Protein AF-A0A974X8R8-F1 (afdb_monomer_lite)

Sequence (630 aa):
MNKHNLNKTLSLILAFMLIISSSISTVYAFDFCDVEGNWANDLINKWVDKDLIKGYSDGTFRPNDKISRAEFVKLINSSLDFTEIENINFNDVNENDWFYKEIQIAKKSGYINGISVTKFAPLKPITREQAISILVRISKLEENNNVDIFSDNNQISSWAIGEIGAAAEVGFVEGYNDKTLRPRNNLSRAEALKLIDNVVFSKNIIINGDNQTVKDNIIEGNVIVTQSLKEGNAYLENIEVKGSIIVNGGGTDSIHLKNTLANNIIVNKPTKVRVSLEENSNVKSVNINGNCKLEADKDSTVDKVIVNSENTVVLSGKIRNIYVEKGSKLELIGAQVESITVDDQLDIYLDSDSLVDLVTINKPTNILGEGSIKELEANTNGIVAEVDVEKVILGEGVTEEPVIPAPSTGGSAGGPSGGEDIPKPTEKILKVTYNIHGSDKIRNFSYVGDDTLISVYKDFVEQLNNQEEISENLKKLEGLKINGQNIWSLEMYDKISTILSIDKRSDLYKNCKPSDFSQISIDDVLKILNNLESITKHVKSNESQIQNNINNIDYDNLTITKNDSSLSDINVKFIAKLGNNQFDETKLKELLNYILNNIDMLTGKIENISFDKAILNISEPRTISITIEK

Secondary structure (DSSP, 8-state):
--HHHHHHHHHHHHHHHHHHSS----------TTTTT-TTHHHHHHHHHTTS----TTS---TTSBPBHHHHHHHHHHHHT---------TT--TTSTTHHHHHHHHHTT----SSSS---TTSBPBHHHHHHHHHHHHTPPP----TT-TTGGGS-GGGHHHHHHHHHTTSS---TTS---TTSBPBHHHHHHHHHHHHS---EEE-STTEEEEEEEESS-EEE-GGGTT--EEEEEEEEEEEEEE----TT-EEEES-EEEEEEE--SS-EEEEEESS-EEEEEEE-S-EEEEE-SS-EEEEEEEEEEEEEEEEEEEEEEEEEEEEEEEEEEEEEEEEEE-S--EEEE-TT-EEEEEEESS--EEEEEEEEEEEEE-SS--EEEEEEEEEEEPTT--S--B-PPP------------PPPPPPPP----------SSS--------S-THHHHHHHHHHHHHHT-HHHHHHHHHHHT-EETTEES--HHHHHHHHHHH---S-TTSSSS--GGG---S-HHHHHHHHHHHHHHHHHHHTTHHHHHHHHTT------------S-TT-----------SSPP-HHHHHHHHHHHHHHHTTT-S---------------TTT--------

Foldseek 3Di:
DPPVVVVVVVVVVVVVVVVVPPPPPPPPQLPQVVLVVPPLNVLVSVCVVVVLDDDDPVSHNQQQAFDFPLNLLSSLCSLVVQQDFDDDQAPPADPPDPSNRSVRSLVVLVLDDAPDNHHNRRGDFDFLLRLLSSLLVNVVAFFDQDPVLAPVLVVRDPVSNGSVVRCVQQVLDAADPVSHSRRGDGHGNSRSSSSSCSRSVQLEAEAQAAPAEADDEERAHEHHDAQNNAQHAYYYEHYEYNYEHEAQHHHQHHYEAYNYHYAEYEHQHAHEHEHEAHAQYEYAEYEYAHHYEYEYPANYEYAEYEYNYQYEYEYEYHYEEYEYPDYAEYEYDLYEYAEYEYPDEYEYEYELNYEYAEYEYCDQYEYAYEYEYAEYEYAEPNYAHAYHYNYYDYHPPHPDDHHYPDPPPPDDDDDDDDDDDDDDDDDDDDDDDDDDDPDDDDDDDDDDDDDPVVVVVCVVVVVVVPVVVVVVVVVVQQPDDDPNDGPDDPVVVVVVVVVVPPPPCPPPPPDDDPVPPPPDDPVVVVVVVVVVVVVVVVCVVCVVVVNVVRVQDDDPDADADDDPDDPAAGFGFDFDQHPDDDDDPVVVVVVVVVVVVVVCVPDPDDPDQDDPDDDFDADPPGGGTGGGHD

Radius of gyration: 36.0 Å; chains: 1; bounding box: 100×75×115 Å

Structure (mmCIF, N/CA/C/O backbone):
data_AF-A0A974X8R8-F1
#
_entry.id   AF-A0A974X8R8-F1
#
loop_
_atom_site.group_PDB
_atom_site.id
_atom_site.type_symbol
_atom_site.label_atom_id
_atom_site.label_alt_id
_atom_site.label_comp_id
_atom_site.label_asym_id
_atom_site.label_entity_id
_atom_site.label_seq_id
_atom_site.pdbx_PDB_ins_code
_atom_site.Cartn_x
_atom_site.Cartn_y
_atom_site.Cartn_z
_atom_site.occupancy
_atom_site.B_iso_or_equiv
_atom_site.auth_seq_id
_atom_site.auth_comp_id
_atom_site.auth_asym_id
_atom_site.auth_atom_id
_atom_site.pdbx_PDB_model_num
ATOM 1 N N . MET A 1 1 ? -5.363 -49.721 -63.869 1.00 55.19 1 MET A N 1
ATOM 2 C CA . MET A 1 1 ? -6.036 -49.435 -62.579 1.00 55.19 1 MET A CA 1
ATOM 3 C C . MET A 1 1 ? -7.427 -48.892 -62.880 1.00 55.19 1 MET A C 1
ATOM 5 O O . MET A 1 1 ? -7.517 -47.925 -63.625 1.00 55.19 1 MET A O 1
ATOM 9 N N . ASN A 1 2 ? -8.503 -49.527 -62.398 1.00 65.56 2 ASN A N 1
ATOM 10 C CA . ASN A 1 2 ? -9.871 -49.049 -62.649 1.00 65.56 2 ASN A CA 1
ATOM 11 C C . ASN A 1 2 ? -10.038 -47.611 -62.130 1.00 65.56 2 ASN A C 1
ATOM 13 O O . ASN A 1 2 ? -9.541 -47.301 -61.049 1.00 65.56 2 ASN A O 1
ATOM 17 N N . LYS A 1 3 ? -10.761 -46.753 -62.864 1.00 60.91 3 LYS A N 1
ATOM 18 C CA . LYS A 1 3 ? -11.020 -45.340 -62.499 1.00 60.91 3 LYS A CA 1
ATOM 19 C C . LYS A 1 3 ? -11.550 -45.203 -61.060 1.00 60.91 3 LYS A C 1
ATOM 21 O O . LYS A 1 3 ? -11.193 -44.283 -60.335 1.00 60.91 3 LYS A O 1
ATOM 26 N N . HIS A 1 4 ? -12.320 -46.198 -60.621 1.00 65.56 4 HIS A N 1
ATOM 27 C CA . HIS A 1 4 ? -12.848 -46.297 -59.264 1.00 65.56 4 HIS A CA 1
ATOM 28 C C . HIS A 1 4 ? -11.773 -46.570 -58.190 1.00 65.56 4 HIS A C 1
ATOM 30 O O . HIS A 1 4 ? -11.897 -46.088 -57.065 1.00 65.56 4 HIS A O 1
ATOM 36 N N . ASN A 1 5 ? -10.713 -47.311 -58.523 1.00 66.62 5 ASN A N 1
ATOM 37 C CA . ASN A 1 5 ? -9.583 -47.561 -57.623 1.00 66.62 5 ASN A CA 1
ATOM 38 C C . ASN A 1 5 ? -8.614 -46.375 -57.605 1.00 66.62 5 ASN A C 1
ATOM 40 O O . ASN A 1 5 ? -8.091 -46.064 -56.543 1.00 66.62 5 ASN A O 1
ATOM 44 N N . LEU A 1 6 ? -8.451 -45.670 -58.734 1.00 69.00 6 LEU A N 1
ATOM 45 C CA . LEU A 1 6 ? -7.631 -44.457 -58.824 1.00 69.00 6 LEU A CA 1
ATOM 46 C C . LEU A 1 6 ? -8.191 -43.322 -57.946 1.00 69.00 6 LEU A C 1
ATOM 48 O O . LEU A 1 6 ? -7.438 -42.682 -57.217 1.00 69.00 6 LEU A O 1
ATOM 52 N N . ASN A 1 7 ? -9.514 -43.131 -57.939 1.00 66.56 7 ASN A N 1
ATOM 53 C CA . ASN A 1 7 ? -10.162 -42.116 -57.101 1.00 66.56 7 ASN A CA 1
ATOM 54 C C . ASN A 1 7 ? -10.100 -42.463 -55.604 1.00 66.56 7 ASN A C 1
ATOM 56 O O . ASN A 1 7 ? -9.931 -41.570 -54.778 1.00 66.56 7 ASN A O 1
ATOM 60 N N . LYS A 1 8 ? -10.168 -43.755 -55.244 1.00 68.25 8 LYS A N 1
ATOM 61 C CA . LYS A 1 8 ? -9.980 -44.207 -53.854 1.00 68.25 8 LYS A CA 1
ATOM 62 C C . LYS A 1 8 ? -8.544 -43.986 -53.377 1.00 68.25 8 LYS A C 1
ATOM 64 O O . LYS A 1 8 ? -8.354 -43.490 -52.274 1.00 68.25 8 LYS A O 1
ATOM 69 N N . THR A 1 9 ? -7.545 -44.284 -54.212 1.00 72.31 9 THR A N 1
ATOM 70 C CA . THR A 1 9 ? -6.136 -44.026 -53.877 1.00 72.31 9 THR A CA 1
ATOM 71 C C . THR A 1 9 ? -5.823 -42.534 -53.797 1.00 72.31 9 THR A C 1
ATOM 73 O O . THR A 1 9 ? -5.111 -42.120 -52.890 1.00 72.31 9 THR A O 1
ATOM 76 N N . LEU A 1 10 ? -6.398 -41.707 -54.678 1.00 72.69 10 LEU A N 1
ATOM 77 C CA . LEU A 1 10 ? -6.186 -40.256 -54.658 1.00 72.69 10 LEU A CA 1
ATOM 78 C C . LEU A 1 10 ? -6.837 -39.603 -53.428 1.00 72.69 10 LEU A C 1
ATOM 80 O O . LEU A 1 10 ? -6.229 -38.744 -52.799 1.00 72.69 10 LEU A O 1
ATOM 84 N N . SER A 1 11 ? -8.030 -40.064 -53.037 1.00 75.81 11 SER A N 1
ATOM 85 C CA . SER A 1 11 ? -8.708 -39.601 -51.820 1.00 75.81 11 SER A CA 1
ATOM 86 C C . SER A 1 11 ? -7.975 -40.024 -50.545 1.00 75.81 11 SER A C 1
ATOM 88 O O . SER A 1 11 ? -7.960 -39.260 -49.585 1.00 75.81 11 SER A O 1
ATOM 90 N N . LEU A 1 12 ? -7.346 -41.206 -50.531 1.00 75.31 12 LEU A N 1
ATOM 91 C CA . LEU A 1 12 ? -6.511 -41.646 -49.409 1.00 75.31 12 LEU A CA 1
ATOM 92 C C . LEU A 1 12 ? -5.240 -40.801 -49.286 1.00 75.31 12 LEU A C 1
ATOM 94 O O . LEU A 1 12 ? -4.877 -40.430 -48.179 1.00 75.31 12 LEU A O 1
ATOM 98 N N . ILE A 1 13 ? -4.602 -40.450 -50.405 1.00 77.75 13 ILE A N 1
ATOM 99 C CA . ILE A 1 13 ? -3.405 -39.596 -50.415 1.00 77.75 13 ILE A CA 1
ATOM 100 C C . ILE A 1 13 ? -3.747 -38.166 -49.967 1.00 77.75 13 ILE A C 1
ATOM 102 O O . ILE A 1 13 ? -3.016 -37.597 -49.164 1.00 77.75 13 ILE A O 1
ATOM 106 N N . LEU A 1 14 ? -4.875 -37.604 -50.415 1.00 72.88 14 LEU A N 1
ATOM 107 C CA . LEU A 1 14 ? -5.347 -36.284 -49.973 1.00 72.88 14 LEU A CA 1
ATOM 108 C C . LEU A 1 14 ? -5.725 -36.259 -48.487 1.00 72.88 14 LEU A C 1
ATOM 110 O O . LEU A 1 14 ? -5.367 -35.315 -47.789 1.00 72.88 14 LEU A O 1
ATOM 114 N N . ALA A 1 15 ? -6.389 -37.304 -47.984 1.00 70.81 15 ALA A N 1
ATOM 115 C CA . ALA A 1 15 ? -6.675 -37.434 -46.557 1.00 70.81 15 ALA A CA 1
ATOM 116 C C . ALA A 1 15 ? -5.383 -37.570 -45.732 1.00 70.81 15 ALA A C 1
ATOM 118 O O . ALA A 1 15 ? -5.261 -36.953 -44.680 1.00 70.81 15 ALA A O 1
ATOM 119 N N . PHE A 1 16 ? -4.388 -38.306 -46.236 1.00 66.56 16 PHE A N 1
ATOM 120 C CA . PHE A 1 16 ? -3.088 -38.447 -45.577 1.00 66.56 16 PHE A CA 1
ATOM 121 C C . PHE A 1 16 ? -2.289 -37.131 -45.582 1.00 66.56 16 PHE A C 1
ATOM 123 O O . PHE A 1 16 ? -1.671 -36.793 -44.580 1.00 66.56 16 PHE A O 1
ATOM 130 N N . MET A 1 17 ? -2.356 -36.337 -46.659 1.00 68.75 17 MET A N 1
ATOM 131 C CA . MET A 1 17 ? -1.731 -35.006 -46.715 1.00 68.75 17 MET A CA 1
ATOM 132 C C . MET A 1 17 ? -2.416 -33.982 -45.798 1.00 68.75 17 MET A C 1
ATOM 134 O O . MET A 1 17 ? -1.727 -33.166 -45.193 1.00 68.75 17 MET A O 1
ATOM 138 N N . LEU A 1 18 ? -3.743 -34.047 -45.637 1.00 63.53 18 LEU A N 1
ATOM 139 C CA . LEU A 1 18 ? -4.476 -33.187 -44.698 1.00 63.53 18 LEU A CA 1
ATOM 140 C C . LEU A 1 18 ? -4.114 -33.488 -43.233 1.00 63.53 18 LEU A C 1
ATOM 142 O O . LEU A 1 18 ? -3.956 -32.555 -42.450 1.00 63.53 18 LEU A O 1
ATOM 146 N N . ILE A 1 19 ? -3.883 -34.758 -42.883 1.00 60.88 19 ILE A N 1
ATOM 147 C CA . ILE A 1 19 ? -3.473 -35.179 -41.528 1.00 60.88 19 ILE A CA 1
ATOM 148 C C . ILE A 1 19 ? -2.003 -34.814 -41.225 1.00 60.88 19 ILE A C 1
ATOM 150 O O . ILE A 1 19 ? -1.645 -34.597 -40.072 1.00 60.88 19 ILE A O 1
ATOM 154 N N . ILE A 1 20 ? -1.147 -34.684 -42.245 1.00 57.03 20 ILE A N 1
ATOM 155 C CA . ILE A 1 20 ? 0.249 -34.227 -42.077 1.00 57.03 20 ILE A CA 1
ATOM 156 C C . ILE A 1 20 ? 0.337 -32.687 -41.981 1.00 57.03 20 ILE A C 1
ATOM 158 O O . ILE A 1 20 ? 1.313 -32.159 -41.457 1.00 57.03 20 ILE A O 1
ATOM 162 N N . SER A 1 21 ? -0.691 -31.957 -42.437 1.00 52.31 21 SER A N 1
ATOM 163 C CA . SER A 1 21 ? -0.753 -30.484 -42.383 1.00 52.31 21 SER A CA 1
ATOM 164 C C . SER A 1 21 ? -1.334 -29.898 -41.092 1.00 52.31 21 SER A C 1
ATOM 166 O O . SER A 1 21 ? -1.280 -28.684 -40.899 1.00 52.31 21 SER A O 1
ATOM 168 N N . SER A 1 22 ? -1.849 -30.727 -40.179 1.00 46.59 22 SER A N 1
ATOM 169 C CA . SER A 1 22 ? -2.018 -30.317 -38.786 1.00 46.59 22 SER A CA 1
ATOM 170 C C . SER A 1 22 ? -0.639 -30.256 -38.148 1.00 46.59 22 SER A C 1
ATOM 172 O O . SER A 1 22 ? -0.159 -31.238 -37.585 1.00 46.59 22 SER A O 1
ATOM 174 N N . SER A 1 23 ? 0.005 -29.100 -38.296 1.00 49.75 23 SER A N 1
ATOM 175 C CA . SER A 1 23 ? 1.161 -28.688 -37.519 1.00 49.75 23 SER A CA 1
ATOM 176 C C . SER A 1 23 ? 0.886 -29.031 -36.063 1.00 49.75 23 SER A C 1
ATOM 178 O O . SER A 1 23 ? 0.090 -28.373 -35.394 1.00 49.75 23 SER A O 1
ATOM 180 N N . ILE A 1 24 ? 1.521 -30.092 -35.575 1.00 53.72 24 ILE A N 1
ATOM 181 C CA . ILE A 1 24 ? 1.741 -30.245 -34.150 1.00 53.72 24 ILE A CA 1
ATOM 182 C C . ILE A 1 24 ? 2.606 -29.034 -33.823 1.00 53.72 24 ILE A C 1
ATOM 184 O O . ILE A 1 24 ? 3.804 -29.037 -34.100 1.00 53.72 24 ILE A O 1
ATOM 188 N N . SER A 1 25 ? 1.995 -27.959 -33.326 1.00 42.03 25 SER A N 1
ATOM 189 C CA . SER A 1 25 ? 2.736 -26.980 -32.551 1.00 42.03 25 SER A CA 1
ATOM 190 C C . SER A 1 25 ? 3.261 -27.774 -31.369 1.00 42.03 25 SER A C 1
ATOM 192 O O . SER A 1 25 ? 2.548 -28.014 -30.398 1.00 42.03 25 SER A O 1
ATOM 194 N N . THR A 1 26 ? 4.478 -28.294 -31.495 1.00 41.12 26 THR A N 1
ATOM 195 C CA . THR A 1 26 ? 5.257 -28.704 -30.343 1.00 41.12 26 THR A CA 1
ATOM 196 C C . THR A 1 26 ? 5.381 -27.446 -29.505 1.00 41.12 26 THR A C 1
ATOM 198 O O . THR A 1 26 ? 6.184 -26.567 -29.822 1.00 41.12 26 THR A O 1
ATOM 201 N N . VAL A 1 27 ? 4.525 -27.323 -28.493 1.00 36.91 27 VAL A N 1
ATOM 202 C CA . VAL A 1 27 ? 4.766 -26.432 -27.368 1.00 36.91 27 VAL A CA 1
ATOM 203 C C . VAL A 1 27 ? 5.983 -27.039 -26.688 1.00 36.91 27 VAL A C 1
ATOM 205 O O . VAL A 1 27 ? 5.871 -27.943 -25.865 1.00 36.91 27 VAL A O 1
ATOM 208 N N . TYR A 1 28 ? 7.170 -26.650 -27.148 1.00 45.47 28 TYR A N 1
ATOM 209 C CA . TYR A 1 28 ? 8.360 -26.830 -26.346 1.00 45.47 28 TYR A CA 1
ATOM 210 C C . TYR A 1 28 ? 8.143 -25.910 -25.153 1.00 45.47 28 TYR A C 1
ATOM 212 O O . TYR A 1 28 ? 8.234 -24.692 -25.300 1.00 45.47 28 TYR A O 1
ATOM 220 N N . ALA A 1 29 ? 7.809 -26.485 -23.996 1.00 43.34 29 ALA A N 1
ATOM 221 C CA . ALA A 1 29 ? 8.146 -25.831 -22.746 1.00 43.34 29 ALA A CA 1
ATOM 222 C C . ALA A 1 29 ? 9.646 -25.533 -22.852 1.00 43.34 29 ALA A C 1
ATOM 224 O O . ALA A 1 29 ? 10.459 -26.449 -23.001 1.00 43.34 29 ALA A O 1
ATOM 225 N N . PHE A 1 30 ? 9.993 -24.253 -22.970 1.00 52.78 30 PHE A N 1
ATOM 226 C CA . PHE A 1 30 ? 11.381 -23.826 -23.023 1.00 52.78 30 PHE A CA 1
ATOM 227 C C . PHE A 1 30 ? 11.925 -23.981 -21.602 1.00 52.78 30 PHE A C 1
ATOM 229 O O . PHE A 1 30 ? 11.939 -23.031 -20.828 1.00 52.78 30 PHE A O 1
ATOM 236 N N . ASP A 1 31 ? 12.326 -25.201 -21.244 1.00 64.75 31 ASP A N 1
ATOM 237 C CA . ASP A 1 31 ? 13.046 -25.447 -20.001 1.00 64.75 31 ASP A CA 1
ATOM 238 C C . ASP A 1 31 ? 14.452 -24.879 -20.169 1.00 64.75 31 ASP A C 1
ATOM 240 O O . ASP A 1 31 ? 15.348 -25.490 -20.760 1.00 64.75 31 ASP A O 1
ATOM 244 N N . PHE A 1 32 ? 14.633 -23.648 -19.701 1.00 76.81 32 PHE A N 1
ATOM 245 C CA . PHE A 1 32 ? 15.952 -23.050 -19.612 1.00 76.81 32 PHE A CA 1
ATOM 246 C C . PHE A 1 32 ? 16.741 -23.769 -18.519 1.00 76.81 32 PHE A C 1
ATOM 248 O O . PHE A 1 32 ? 16.352 -23.770 -17.347 1.00 76.81 32 PHE A O 1
ATOM 255 N N . CYS A 1 33 ? 17.880 -24.349 -18.891 1.00 79.38 33 CYS A N 1
ATOM 256 C CA . CYS A 1 33 ? 18.698 -25.151 -17.978 1.00 79.38 33 CYS A CA 1
ATOM 257 C C . CYS A 1 33 ? 19.243 -24.361 -16.773 1.00 79.38 33 CYS A C 1
ATOM 259 O O . CYS A 1 33 ? 19.658 -24.955 -15.784 1.00 79.38 33 CYS A O 1
ATOM 261 N N . ASP A 1 34 ? 19.242 -23.030 -16.847 1.00 81.81 34 ASP A N 1
ATOM 262 C CA . ASP A 1 34 ? 19.726 -22.106 -15.821 1.00 81.81 34 ASP A CA 1
ATOM 263 C C . ASP A 1 34 ? 18.604 -21.406 -15.028 1.00 81.81 34 ASP A C 1
ATOM 265 O O . ASP A 1 34 ? 18.873 -20.493 -14.240 1.00 81.81 34 ASP A O 1
ATOM 269 N N . VAL A 1 35 ? 17.349 -21.824 -15.225 1.00 83.62 35 VAL A N 1
ATOM 270 C CA . VAL A 1 35 ? 16.166 -21.290 -14.526 1.00 83.62 35 VAL A CA 1
ATOM 271 C C . VAL A 1 35 ? 15.622 -22.267 -13.483 1.00 83.62 35 VAL A C 1
ATOM 273 O O . VAL A 1 35 ? 15.003 -21.836 -12.507 1.00 83.62 35 VAL A O 1
ATOM 276 N N . GLU A 1 36 ? 15.875 -23.568 -13.621 1.00 79.12 36 GLU A N 1
ATOM 277 C CA . GLU A 1 36 ? 15.497 -24.567 -12.616 1.00 79.12 36 GLU A CA 1
ATOM 278 C C . GLU A 1 36 ? 16.126 -24.245 -11.246 1.00 79.12 36 GLU A C 1
ATOM 280 O O . GLU A 1 36 ? 17.319 -23.966 -11.134 1.00 79.12 36 GLU A O 1
ATOM 285 N N . GLY A 1 37 ? 15.302 -24.206 -10.192 1.00 79.38 37 GLY A N 1
ATOM 286 C CA . GLY A 1 37 ? 15.730 -23.830 -8.837 1.00 79.38 37 GLY A CA 1
ATOM 287 C C . GLY A 1 37 ? 16.028 -22.336 -8.623 1.00 79.38 37 GLY A C 1
ATOM 288 O O . GLY A 1 37 ? 16.379 -21.940 -7.511 1.00 79.38 37 GLY A O 1
ATOM 289 N N . ASN A 1 38 ? 15.880 -21.486 -9.646 1.00 88.00 38 ASN A N 1
ATOM 290 C CA . ASN A 1 38 ? 15.979 -20.036 -9.496 1.00 88.00 38 ASN A CA 1
ATOM 291 C C . ASN A 1 38 ? 14.692 -19.465 -8.870 1.00 88.00 38 ASN A C 1
ATOM 293 O O . ASN A 1 38 ? 13.591 -19.890 -9.209 1.00 88.00 38 ASN A O 1
ATOM 297 N N . TRP A 1 39 ? 14.810 -18.444 -8.016 1.00 89.56 39 TRP A N 1
ATOM 298 C CA . TRP A 1 39 ? 13.655 -17.766 -7.403 1.00 89.56 39 TRP A CA 1
ATOM 299 C C . TRP A 1 39 ? 12.672 -17.186 -8.435 1.00 89.56 39 TRP A C 1
ATOM 301 O O . TRP A 1 39 ? 11.495 -17.013 -8.137 1.00 89.56 39 TRP A O 1
ATOM 311 N N . ALA A 1 40 ? 13.154 -16.877 -9.642 1.00 90.44 40 ALA A N 1
ATOM 312 C CA . ALA A 1 40 ? 12.360 -16.310 -10.721 1.00 90.44 40 ALA A CA 1
ATOM 313 C C . ALA A 1 40 ? 11.783 -17.360 -11.684 1.00 90.44 40 ALA A C 1
ATOM 315 O O . ALA A 1 40 ? 11.251 -16.969 -12.718 1.00 90.44 40 ALA A O 1
ATOM 316 N N . ASN A 1 41 ? 11.886 -18.660 -11.384 1.00 89.81 41 ASN A N 1
ATOM 317 C CA . ASN A 1 41 ? 11.439 -19.735 -12.276 1.00 89.81 41 ASN A CA 1
ATOM 318 C C . ASN A 1 41 ? 9.983 -19.551 -12.736 1.00 89.81 41 ASN A C 1
ATOM 320 O O . ASN A 1 41 ? 9.737 -19.381 -13.929 1.00 89.81 41 ASN A O 1
ATOM 324 N N . ASP A 1 42 ? 9.049 -19.445 -11.790 1.00 88.81 42 ASP A N 1
ATOM 325 C CA . ASP A 1 42 ? 7.622 -19.276 -12.091 1.00 88.81 42 ASP A CA 1
ATOM 326 C C . ASP A 1 42 ? 7.341 -17.996 -12.885 1.00 88.81 42 ASP A C 1
ATOM 328 O O . ASP A 1 42 ? 6.527 -17.978 -13.809 1.00 88.81 42 ASP A O 1
ATOM 332 N N . LEU A 1 43 ? 8.039 -16.909 -12.544 1.00 90.12 43 LEU A N 1
ATOM 333 C CA . LEU A 1 43 ? 7.918 -15.632 -13.239 1.00 90.12 43 LEU A CA 1
ATOM 334 C C . LEU A 1 43 ? 8.383 -15.746 -14.696 1.00 90.12 43 LEU A C 1
ATOM 336 O O . LEU A 1 43 ? 7.716 -15.244 -15.598 1.00 90.12 43 LEU A O 1
ATOM 340 N N . ILE A 1 44 ? 9.527 -16.388 -14.925 1.00 91.12 44 ILE A N 1
ATOM 341 C CA . ILE A 1 44 ? 10.092 -16.575 -16.260 1.00 91.12 44 ILE A CA 1
ATOM 342 C C . ILE A 1 44 ? 9.162 -17.466 -17.083 1.00 91.12 44 ILE A C 1
ATOM 344 O O . ILE A 1 44 ? 8.796 -17.079 -18.190 1.00 91.12 44 ILE A O 1
ATOM 348 N N . ASN A 1 45 ? 8.689 -18.582 -16.527 1.00 88.38 45 ASN A N 1
ATOM 349 C CA . ASN A 1 45 ? 7.755 -19.477 -17.212 1.00 88.38 45 ASN A CA 1
ATOM 350 C C . ASN A 1 45 ? 6.444 -18.766 -17.569 1.00 88.38 45 ASN A C 1
ATOM 352 O O . ASN A 1 45 ? 6.031 -18.804 -18.722 1.00 88.38 45 ASN A O 1
ATOM 356 N N . LYS A 1 46 ? 5.864 -17.985 -16.645 1.00 89.19 46 LYS A N 1
ATOM 357 C CA . LYS A 1 46 ? 4.679 -17.146 -16.913 1.00 89.19 46 LYS A CA 1
ATOM 358 C C . LYS A 1 46 ? 4.873 -16.234 -18.127 1.00 89.19 46 LYS A C 1
ATOM 360 O O . LYS A 1 46 ? 3.939 -16.021 -18.899 1.00 89.19 46 LYS A O 1
ATOM 365 N N . TRP A 1 47 ? 6.048 -15.629 -18.267 1.00 91.00 47 TRP A N 1
ATOM 366 C CA . TRP A 1 47 ? 6.342 -14.714 -19.369 1.00 91.00 47 TRP A CA 1
ATOM 367 C C . TRP A 1 47 ? 6.665 -15.438 -20.680 1.00 91.00 47 TRP A C 1
ATOM 369 O O . TRP A 1 47 ? 6.348 -14.908 -21.746 1.00 91.00 47 TRP A O 1
ATOM 379 N N . VAL A 1 48 ? 7.259 -16.633 -20.614 1.00 89.56 48 VAL A N 1
ATOM 380 C CA . VAL A 1 48 ? 7.429 -17.527 -21.771 1.00 89.56 48 VAL A CA 1
ATOM 381 C C . VAL A 1 48 ? 6.070 -17.991 -22.286 1.00 89.56 48 VAL A C 1
ATOM 383 O O . VAL A 1 48 ? 5.805 -17.853 -23.473 1.00 89.56 48 VAL A O 1
ATOM 386 N N . ASP A 1 49 ? 5.181 -18.443 -21.399 1.00 87.44 49 ASP A N 1
ATOM 387 C CA . ASP A 1 49 ? 3.833 -18.923 -21.740 1.00 87.44 49 ASP A CA 1
ATOM 388 C C . ASP A 1 49 ? 2.958 -17.837 -22.383 1.00 87.44 49 ASP A C 1
ATOM 390 O O . ASP A 1 49 ? 2.013 -18.128 -23.115 1.00 87.44 49 ASP A O 1
ATOM 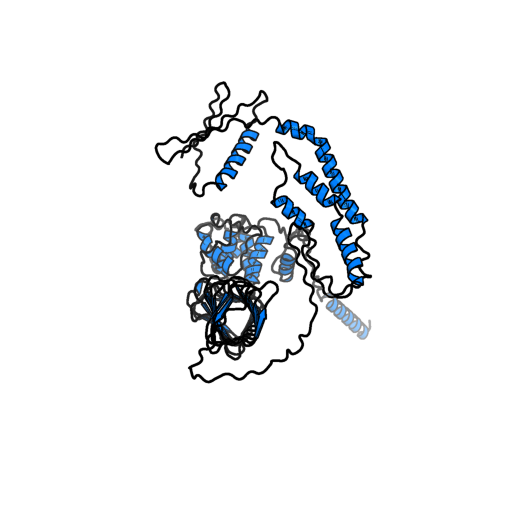394 N N . LYS A 1 50 ? 3.267 -16.567 -22.103 1.00 85.06 50 LYS A N 1
ATOM 395 C CA . LYS A 1 50 ? 2.622 -15.392 -22.704 1.00 85.06 50 LYS A CA 1
ATOM 396 C C . LYS A 1 50 ? 3.288 -14.923 -24.003 1.00 85.06 50 LYS A C 1
ATOM 398 O O . LYS A 1 50 ? 2.882 -13.891 -24.529 1.00 85.06 50 LYS A O 1
ATOM 403 N N . ASP A 1 51 ? 4.311 -15.626 -24.488 1.00 86.62 51 ASP A N 1
ATOM 404 C CA . ASP A 1 51 ? 5.127 -15.263 -25.655 1.00 86.62 51 ASP A CA 1
ATOM 405 C C . ASP A 1 51 ? 5.847 -13.897 -25.540 1.00 86.62 51 ASP A C 1
ATOM 407 O O . ASP A 1 51 ? 6.211 -13.281 -26.545 1.00 86.62 51 ASP A O 1
ATOM 411 N N . LEU A 1 52 ? 6.107 -13.417 -24.316 1.00 85.75 52 LEU A N 1
ATOM 412 C CA . LEU A 1 52 ? 6.691 -12.087 -24.058 1.00 85.75 52 LEU A CA 1
ATOM 413 C C . LEU A 1 52 ? 8.215 -12.091 -23.958 1.00 85.75 52 LEU A C 1
ATOM 415 O O . LEU A 1 52 ? 8.869 -11.072 -24.186 1.00 85.75 52 LEU A O 1
ATOM 419 N N . ILE A 1 53 ? 8.797 -13.234 -23.602 1.00 88.50 53 ILE A N 1
ATOM 420 C CA . ILE A 1 53 ? 10.246 -13.432 -23.564 1.00 88.50 53 ILE A CA 1
ATOM 421 C C . ILE A 1 53 ? 10.637 -14.716 -24.268 1.00 88.50 53 ILE A C 1
ATOM 423 O O . ILE A 1 53 ? 9.888 -15.683 -24.343 1.00 88.50 53 ILE A O 1
ATOM 427 N N . LYS A 1 54 ? 11.874 -14.712 -24.754 1.00 83.88 54 LYS A N 1
ATOM 428 C CA . LYS A 1 54 ? 12.564 -15.879 -25.293 1.00 83.88 54 LYS A CA 1
ATOM 429 C C . LYS A 1 54 ? 13.953 -15.926 -24.667 1.00 83.88 54 LYS A C 1
ATOM 431 O O . LYS A 1 54 ? 14.523 -14.873 -24.358 1.00 83.88 54 LYS A O 1
ATOM 436 N N . GLY A 1 55 ? 14.474 -17.130 -24.456 1.00 80.12 55 GLY A N 1
ATOM 437 C CA . GLY A 1 55 ? 15.865 -17.309 -24.052 1.00 80.12 55 GLY A CA 1
ATOM 438 C C . GLY A 1 55 ? 16.827 -17.102 -25.211 1.00 80.12 55 GLY A C 1
ATOM 439 O O . GLY A 1 55 ? 16.446 -16.775 -26.338 1.00 80.12 55 GLY A O 1
ATOM 440 N N . TYR A 1 56 ? 18.100 -17.293 -24.914 1.00 80.31 56 TYR A N 1
ATOM 441 C CA . TYR A 1 56 ? 19.181 -17.237 -25.876 1.00 80.31 56 TYR A CA 1
ATOM 442 C C . TYR A 1 56 ? 19.220 -18.506 -26.733 1.00 80.31 56 TYR A C 1
ATOM 444 O O . TYR A 1 56 ? 18.677 -19.555 -26.387 1.00 80.31 56 TYR A O 1
ATOM 452 N N . SER A 1 57 ? 19.902 -18.419 -27.876 1.00 82.12 57 SER A N 1
ATOM 453 C CA . SER A 1 57 ? 20.048 -19.537 -28.816 1.00 82.12 57 SER A CA 1
ATOM 454 C C . SER A 1 57 ? 20.805 -20.739 -28.241 1.00 82.12 57 SER A C 1
ATOM 456 O O . SER A 1 57 ? 20.772 -21.811 -28.832 1.00 82.12 57 SER A O 1
ATOM 458 N N . ASP A 1 58 ? 21.515 -20.554 -27.128 1.00 80.69 58 ASP A N 1
ATOM 459 C CA . ASP A 1 58 ? 22.228 -21.606 -26.399 1.00 80.69 58 ASP A CA 1
ATOM 460 C C . ASP A 1 58 ? 21.340 -22.357 -25.386 1.00 80.69 58 ASP A C 1
ATOM 462 O O . ASP A 1 58 ? 21.834 -23.235 -24.685 1.00 80.69 58 ASP A O 1
ATOM 466 N N . GLY A 1 59 ? 20.042 -22.033 -25.314 1.00 80.75 59 GLY A N 1
ATOM 467 C CA . GLY A 1 59 ? 19.089 -22.668 -24.402 1.00 80.75 59 GLY A CA 1
ATOM 468 C C . GLY A 1 59 ? 19.066 -22.077 -22.990 1.00 80.75 59 GLY A C 1
ATOM 469 O O . GLY A 1 59 ? 18.377 -22.618 -22.131 1.00 80.75 59 GLY A O 1
ATOM 470 N N . THR A 1 60 ? 19.781 -20.976 -22.742 1.00 85.62 60 THR A N 1
ATOM 471 C CA . THR A 1 60 ? 19.795 -20.284 -21.441 1.00 85.62 60 THR A CA 1
ATOM 472 C C . THR A 1 60 ? 18.829 -19.098 -21.406 1.00 85.62 60 THR A C 1
ATOM 474 O O . THR A 1 60 ? 18.539 -18.491 -22.439 1.00 85.62 60 THR A O 1
ATOM 477 N N . PHE A 1 61 ? 18.354 -18.708 -20.223 1.00 87.25 61 PHE A N 1
ATOM 478 C CA . PHE A 1 61 ? 17.666 -17.424 -20.016 1.00 87.25 61 PHE A CA 1
ATOM 479 C C . PHE A 1 61 ? 18.578 -16.350 -19.417 1.00 87.25 61 PHE A C 1
ATOM 481 O O . PHE A 1 61 ? 18.389 -15.157 -19.666 1.00 87.25 61 PHE A O 1
ATOM 488 N N . ARG A 1 62 ? 19.579 -16.776 -18.647 1.00 92.06 62 ARG A N 1
ATOM 489 C CA . ARG A 1 62 ? 20.544 -15.972 -17.893 1.00 92.06 62 ARG A CA 1
ATOM 490 C C . ARG A 1 62 ? 19.877 -15.059 -16.859 1.00 92.06 62 ARG A C 1
ATOM 492 O O . ARG A 1 62 ? 20.043 -13.839 -16.909 1.00 92.06 62 ARG A O 1
ATOM 499 N N . PRO A 1 63 ? 19.116 -15.618 -15.894 1.00 92.62 63 PRO A N 1
ATOM 500 C CA . PRO A 1 63 ? 18.338 -14.831 -14.930 1.00 92.62 63 PRO A CA 1
ATOM 501 C C . PRO A 1 63 ? 19.198 -13.931 -14.033 1.00 92.62 63 PRO A C 1
ATOM 503 O O . PRO A 1 63 ? 18.741 -12.872 -13.602 1.00 92.62 63 PRO A O 1
ATOM 506 N N . ASN A 1 64 ? 20.444 -14.330 -13.766 1.00 93.56 64 ASN A N 1
ATOM 507 C CA . ASN A 1 64 ? 21.356 -13.624 -12.864 1.00 93.56 64 ASN A CA 1
ATOM 508 C C . ASN A 1 64 ? 22.275 -12.621 -13.582 1.00 93.56 64 ASN A C 1
ATOM 510 O O . ASN A 1 64 ? 22.893 -11.781 -12.921 1.00 93.56 64 ASN A O 1
ATOM 514 N N . ASP A 1 65 ? 22.336 -12.668 -14.915 1.00 95.00 65 ASP A N 1
ATOM 515 C CA . ASP A 1 65 ? 23.132 -11.733 -15.707 1.00 95.00 65 ASP A CA 1
ATOM 516 C C . ASP A 1 65 ? 22.546 -10.328 -15.620 1.00 95.00 65 ASP A C 1
ATOM 518 O O . ASP A 1 65 ? 21.332 -10.140 -15.501 1.00 95.00 65 ASP A O 1
ATOM 522 N N . LYS A 1 66 ? 23.414 -9.315 -15.683 1.00 97.69 66 LYS A N 1
ATOM 523 C CA . LYS A 1 66 ? 22.972 -7.920 -15.683 1.00 97.69 66 LYS A CA 1
ATOM 524 C C . LYS A 1 66 ? 22.297 -7.581 -17.005 1.00 97.69 66 LYS A C 1
ATOM 526 O O . LYS A 1 66 ? 22.855 -7.848 -18.064 1.00 97.69 66 LYS A O 1
ATOM 531 N N . ILE A 1 67 ? 21.128 -6.952 -16.929 1.00 96.94 67 ILE A N 1
ATOM 532 C CA . ILE A 1 67 ? 20.384 -6.526 -18.115 1.00 96.94 67 ILE A CA 1
ATOM 533 C C . ILE A 1 67 ? 20.806 -5.120 -18.542 1.00 96.94 67 ILE A C 1
ATOM 535 O O . ILE A 1 67 ? 20.941 -4.209 -17.718 1.00 96.94 67 ILE A O 1
ATOM 539 N N . SER A 1 68 ? 21.016 -4.933 -19.841 1.00 97.44 68 SER A N 1
ATOM 540 C CA . SER A 1 68 ? 21.302 -3.619 -20.408 1.00 97.44 68 SER A CA 1
ATOM 541 C C . SER A 1 68 ? 20.052 -2.739 -20.471 1.00 97.44 68 SER A C 1
ATOM 543 O O . SER A 1 68 ? 18.911 -3.210 -20.514 1.00 97.44 68 SER A O 1
ATOM 545 N N . ARG A 1 69 ? 20.259 -1.422 -20.521 1.00 97.69 69 ARG A N 1
ATOM 546 C CA . ARG A 1 69 ? 19.173 -0.444 -20.650 1.00 97.69 69 ARG A CA 1
ATOM 547 C C . ARG A 1 69 ? 18.350 -0.640 -21.934 1.00 97.69 69 ARG A C 1
ATOM 549 O O . ARG A 1 69 ? 17.138 -0.447 -21.905 1.00 97.69 69 ARG A O 1
ATOM 556 N N . ALA A 1 70 ? 18.977 -1.051 -23.038 1.00 97.50 70 ALA A N 1
ATOM 557 C CA . ALA A 1 70 ? 18.293 -1.371 -24.292 1.00 97.50 70 ALA A CA 1
ATOM 558 C C . ALA A 1 70 ? 17.431 -2.640 -24.199 1.00 97.50 70 ALA A C 1
ATOM 560 O O . ALA A 1 70 ? 16.300 -2.654 -24.681 1.00 97.50 70 ALA A O 1
ATOM 561 N N . GLU A 1 71 ? 17.931 -3.698 -23.557 1.00 95.69 71 GLU A N 1
ATOM 562 C CA . GLU A 1 71 ? 17.148 -4.922 -23.346 1.00 95.69 71 GLU A CA 1
ATOM 563 C C . GLU A 1 71 ? 15.945 -4.671 -22.439 1.00 95.69 71 GLU A C 1
ATOM 565 O O . GLU A 1 71 ? 14.860 -5.172 -22.721 1.00 95.69 71 GLU A O 1
ATOM 570 N N . PHE A 1 72 ? 16.111 -3.851 -21.397 1.00 96.94 72 PHE A N 1
ATOM 571 C CA . PHE A 1 72 ? 15.010 -3.442 -20.527 1.00 96.94 72 PHE A CA 1
ATOM 572 C C . PHE A 1 72 ? 13.894 -2.730 -21.309 1.00 96.94 72 PHE A C 1
ATOM 574 O O . PHE A 1 72 ? 12.720 -3.064 -21.168 1.00 96.94 72 PHE A O 1
ATOM 581 N N . VAL A 1 73 ? 14.264 -1.797 -22.193 1.00 96.50 73 VAL A N 1
ATOM 582 C CA . VAL A 1 73 ? 13.316 -1.099 -23.074 1.00 96.50 73 VAL A CA 1
ATOM 583 C C . VAL A 1 73 ? 12.593 -2.058 -24.018 1.00 96.50 73 VAL A C 1
ATOM 585 O O . VAL A 1 73 ? 11.377 -1.959 -24.158 1.00 96.50 73 VAL A O 1
ATOM 588 N N . LYS A 1 74 ? 13.315 -3.003 -24.627 1.00 95.06 74 LYS A N 1
ATOM 589 C CA . LYS A 1 74 ? 12.719 -4.005 -25.518 1.00 95.06 74 LYS A CA 1
ATOM 590 C C . LYS A 1 74 ? 11.669 -4.861 -24.804 1.00 95.06 74 LYS A C 1
ATOM 592 O O . LYS A 1 74 ? 10.611 -5.122 -25.372 1.00 95.06 74 LYS A O 1
ATOM 597 N N . LEU A 1 75 ? 11.945 -5.286 -23.566 1.00 94.06 75 LEU A N 1
ATOM 598 C CA . LEU A 1 75 ? 10.976 -6.041 -22.762 1.00 94.06 75 LEU A CA 1
ATOM 599 C C . LEU A 1 75 ? 9.692 -5.236 -22.542 1.00 94.06 75 LEU A C 1
ATOM 601 O O . LEU A 1 75 ? 8.602 -5.773 -22.710 1.00 94.06 75 LEU A O 1
ATOM 605 N N . ILE A 1 76 ? 9.812 -3.946 -22.226 1.00 93.50 76 ILE A N 1
ATOM 606 C CA . ILE A 1 76 ? 8.664 -3.052 -22.037 1.00 93.50 76 ILE A CA 1
ATOM 607 C C . ILE A 1 76 ? 7.849 -2.909 -23.325 1.00 93.50 76 ILE A C 1
ATOM 609 O O . ILE A 1 76 ? 6.643 -3.145 -23.295 1.00 93.50 76 ILE A O 1
ATOM 613 N N . ASN A 1 77 ? 8.496 -2.566 -24.446 1.00 92.56 77 ASN A N 1
ATOM 614 C CA . ASN A 1 77 ? 7.816 -2.391 -25.734 1.00 92.56 77 ASN A CA 1
ATOM 615 C C . ASN A 1 77 ? 7.022 -3.639 -26.115 1.00 92.56 77 ASN A C 1
ATOM 617 O O . ASN A 1 77 ? 5.851 -3.538 -26.468 1.00 92.56 77 ASN A O 1
ATOM 621 N N . SER A 1 78 ? 7.644 -4.814 -25.978 1.00 88.50 78 SER A N 1
ATOM 622 C CA . SER A 1 78 ? 7.003 -6.093 -26.285 1.00 88.50 78 SER A CA 1
ATOM 623 C C . SER A 1 78 ? 5.845 -6.424 -25.343 1.00 88.50 78 SER A C 1
ATOM 625 O O . SER A 1 78 ? 4.915 -7.105 -25.758 1.00 88.50 78 SER A O 1
ATOM 627 N N . SER A 1 79 ? 5.900 -5.986 -24.083 1.00 87.25 79 SER A N 1
ATOM 628 C CA . SER A 1 79 ? 4.882 -6.331 -23.080 1.00 87.25 79 SER A CA 1
ATOM 629 C C . SER A 1 79 ? 3.664 -5.411 -23.111 1.00 87.25 79 SER A C 1
ATOM 631 O O . SER A 1 79 ? 2.594 -5.809 -22.661 1.00 87.25 79 SER A O 1
ATOM 633 N N . LEU A 1 80 ? 3.824 -4.191 -23.631 1.00 84.88 80 LEU A N 1
ATOM 634 C CA . LEU A 1 80 ? 2.769 -3.175 -23.738 1.00 84.88 80 LEU A CA 1
ATOM 635 C C . LEU A 1 80 ? 2.322 -2.912 -25.181 1.00 84.88 80 LEU A C 1
ATOM 637 O O . LEU A 1 80 ? 1.502 -2.027 -25.412 1.00 84.88 80 LEU A O 1
ATOM 641 N N . ASP A 1 81 ? 2.865 -3.673 -26.131 1.00 86.12 81 ASP A N 1
ATOM 642 C CA . ASP A 1 81 ? 2.576 -3.582 -27.565 1.00 86.12 81 ASP A CA 1
ATOM 643 C C . ASP A 1 81 ? 2.783 -2.161 -28.131 1.00 86.12 81 ASP A C 1
ATOM 645 O O . ASP A 1 81 ? 2.013 -1.643 -28.941 1.00 86.12 81 ASP A O 1
ATOM 649 N N . PHE A 1 82 ? 3.845 -1.486 -27.674 1.00 86.94 82 PHE A N 1
ATOM 650 C CA . PHE A 1 82 ? 4.230 -0.183 -28.211 1.00 86.94 82 PHE A CA 1
ATOM 651 C C . PHE A 1 82 ? 4.931 -0.353 -29.559 1.00 86.94 82 PHE A C 1
ATOM 653 O O . PHE A 1 82 ? 5.941 -1.048 -29.668 1.00 86.94 82 PHE A O 1
ATOM 660 N N . THR A 1 83 ? 4.420 0.321 -30.593 1.00 88.94 83 THR A N 1
ATOM 661 C CA . THR A 1 83 ? 4.926 0.164 -31.969 1.00 88.94 83 THR A CA 1
ATOM 662 C C . THR A 1 83 ? 5.244 1.471 -32.687 1.00 88.94 83 THR A C 1
ATOM 664 O O . THR A 1 83 ? 5.947 1.455 -33.701 1.00 88.94 83 THR A O 1
ATOM 667 N N . GLU A 1 84 ? 4.698 2.596 -32.222 1.00 88.06 84 GLU A N 1
ATOM 668 C CA . GLU A 1 84 ? 4.919 3.900 -32.851 1.00 88.06 84 GLU A CA 1
ATOM 669 C C . GLU A 1 84 ? 6.355 4.370 -32.646 1.00 88.06 84 GLU A C 1
ATOM 671 O O . GLU A 1 84 ? 6.913 4.170 -31.579 1.00 88.06 84 GLU A O 1
ATOM 676 N N . ILE A 1 85 ? 6.941 5.033 -33.643 1.00 96.00 85 ILE A N 1
ATOM 677 C CA . ILE A 1 85 ? 8.330 5.510 -33.605 1.00 96.00 85 ILE A CA 1
ATOM 678 C C . ILE A 1 85 ? 8.407 7.036 -33.685 1.00 96.00 85 ILE A C 1
ATOM 680 O O . ILE A 1 85 ? 7.544 7.684 -34.280 1.00 96.00 85 ILE A O 1
ATOM 684 N N . GLU A 1 86 ? 9.487 7.610 -33.155 1.00 92.69 86 GLU A N 1
ATOM 685 C CA . GLU A 1 86 ? 9.908 8.984 -33.443 1.00 92.69 86 GLU A CA 1
ATOM 686 C C . GLU A 1 86 ? 11.414 9.082 -33.716 1.00 92.69 86 GLU A C 1
ATOM 688 O O . GLU A 1 86 ? 12.178 8.143 -33.482 1.00 92.69 86 GLU A O 1
ATOM 693 N N . ASN A 1 87 ? 11.855 10.232 -34.228 1.00 93.75 87 ASN A N 1
ATOM 694 C CA . ASN A 1 87 ? 13.273 10.480 -34.474 1.00 93.75 87 ASN A CA 1
ATOM 695 C C . ASN A 1 87 ? 14.025 10.680 -33.154 1.00 93.75 87 ASN A C 1
ATOM 697 O O . ASN A 1 87 ? 13.596 11.442 -32.291 1.00 93.75 87 ASN A O 1
ATOM 701 N N . ILE A 1 88 ? 15.189 10.043 -33.035 1.00 94.31 88 ILE A N 1
ATOM 702 C CA . ILE A 1 88 ? 16.066 10.137 -31.864 1.00 94.31 88 ILE A CA 1
ATOM 703 C C . ILE A 1 88 ? 17.412 10.748 -32.253 1.00 94.31 88 ILE A C 1
ATOM 705 O O . ILE A 1 88 ? 17.904 10.522 -33.352 1.00 94.31 88 ILE A O 1
ATOM 709 N N . ASN A 1 89 ? 18.020 11.500 -31.332 1.00 91.94 89 ASN A N 1
ATOM 710 C CA . ASN A 1 89 ? 19.303 12.187 -31.534 1.00 91.94 89 ASN A CA 1
ATOM 711 C C . ASN A 1 89 ? 20.323 11.780 -30.455 1.00 91.94 89 ASN A C 1
ATOM 713 O O . ASN A 1 89 ? 20.877 12.627 -29.752 1.00 91.94 89 ASN A O 1
ATOM 717 N N . PHE A 1 90 ? 20.531 10.473 -30.281 1.00 96.06 90 PHE A N 1
ATOM 718 C CA . PHE A 1 90 ? 21.537 9.935 -29.364 1.00 96.06 90 PHE A CA 1
ATOM 719 C C . PHE A 1 90 ? 22.780 9.500 -30.140 1.00 96.06 90 PHE A C 1
ATOM 721 O O . PHE A 1 90 ? 22.701 8.651 -31.021 1.00 96.06 90 PHE A O 1
ATOM 728 N N . ASN A 1 91 ? 23.943 10.050 -29.794 1.00 96.25 91 ASN A N 1
ATOM 729 C CA . ASN A 1 91 ? 25.191 9.805 -30.528 1.00 96.25 91 ASN A CA 1
ATOM 730 C C . ASN A 1 91 ? 25.758 8.391 -30.309 1.00 96.25 91 ASN A C 1
ATOM 732 O O . ASN A 1 91 ? 26.702 7.995 -30.984 1.00 96.25 91 ASN A O 1
ATOM 736 N N . ASP A 1 92 ? 25.235 7.658 -29.326 1.00 96.94 92 ASP A N 1
ATOM 737 C CA . ASP A 1 92 ? 25.608 6.286 -28.982 1.00 96.94 92 ASP A CA 1
ATOM 738 C C . ASP A 1 92 ? 24.555 5.250 -29.415 1.00 96.94 92 ASP A C 1
ATOM 740 O O . ASP A 1 92 ? 24.542 4.135 -28.895 1.00 96.94 92 ASP A O 1
ATOM 744 N N . VAL A 1 93 ? 23.676 5.623 -30.354 1.00 97.19 93 VAL A N 1
ATOM 745 C CA . VAL A 1 93 ? 22.621 4.771 -30.920 1.00 97.19 93 VAL A CA 1
ATOM 746 C C . VAL A 1 93 ? 22.620 4.923 -32.447 1.00 97.19 93 VAL A C 1
ATOM 748 O O . VAL A 1 93 ? 22.160 5.934 -32.973 1.00 97.19 93 VAL A O 1
ATOM 751 N N . ASN A 1 94 ? 23.144 3.931 -33.170 1.00 97.06 94 ASN A N 1
ATOM 752 C CA . ASN A 1 94 ? 23.258 3.950 -34.633 1.00 97.06 94 ASN A CA 1
ATOM 753 C C . ASN A 1 94 ? 22.085 3.218 -35.293 1.00 97.06 94 ASN A C 1
ATOM 755 O O . ASN A 1 94 ? 21.586 2.242 -34.746 1.00 97.06 94 ASN A O 1
ATOM 759 N N . GLU A 1 95 ? 21.703 3.610 -36.512 1.00 96.31 95 GLU A N 1
ATOM 760 C CA . GLU A 1 95 ? 20.568 3.015 -37.253 1.00 96.31 95 GLU A CA 1
ATOM 761 C C . GLU A 1 95 ? 20.670 1.496 -37.463 1.00 96.31 95 GLU A C 1
ATOM 763 O O . GLU A 1 95 ? 19.655 0.808 -37.544 1.00 96.31 95 GLU A O 1
ATOM 768 N N . ASN A 1 96 ? 21.893 0.963 -37.518 1.00 96.19 96 ASN A N 1
ATOM 769 C CA . ASN A 1 96 ? 22.146 -0.468 -37.700 1.00 96.19 96 ASN A CA 1
ATOM 770 C C . ASN A 1 96 ? 22.156 -1.263 -36.381 1.00 96.19 96 ASN A C 1
ATOM 772 O O . ASN A 1 96 ? 22.292 -2.487 -36.414 1.00 96.19 96 ASN A O 1
ATOM 776 N N . ASP A 1 97 ? 22.043 -0.600 -35.226 1.00 97.38 97 ASP A N 1
ATOM 777 C CA . ASP A 1 97 ? 21.995 -1.276 -33.933 1.00 97.38 97 ASP A CA 1
ATOM 778 C C . ASP A 1 97 ? 20.632 -1.953 -33.736 1.00 97.38 97 ASP A C 1
ATOM 780 O O . ASP A 1 97 ? 19.580 -1.365 -33.991 1.00 97.38 97 ASP A O 1
ATOM 784 N N . TRP A 1 98 ? 20.621 -3.180 -33.205 1.00 96.44 98 TRP A N 1
ATOM 785 C CA . TRP A 1 98 ? 19.378 -3.941 -32.997 1.00 96.44 98 TRP A CA 1
ATOM 786 C C . TRP A 1 98 ? 18.365 -3.215 -32.096 1.00 96.44 98 TRP A C 1
ATOM 788 O O . TRP A 1 98 ? 17.163 -3.449 -32.199 1.00 96.44 98 TRP A O 1
ATOM 798 N N . PHE A 1 99 ? 18.849 -2.339 -31.212 1.00 97.00 99 PHE A N 1
ATOM 799 C CA . PHE A 1 99 ? 18.045 -1.555 -30.278 1.00 97.00 99 PHE A CA 1
ATOM 800 C C . PHE A 1 99 ? 17.621 -0.186 -30.823 1.00 97.00 99 PHE A C 1
ATOM 802 O O . PHE A 1 99 ? 16.908 0.533 -30.126 1.00 97.00 99 PHE A O 1
ATOM 809 N N . TYR A 1 100 ? 18.037 0.202 -32.036 1.00 98.12 100 TYR A N 1
ATOM 810 C CA . TYR A 1 100 ? 17.727 1.519 -32.602 1.00 98.12 100 TYR A CA 1
ATOM 811 C C . TYR A 1 100 ? 16.218 1.780 -32.607 1.00 98.12 100 TYR A C 1
ATOM 813 O O . TYR A 1 100 ? 15.739 2.731 -31.987 1.00 98.12 100 TYR A O 1
ATOM 821 N N . LYS A 1 101 ? 15.458 0.862 -33.217 1.00 97.88 101 LYS A N 1
ATOM 822 C CA . LYS A 1 101 ? 13.997 0.953 -33.296 1.00 97.88 101 LYS A CA 1
ATOM 823 C C . LYS A 1 101 ? 13.339 0.906 -31.915 1.00 97.88 101 LYS A C 1
ATOM 825 O O . LYS A 1 101 ? 12.401 1.653 -31.669 1.00 97.88 101 LYS A O 1
ATOM 830 N N . GLU A 1 102 ? 13.851 0.087 -31.000 1.00 97.50 102 GLU A N 1
ATOM 831 C CA . GLU A 1 102 ? 13.314 -0.027 -29.635 1.00 97.50 102 GLU A CA 1
ATOM 832 C C . GLU A 1 102 ? 13.380 1.308 -28.881 1.00 97.50 102 GLU A C 1
ATOM 834 O O . GLU A 1 102 ? 12.435 1.696 -28.195 1.00 97.50 102 GLU A O 1
ATOM 839 N N . ILE A 1 103 ? 14.478 2.050 -29.047 1.00 97.94 103 ILE A N 1
ATOM 840 C CA . ILE A 1 103 ? 14.673 3.359 -28.414 1.00 97.94 103 ILE A CA 1
ATOM 841 C C . ILE A 1 103 ? 13.795 4.426 -29.078 1.00 97.94 103 ILE A C 1
ATOM 843 O O . ILE A 1 103 ? 13.274 5.292 -28.377 1.00 97.94 103 ILE A O 1
ATOM 847 N N . GLN A 1 104 ? 13.579 4.357 -30.397 1.00 97.62 104 GLN A N 1
ATOM 848 C CA . GLN A 1 104 ? 12.617 5.233 -31.078 1.00 97.62 104 GLN A CA 1
ATOM 849 C C . GLN A 1 104 ? 11.198 5.042 -30.548 1.00 97.62 104 GLN A C 1
ATOM 851 O O . GLN A 1 104 ? 10.505 6.029 -30.304 1.00 97.62 104 GLN A O 1
ATOM 856 N N . ILE A 1 105 ? 10.791 3.786 -30.342 1.00 96.19 105 ILE A N 1
ATOM 857 C CA . ILE A 1 105 ? 9.479 3.463 -29.778 1.00 96.19 105 ILE A CA 1
ATOM 858 C C . ILE A 1 105 ? 9.364 4.006 -28.361 1.00 96.19 105 ILE A C 1
ATOM 860 O O . ILE A 1 105 ? 8.439 4.743 -28.034 1.00 96.19 105 ILE A O 1
ATOM 864 N N . ALA A 1 106 ? 10.359 3.718 -27.530 1.00 95.12 106 ALA A N 1
ATOM 865 C CA . ALA A 1 106 ? 10.360 4.158 -26.148 1.00 95.12 106 ALA A CA 1
ATOM 866 C C . ALA A 1 106 ? 10.318 5.686 -26.014 1.00 95.12 106 ALA A C 1
ATOM 868 O O . ALA A 1 106 ? 9.667 6.223 -25.113 1.00 95.12 106 ALA A O 1
ATOM 869 N N . LYS A 1 107 ? 11.023 6.394 -26.908 1.00 94.44 107 LYS A N 1
ATOM 870 C CA . LYS A 1 107 ? 11.016 7.855 -26.956 1.00 94.44 107 LYS A CA 1
ATOM 871 C C . LYS A 1 107 ? 9.627 8.372 -27.329 1.00 94.44 107 LYS A C 1
ATOM 873 O O . LYS A 1 107 ? 9.124 9.245 -26.626 1.00 94.44 107 LYS A O 1
ATOM 878 N N . LYS A 1 108 ? 9.001 7.765 -28.343 1.00 92.25 108 LYS A N 1
ATOM 879 C CA . LYS A 1 108 ? 7.645 8.082 -28.807 1.00 92.25 108 LYS A CA 1
ATOM 880 C C . LYS A 1 108 ? 6.581 7.872 -27.743 1.00 92.25 108 LYS A C 1
ATOM 882 O O . LYS A 1 108 ? 5.696 8.710 -27.583 1.00 92.25 108 LYS A O 1
ATOM 887 N N . SER A 1 109 ? 6.708 6.798 -26.976 1.00 86.44 109 SER A N 1
ATOM 888 C CA . SER A 1 109 ? 5.828 6.500 -25.847 1.00 86.44 109 SER A CA 1
ATOM 889 C C . SER A 1 109 ? 6.096 7.384 -24.620 1.00 86.44 109 SER A C 1
ATOM 891 O O . SER A 1 109 ? 5.350 7.321 -23.647 1.00 86.44 109 SER A O 1
ATOM 893 N N . GLY A 1 110 ? 7.144 8.216 -24.639 1.00 88.62 110 GLY A N 1
ATOM 894 C CA . GLY A 1 110 ? 7.399 9.242 -23.626 1.00 88.62 110 GLY A CA 1
ATOM 895 C C . GLY A 1 110 ? 7.962 8.736 -22.297 1.00 88.62 110 GLY A C 1
ATOM 896 O O . GLY A 1 110 ? 8.098 9.527 -21.366 1.00 88.62 110 GLY A O 1
ATOM 897 N N . TYR A 1 111 ? 8.318 7.453 -22.181 1.00 90.75 111 TYR A N 1
ATOM 898 C CA . TYR A 1 111 ? 8.754 6.878 -20.903 1.00 90.75 111 TYR A CA 1
ATOM 899 C C . TYR A 1 111 ? 10.277 6.824 -20.706 1.00 90.75 111 TYR A C 1
ATOM 901 O O . TYR A 1 111 ? 10.752 6.527 -19.605 1.00 90.75 111 TYR A O 1
ATOM 909 N N . ILE A 1 112 ? 11.070 7.130 -21.741 1.00 91.50 112 ILE A N 1
ATOM 910 C CA . ILE A 1 112 ? 12.529 7.255 -21.616 1.00 91.50 112 ILE A CA 1
ATOM 911 C C . ILE A 1 112 ? 13.030 8.686 -21.788 1.00 91.50 112 ILE A C 1
ATOM 913 O O . ILE A 1 112 ? 12.599 9.448 -22.652 1.00 91.50 112 ILE A O 1
ATOM 917 N N . ASN A 1 113 ? 14.082 8.975 -21.029 1.00 85.44 113 ASN A N 1
ATOM 918 C CA . ASN A 1 113 ? 15.022 10.055 -21.290 1.00 85.44 113 ASN A CA 1
ATOM 919 C C . ASN A 1 113 ? 16.411 9.473 -21.591 1.00 85.44 113 ASN A C 1
ATOM 921 O O . ASN A 1 113 ? 16.702 8.317 -21.261 1.00 85.44 113 ASN A O 1
ATOM 925 N N . GLY A 1 114 ? 17.276 10.263 -22.228 1.00 84.75 114 GLY A N 1
ATOM 926 C CA . GLY A 1 114 ? 18.702 9.944 -22.272 1.00 84.75 114 GLY A CA 1
ATOM 927 C C . GLY A 1 114 ? 19.329 10.079 -20.884 1.00 84.75 114 GLY A C 1
ATOM 928 O O . GLY A 1 114 ? 18.792 10.770 -20.020 1.00 84.75 114 GLY A O 1
ATOM 929 N N . ILE A 1 115 ? 20.485 9.451 -20.670 1.00 84.88 115 ILE A N 1
ATOM 930 C CA . ILE A 1 115 ? 21.314 9.738 -19.485 1.00 84.88 115 ILE A CA 1
ATOM 931 C C . ILE A 1 115 ? 21.967 11.128 -19.578 1.00 84.88 115 ILE A C 1
ATOM 933 O O . ILE A 1 115 ? 22.477 11.660 -18.597 1.00 84.88 115 ILE A O 1
ATOM 937 N N . SER A 1 116 ? 21.965 11.706 -20.780 1.00 85.81 116 SER A N 1
ATOM 938 C CA . SER A 1 116 ? 22.213 13.113 -21.061 1.00 85.81 116 SER A CA 1
ATOM 939 C C . SER A 1 116 ? 21.371 13.530 -22.269 1.00 85.81 116 SER A C 1
ATOM 941 O O . SER A 1 116 ? 20.701 12.704 -22.890 1.00 85.81 116 SER A O 1
ATOM 943 N N . VAL A 1 117 ? 21.450 14.806 -22.653 1.00 81.50 117 VAL A N 1
ATOM 944 C CA . VAL A 1 117 ? 20.771 15.327 -23.852 1.00 81.50 117 VAL A CA 1
ATOM 945 C C . VAL A 1 117 ? 21.176 14.568 -25.128 1.00 81.50 117 VAL A C 1
ATOM 947 O O . VAL A 1 117 ? 20.376 14.465 -26.049 1.00 81.50 117 VAL A O 1
ATOM 950 N N . THR A 1 118 ? 22.394 14.016 -25.185 1.00 88.31 118 THR A N 1
ATOM 951 C CA . THR A 1 118 ? 22.975 13.413 -26.400 1.00 88.31 118 THR A CA 1
ATOM 952 C C . THR A 1 118 ? 23.344 11.936 -26.267 1.00 88.31 118 THR A C 1
ATOM 954 O O . THR A 1 118 ? 23.856 11.361 -27.227 1.00 88.31 118 THR A O 1
ATOM 957 N N . LYS A 1 119 ? 23.123 11.302 -25.106 1.00 94.06 119 LYS A N 1
ATOM 958 C CA . LYS A 1 119 ? 23.481 9.891 -24.873 1.00 94.06 119 LYS A CA 1
ATOM 959 C C . LYS A 1 119 ? 22.364 9.101 -24.209 1.00 94.06 119 LYS A C 1
ATOM 961 O O . LYS A 1 119 ? 21.757 9.570 -23.244 1.00 94.06 119 LYS A O 1
ATOM 966 N N . PHE A 1 120 ? 22.172 7.867 -24.662 1.00 95.56 120 PHE A N 1
ATOM 967 C CA . PHE A 1 120 ? 21.225 6.919 -24.075 1.00 95.56 120 PHE A CA 1
ATOM 968 C C . PHE A 1 120 ? 21.892 5.834 -23.213 1.00 95.56 120 PHE A C 1
ATOM 970 O O . PHE A 1 120 ? 21.286 5.380 -22.245 1.00 95.56 120 PHE A O 1
ATOM 977 N N . ALA A 1 121 ? 23.137 5.458 -23.514 1.00 96.38 121 ALA A N 1
ATOM 978 C CA . ALA A 1 121 ? 23.885 4.335 -22.941 1.00 96.38 121 ALA A CA 1
ATOM 979 C C . ALA A 1 121 ? 23.177 2.966 -23.075 1.00 96.38 121 ALA A C 1
ATOM 981 O O . ALA A 1 121 ? 22.954 2.290 -22.067 1.00 96.38 121 ALA A O 1
ATOM 982 N N . PRO A 1 122 ? 22.849 2.519 -24.307 1.00 97.25 122 PRO A N 1
ATOM 983 C CA . PRO A 1 122 ? 22.013 1.336 -24.552 1.00 97.25 122 PRO A CA 1
ATOM 984 C C . PRO A 1 122 ? 22.582 0.037 -23.976 1.00 97.25 122 PRO A C 1
ATOM 986 O O . PRO A 1 122 ? 21.839 -0.761 -23.414 1.00 97.25 122 PRO A O 1
ATOM 989 N N . LEU A 1 123 ? 23.898 -0.160 -24.080 1.00 97.38 123 LEU A N 1
ATOM 990 C CA . LEU A 1 123 ? 24.579 -1.391 -23.664 1.00 97.38 123 LEU A CA 1
ATOM 991 C C . LEU A 1 123 ? 25.013 -1.392 -22.192 1.00 97.38 123 LEU A C 1
ATOM 993 O O . LEU A 1 123 ? 25.520 -2.397 -21.699 1.00 97.38 123 LEU A O 1
ATOM 997 N N . LYS A 1 124 ? 24.849 -0.274 -21.475 1.00 97.38 124 LYS A N 1
ATOM 998 C CA . LYS A 1 124 ? 25.213 -0.212 -20.059 1.00 97.38 124 LYS A CA 1
ATOM 999 C C . LYS A 1 124 ? 24.159 -0.963 -19.235 1.00 97.38 124 LYS A C 1
ATOM 1001 O O . LYS A 1 124 ? 22.966 -0.784 -19.504 1.00 97.38 124 LYS A O 1
ATOM 1006 N N . PRO A 1 125 ? 24.564 -1.750 -18.221 1.00 97.88 125 PRO A N 1
ATOM 1007 C CA . PRO A 1 125 ? 23.632 -2.283 -17.239 1.00 97.88 125 PRO A CA 1
ATOM 1008 C C . PRO A 1 125 ? 22.767 -1.179 -16.630 1.00 97.88 125 PRO A C 1
ATOM 1010 O O . PRO A 1 125 ? 23.282 -0.113 -16.278 1.00 97.88 125 PRO A O 1
ATOM 1013 N N . ILE A 1 126 ? 21.463 -1.430 -16.537 1.00 97.81 126 ILE A N 1
ATOM 1014 C CA . ILE A 1 126 ? 20.523 -0.477 -15.948 1.00 97.81 126 ILE A CA 1
ATOM 1015 C C . ILE A 1 126 ? 20.553 -0.582 -14.422 1.00 97.81 126 ILE A C 1
ATOM 1017 O O . ILE A 1 126 ? 20.540 -1.686 -13.865 1.00 97.81 126 ILE A O 1
ATOM 1021 N N . THR A 1 127 ? 20.587 0.562 -13.737 1.00 97.31 127 THR A N 1
ATOM 1022 C CA . THR A 1 127 ? 20.450 0.585 -12.277 1.00 97.31 127 THR A CA 1
ATOM 1023 C C . THR A 1 127 ? 18.991 0.420 -11.865 1.00 97.31 127 THR A C 1
ATOM 1025 O O . THR A 1 127 ? 18.068 0.724 -12.627 1.00 97.31 127 THR A O 1
ATOM 1028 N N . ARG A 1 128 ? 18.768 -0.037 -10.634 1.00 97.12 128 ARG A N 1
ATOM 1029 C CA . ARG A 1 128 ? 17.426 -0.214 -10.077 1.00 97.12 128 ARG A CA 1
ATOM 1030 C C . ARG A 1 128 ? 16.626 1.091 -10.065 1.00 97.12 128 ARG A C 1
ATOM 1032 O O . ARG A 1 128 ? 15.490 1.089 -10.529 1.00 97.12 128 ARG A O 1
ATOM 1039 N N . GLU A 1 129 ? 17.226 2.212 -9.658 1.00 96.31 129 GLU A N 1
ATOM 1040 C CA . GLU A 1 129 ? 16.556 3.524 -9.685 1.00 96.31 129 GLU A CA 1
ATOM 1041 C C . GLU A 1 129 ? 16.162 3.961 -11.105 1.00 96.31 129 GLU A C 1
ATOM 1043 O O . GLU A 1 129 ? 15.066 4.477 -11.309 1.00 96.31 129 GLU A O 1
ATOM 1048 N N . GLN A 1 130 ? 16.998 3.685 -12.113 1.00 96.06 130 GLN A N 1
ATOM 1049 C CA . GLN A 1 130 ? 16.700 4.009 -13.512 1.00 96.06 130 GLN A CA 1
ATOM 1050 C C . GLN A 1 130 ? 15.554 3.171 -14.080 1.00 96.06 130 GLN A C 1
ATOM 1052 O O . GLN A 1 130 ? 14.754 3.684 -14.863 1.00 96.06 130 GLN A O 1
ATOM 1057 N N . ALA A 1 131 ? 15.491 1.890 -13.717 1.00 96.56 131 ALA A N 1
ATOM 1058 C CA . ALA A 1 131 ? 14.423 0.993 -14.139 1.00 96.56 131 ALA A CA 1
ATOM 1059 C C . ALA A 1 131 ? 13.073 1.407 -13.537 1.00 96.56 131 ALA A C 1
ATOM 1061 O O . ALA A 1 131 ? 12.097 1.539 -14.272 1.00 96.56 131 ALA A O 1
ATOM 1062 N N . ILE A 1 132 ? 13.037 1.687 -12.228 1.00 95.44 132 ILE A N 1
ATOM 1063 C CA . ILE A 1 132 ? 11.828 2.149 -11.526 1.00 95.44 132 ILE A CA 1
ATOM 1064 C C . ILE A 1 132 ? 11.326 3.457 -12.138 1.00 95.44 132 ILE A C 1
ATOM 1066 O O . ILE A 1 132 ? 10.165 3.561 -12.512 1.00 95.44 132 ILE A O 1
ATOM 1070 N N . SER A 1 133 ? 12.228 4.413 -12.344 1.00 94.06 133 SER A N 1
ATOM 1071 C CA . SER A 1 133 ? 11.936 5.707 -12.969 1.00 94.06 133 SER A CA 1
ATOM 1072 C C . SER A 1 133 ? 11.299 5.581 -14.359 1.00 94.06 133 SER A C 1
ATOM 1074 O O . SER A 1 133 ? 10.385 6.318 -14.715 1.00 94.06 133 SER A O 1
ATOM 1076 N N . ILE A 1 134 ? 11.759 4.619 -15.168 1.00 94.44 134 ILE A N 1
ATOM 1077 C CA . ILE A 1 134 ? 11.133 4.309 -16.461 1.00 94.44 134 ILE A CA 1
ATOM 1078 C C . ILE A 1 134 ? 9.703 3.788 -16.267 1.00 94.44 134 ILE A C 1
ATOM 1080 O O . ILE A 1 134 ? 8.782 4.266 -16.926 1.00 94.44 134 ILE A O 1
ATOM 1084 N N . LEU A 1 135 ? 9.511 2.826 -15.366 1.00 91.69 135 LEU A N 1
ATOM 1085 C CA . LEU A 1 135 ? 8.214 2.191 -15.123 1.00 91.69 135 LEU A CA 1
ATOM 1086 C C . LEU A 1 135 ? 7.169 3.161 -14.550 1.00 91.6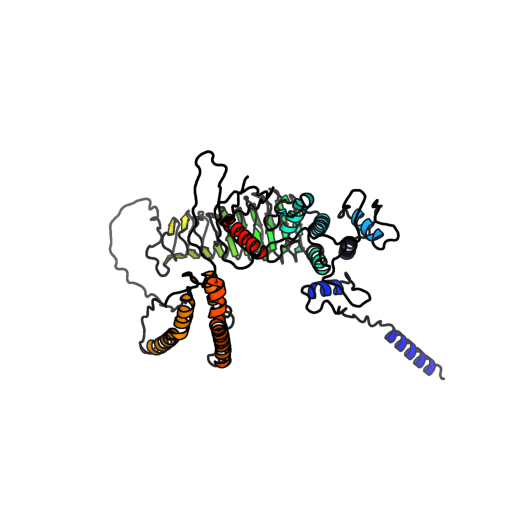9 135 LEU A C 1
ATOM 1088 O O . LEU A 1 135 ? 5.991 3.104 -14.909 1.00 91.69 135 LEU A O 1
ATOM 1092 N N . VAL A 1 136 ? 7.609 4.097 -13.713 1.00 89.62 136 VAL A N 1
ATOM 1093 C CA . VAL A 1 136 ? 6.783 5.177 -13.162 1.00 89.62 136 VAL A CA 1
ATOM 1094 C C . VAL A 1 136 ? 6.236 6.072 -14.268 1.00 89.62 136 VAL A C 1
ATOM 1096 O O . VAL A 1 136 ? 5.042 6.369 -14.285 1.00 89.62 136 VAL A O 1
ATOM 1099 N N . ARG A 1 137 ? 7.077 6.441 -15.243 1.00 88.56 137 ARG A N 1
ATOM 1100 C CA . ARG A 1 137 ? 6.662 7.275 -16.384 1.00 88.56 137 ARG A CA 1
ATOM 1101 C C . ARG A 1 137 ? 5.668 6.573 -17.295 1.00 88.56 137 ARG A C 1
ATOM 1103 O O . ARG A 1 137 ? 4.737 7.216 -17.770 1.00 88.56 137 ARG A O 1
ATOM 1110 N N . ILE A 1 138 ? 5.827 5.265 -17.507 1.00 85.25 138 ILE A N 1
ATOM 1111 C CA . ILE A 1 138 ? 4.841 4.447 -18.239 1.00 85.25 138 ILE A CA 1
ATOM 1112 C C . ILE A 1 138 ? 3.476 4.540 -17.561 1.00 85.25 138 ILE A C 1
ATOM 1114 O O . ILE A 1 138 ? 2.456 4.727 -18.220 1.00 85.25 138 ILE A O 1
ATOM 1118 N N . SER A 1 139 ? 3.486 4.456 -16.235 1.00 81.31 139 SER A N 1
ATOM 1119 C CA . SER A 1 139 ? 2.285 4.441 -15.404 1.00 81.31 139 SER A CA 1
ATOM 1120 C C . SER A 1 139 ? 1.715 5.835 -15.135 1.00 81.31 139 SER A C 1
ATOM 1122 O O . SER A 1 139 ? 0.643 5.947 -14.547 1.00 81.31 139 SER A O 1
ATOM 1124 N N . LYS A 1 140 ? 2.416 6.895 -15.571 1.00 80.38 140 LYS A N 1
ATOM 1125 C CA . LYS A 1 140 ? 2.051 8.307 -15.373 1.00 80.38 140 LYS A CA 1
ATOM 1126 C C . LYS A 1 140 ? 1.705 8.623 -13.913 1.00 80.38 140 LYS A C 1
ATOM 1128 O O . LYS A 1 140 ? 0.727 9.320 -13.643 1.00 80.38 140 LYS A O 1
ATOM 1133 N N . LEU A 1 141 ? 2.479 8.071 -12.977 1.00 78.38 141 LEU A N 1
ATOM 1134 C CA . LEU A 1 141 ? 2.297 8.385 -11.561 1.00 78.38 141 LEU A CA 1
ATOM 1135 C C . LEU A 1 141 ? 2.771 9.808 -11.291 1.00 78.38 141 LEU A C 1
ATOM 1137 O O . LEU A 1 141 ? 3.755 10.263 -11.879 1.00 78.38 141 LEU A O 1
ATOM 1141 N N . GLU A 1 142 ? 2.074 10.491 -10.393 1.00 77.44 142 GLU A N 1
ATOM 1142 C CA . GLU A 1 142 ? 2.568 11.751 -9.855 1.00 77.44 142 GLU A CA 1
ATOM 1143 C C . GLU A 1 142 ? 3.705 11.479 -8.868 1.00 77.44 142 GLU A C 1
ATOM 1145 O O . GLU A 1 142 ? 3.687 10.484 -8.144 1.00 77.44 142 GLU A O 1
ATOM 1150 N N . GLU A 1 143 ? 4.709 12.353 -8.862 1.00 83.31 143 GLU A N 1
ATOM 1151 C CA . GLU A 1 143 ? 5.868 12.209 -7.987 1.00 83.31 143 GLU A CA 1
ATOM 1152 C C . GLU A 1 143 ? 5.474 12.284 -6.505 1.00 83.31 143 GLU A C 1
ATOM 1154 O O . GLU A 1 143 ? 4.709 13.153 -6.081 1.00 83.31 143 GLU A O 1
ATOM 1159 N N . ASN A 1 144 ? 6.074 11.405 -5.706 1.00 82.69 144 ASN A N 1
ATOM 1160 C CA . ASN A 1 144 ? 5.961 11.379 -4.258 1.00 82.69 144 ASN A CA 1
ATOM 1161 C C . ASN A 1 144 ? 7.362 11.279 -3.649 1.00 82.69 144 ASN A C 1
ATOM 1163 O O . ASN A 1 144 ? 8.111 10.355 -3.946 1.00 82.69 144 ASN A O 1
ATOM 1167 N N . ASN A 1 145 ? 7.718 12.223 -2.777 1.00 88.19 145 ASN A N 1
ATOM 1168 C CA . ASN A 1 145 ? 9.050 12.269 -2.171 1.00 88.19 145 ASN A CA 1
ATOM 1169 C C . ASN A 1 145 ? 9.207 11.371 -0.935 1.00 88.19 145 ASN A C 1
ATOM 1171 O O . ASN A 1 145 ? 10.284 11.348 -0.341 1.00 88.19 145 ASN A O 1
ATOM 1175 N N . ASN A 1 146 ? 8.158 10.655 -0.523 1.00 84.94 146 ASN A N 1
ATOM 1176 C CA . ASN A 1 146 ? 8.229 9.741 0.606 1.00 84.94 146 ASN A CA 1
ATOM 1177 C C . ASN A 1 146 ? 8.956 8.449 0.210 1.00 84.94 146 ASN A C 1
ATOM 1179 O O . ASN A 1 146 ? 8.421 7.597 -0.496 1.00 84.94 146 ASN A O 1
ATOM 1183 N N . VAL A 1 147 ? 10.181 8.308 0.710 1.00 90.69 147 VAL A N 1
ATOM 1184 C CA . VAL A 1 147 ? 11.046 7.138 0.511 1.00 90.69 147 VAL A CA 1
ATOM 1185 C C . VAL A 1 147 ? 11.515 6.546 1.844 1.00 90.69 147 VAL A C 1
ATOM 1187 O O . VAL A 1 147 ? 12.456 5.757 1.879 1.00 90.69 147 VAL A O 1
ATOM 1190 N N . ASP A 1 148 ? 10.857 6.903 2.949 1.00 88.19 148 ASP A N 1
ATOM 1191 C CA . ASP A 1 148 ? 11.269 6.539 4.315 1.00 88.19 148 ASP A CA 1
ATOM 1192 C C . ASP A 1 148 ? 11.115 5.046 4.610 1.00 88.19 148 ASP A C 1
ATOM 1194 O O . ASP A 1 148 ? 11.725 4.512 5.537 1.00 88.19 148 ASP A O 1
ATOM 1198 N N . ILE A 1 149 ? 10.346 4.343 3.779 1.00 84.88 149 ILE A N 1
ATOM 1199 C CA . ILE A 1 149 ? 10.228 2.888 3.847 1.00 84.88 149 ILE A CA 1
ATOM 1200 C C . ILE A 1 149 ? 11.541 2.167 3.494 1.00 84.88 149 ILE A C 1
ATOM 1202 O O . ILE A 1 149 ? 11.681 0.984 3.807 1.00 84.88 149 ILE A O 1
ATOM 1206 N N . PHE A 1 150 ? 12.492 2.858 2.850 1.00 92.88 150 PHE A N 1
ATOM 1207 C CA . PHE A 1 150 ? 13.785 2.308 2.454 1.00 92.88 150 PHE A CA 1
ATOM 1208 C C . PHE A 1 150 ? 14.903 2.788 3.385 1.00 92.88 150 PHE A C 1
ATOM 1210 O O . PHE A 1 150 ? 15.149 3.985 3.519 1.00 92.88 150 PHE A O 1
ATOM 1217 N N . SER A 1 151 ? 15.637 1.853 3.989 1.00 93.62 151 SER A N 1
ATOM 1218 C CA . SER A 1 151 ? 16.723 2.155 4.935 1.00 93.62 151 SER A CA 1
ATOM 1219 C C . SER A 1 151 ? 17.953 2.804 4.285 1.00 93.62 151 SER A C 1
ATOM 1221 O O . SER A 1 151 ? 18.727 3.474 4.963 1.00 93.62 151 SER A O 1
ATOM 1223 N N . ASP A 1 152 ? 18.127 2.643 2.972 1.00 94.75 152 ASP A N 1
ATOM 1224 C CA . ASP A 1 152 ? 19.186 3.241 2.152 1.00 94.75 152 ASP A CA 1
ATOM 1225 C C . ASP A 1 152 ? 18.667 4.385 1.262 1.00 94.75 152 ASP A C 1
ATOM 1227 O O . ASP A 1 152 ? 19.231 4.662 0.198 1.00 94.75 152 ASP A O 1
ATOM 1231 N N . ASN A 1 153 ? 17.595 5.067 1.686 1.00 92.94 153 ASN A N 1
ATOM 1232 C CA . ASN A 1 153 ? 16.992 6.172 0.937 1.00 92.94 153 ASN A CA 1
ATOM 1233 C C . ASN A 1 153 ? 17.983 7.304 0.594 1.00 92.94 153 ASN A C 1
ATOM 1235 O O . ASN A 1 153 ? 17.872 7.929 -0.459 1.00 92.94 153 ASN A O 1
ATOM 1239 N N . ASN A 1 154 ? 19.023 7.500 1.407 1.00 93.50 154 ASN A N 1
ATOM 1240 C CA . ASN A 1 154 ? 20.104 8.460 1.179 1.00 93.50 154 ASN A CA 1
ATOM 1241 C C . ASN A 1 154 ? 20.994 8.122 -0.036 1.00 93.50 154 ASN A C 1
ATOM 1243 O O . ASN A 1 154 ? 21.769 8.966 -0.492 1.00 93.50 154 ASN A O 1
ATOM 1247 N N . GLN A 1 155 ? 20.905 6.903 -0.575 1.00 96.19 155 GLN A N 1
ATOM 1248 C CA . GLN A 1 155 ? 21.600 6.502 -1.799 1.00 96.19 155 GLN A CA 1
ATOM 1249 C C . GLN A 1 155 ? 20.790 6.797 -3.065 1.00 96.19 155 GLN A C 1
ATOM 1251 O O . GLN A 1 155 ? 21.364 6.766 -4.160 1.00 96.19 155 GLN A O 1
ATOM 1256 N N . ILE A 1 156 ? 19.492 7.086 -2.932 1.00 95.75 156 ILE A N 1
ATOM 1257 C CA . ILE A 1 156 ? 18.615 7.417 -4.053 1.00 95.75 156 ILE A CA 1
ATOM 1258 C C . ILE A 1 156 ? 19.082 8.734 -4.662 1.00 95.75 156 ILE A C 1
ATOM 1260 O O . ILE A 1 156 ? 19.281 9.735 -3.971 1.00 95.75 156 ILE A O 1
ATOM 1264 N N . SER A 1 157 ? 19.290 8.741 -5.975 1.00 93.94 157 SER A N 1
ATOM 1265 C CA . SER A 1 157 ? 19.624 9.975 -6.668 1.00 93.94 157 SER A CA 1
ATOM 1266 C C . SER A 1 157 ? 18.477 10.986 -6.556 1.00 93.94 157 SER A C 1
ATOM 1268 O O . SER A 1 157 ? 17.318 10.622 -6.715 1.00 93.94 157 SER A O 1
ATOM 1270 N N . SER A 1 158 ? 18.784 12.271 -6.355 1.00 93.44 158 SER A N 1
ATOM 1271 C CA . SER A 1 158 ? 17.765 13.316 -6.136 1.00 93.44 158 SER A CA 1
ATOM 1272 C C . SER A 1 158 ? 16.693 13.384 -7.229 1.00 93.44 158 SER A C 1
ATOM 1274 O O . SER A 1 158 ? 15.529 13.620 -6.929 1.00 93.44 158 SER A O 1
ATOM 1276 N N . TRP A 1 159 ? 17.068 13.121 -8.484 1.00 91.38 159 TRP A N 1
ATOM 1277 C CA . TRP A 1 159 ? 16.152 13.084 -9.628 1.00 91.38 159 TRP A CA 1
ATOM 1278 C C . TRP A 1 159 ? 15.183 11.892 -9.614 1.00 91.38 159 TRP A C 1
ATOM 1280 O O . TRP A 1 159 ? 14.195 11.920 -10.334 1.00 91.38 159 TRP A O 1
ATOM 1290 N N . ALA A 1 160 ? 15.475 10.847 -8.837 1.00 93.62 160 ALA A N 1
ATOM 1291 C CA . ALA A 1 160 ? 14.688 9.621 -8.765 1.00 93.62 160 ALA A CA 1
ATOM 1292 C C . ALA A 1 160 ? 13.805 9.551 -7.509 1.00 93.62 160 ALA A C 1
ATOM 1294 O O . ALA A 1 160 ? 12.958 8.668 -7.440 1.00 93.62 160 ALA A O 1
ATOM 1295 N N . ILE A 1 161 ? 13.989 10.445 -6.524 1.00 94.12 161 ILE A N 1
ATOM 1296 C CA . ILE A 1 161 ? 13.267 10.407 -5.237 1.00 94.12 161 ILE A CA 1
ATOM 1297 C C . ILE A 1 161 ? 11.753 10.425 -5.460 1.00 94.12 161 ILE A C 1
ATOM 1299 O O . ILE A 1 161 ? 11.069 9.518 -4.992 1.00 94.12 161 ILE A O 1
ATOM 1303 N N . GLY A 1 162 ? 11.260 11.404 -6.226 1.00 91.06 162 GLY A N 1
ATOM 1304 C CA . GLY A 1 162 ? 9.835 11.557 -6.516 1.00 91.06 162 GLY A CA 1
ATOM 1305 C C . GLY A 1 162 ? 9.237 10.350 -7.243 1.00 91.06 162 GLY A C 1
ATOM 1306 O O . GLY A 1 162 ? 8.160 9.868 -6.902 1.00 91.06 162 GLY A O 1
ATOM 1307 N N . GLU A 1 163 ? 9.954 9.815 -8.233 1.00 92.81 163 GLU A N 1
ATOM 1308 C CA . GLU A 1 163 ? 9.486 8.665 -9.013 1.00 92.81 163 GLU A CA 1
ATOM 1309 C C . GLU A 1 163 ? 9.522 7.369 -8.180 1.00 92.81 163 GLU A C 1
ATOM 1311 O O . GLU A 1 163 ? 8.593 6.565 -8.227 1.00 92.81 163 GLU A O 1
ATOM 1316 N N . ILE A 1 164 ? 10.561 7.165 -7.368 1.00 94.81 164 ILE A N 1
ATOM 1317 C CA . ILE A 1 164 ? 10.692 5.983 -6.508 1.00 94.81 164 ILE A CA 1
ATOM 1318 C C . ILE A 1 164 ? 9.658 5.982 -5.389 1.00 94.81 164 ILE A C 1
ATOM 1320 O O . ILE A 1 164 ? 9.065 4.932 -5.145 1.00 94.81 164 ILE A O 1
ATOM 1324 N N . GLY A 1 165 ? 9.423 7.114 -4.722 1.00 90.94 165 GLY A N 1
ATOM 1325 C CA . GLY A 1 165 ? 8.390 7.182 -3.691 1.00 90.94 165 GLY A CA 1
ATOM 1326 C C . GLY A 1 165 ? 7.001 6.921 -4.274 1.00 90.94 165 GLY A C 1
ATOM 1327 O O . GLY A 1 165 ? 6.220 6.185 -3.677 1.00 90.94 165 GLY A O 1
ATOM 1328 N N . ALA A 1 166 ? 6.729 7.389 -5.497 1.00 87.12 166 ALA A N 1
ATOM 1329 C CA . ALA A 1 166 ? 5.483 7.078 -6.200 1.00 87.12 166 ALA A CA 1
ATOM 1330 C C . ALA A 1 166 ? 5.351 5.578 -6.522 1.00 87.12 166 ALA A C 1
ATOM 1332 O O . ALA A 1 166 ? 4.303 4.977 -6.294 1.00 87.12 166 ALA A O 1
ATOM 1333 N N . ALA A 1 167 ? 6.421 4.942 -7.015 1.00 90.00 167 ALA A N 1
ATOM 1334 C CA . ALA A 1 167 ? 6.429 3.501 -7.279 1.00 90.00 167 ALA A CA 1
ATOM 1335 C C . ALA A 1 167 ? 6.233 2.666 -6.007 1.00 90.00 167 ALA A C 1
ATOM 1337 O O . ALA A 1 167 ? 5.578 1.623 -6.045 1.00 90.00 167 ALA A O 1
ATOM 1338 N N . ALA A 1 168 ? 6.837 3.104 -4.903 1.00 88.81 168 ALA A N 1
ATOM 1339 C CA . ALA A 1 168 ? 6.729 2.468 -3.601 1.00 88.81 168 ALA A CA 1
ATOM 1340 C C . ALA A 1 168 ? 5.301 2.555 -3.058 1.00 88.81 168 ALA A C 1
ATOM 1342 O O . ALA A 1 168 ? 4.743 1.560 -2.602 1.00 88.81 168 ALA A O 1
ATOM 1343 N N . GLU A 1 169 ? 4.689 3.733 -3.175 1.00 83.19 169 GLU A N 1
ATOM 1344 C CA . GLU A 1 169 ? 3.324 3.994 -2.734 1.00 83.19 169 GLU A CA 1
ATOM 1345 C C . GLU A 1 169 ? 2.299 3.065 -3.398 1.00 83.19 169 GLU A C 1
ATOM 1347 O O . GLU A 1 169 ? 1.385 2.571 -2.734 1.00 83.19 169 GLU A O 1
ATOM 1352 N N . VAL A 1 170 ? 2.455 2.813 -4.701 1.00 78.19 170 VAL A N 1
ATOM 1353 C CA . VAL A 1 170 ? 1.537 1.955 -5.466 1.00 78.19 170 VAL A CA 1
ATOM 1354 C C . VAL A 1 170 ? 1.937 0.472 -5.469 1.00 78.19 170 VAL A C 1
ATOM 1356 O O . VAL A 1 170 ? 1.315 -0.337 -6.159 1.00 78.19 170 VAL A O 1
ATOM 1359 N N . GLY A 1 171 ? 2.976 0.098 -4.715 1.00 80.56 171 GLY A N 1
ATOM 1360 C CA . GLY A 1 171 ? 3.450 -1.285 -4.604 1.00 80.56 171 GLY A CA 1
ATOM 1361 C C . GLY A 1 171 ? 4.106 -1.839 -5.874 1.00 80.56 171 GLY A C 1
ATOM 1362 O O . GLY A 1 171 ? 4.235 -3.050 -6.030 1.00 80.56 171 GLY A O 1
ATOM 1363 N N . PHE A 1 172 ? 4.528 -0.979 -6.805 1.00 85.44 172 PHE A N 1
ATOM 1364 C CA . PHE A 1 172 ? 5.276 -1.408 -7.992 1.00 85.44 172 PHE A CA 1
ATOM 1365 C C . PHE A 1 172 ? 6.704 -1.812 -7.651 1.00 85.44 172 PHE A C 1
ATOM 1367 O O . PHE A 1 172 ? 7.267 -2.723 -8.269 1.00 85.44 172 PHE A O 1
ATOM 1374 N N . VAL A 1 173 ? 7.280 -1.161 -6.641 1.00 87.69 173 VAL A N 1
ATOM 1375 C CA . VAL A 1 173 ? 8.565 -1.542 -6.073 1.00 87.69 173 VAL A CA 1
ATOM 1376 C C . VAL A 1 173 ? 8.437 -1.792 -4.580 1.00 87.69 173 VAL A C 1
ATOM 1378 O O . VAL A 1 173 ? 7.887 -0.990 -3.836 1.00 87.69 173 VAL A O 1
ATOM 1381 N N . GLU A 1 174 ? 9.019 -2.904 -4.156 1.00 81.88 174 GLU A N 1
ATOM 1382 C CA . GLU A 1 174 ? 9.229 -3.240 -2.756 1.00 81.88 174 GLU A CA 1
ATOM 1383 C C . GLU A 1 174 ? 10.733 -3.222 -2.457 1.00 81.88 174 GLU A C 1
ATOM 1385 O O . GLU A 1 174 ? 11.582 -3.404 -3.350 1.00 81.88 174 GLU A O 1
ATOM 1390 N N . GLY A 1 175 ? 11.061 -2.978 -1.190 1.00 83.00 175 GLY A N 1
ATOM 1391 C CA . GLY A 1 175 ? 12.417 -3.150 -0.684 1.00 83.00 175 GLY A CA 1
ATOM 1392 C C . GLY A 1 175 ? 12.781 -4.632 -0.611 1.00 83.00 175 GLY A C 1
ATOM 1393 O O . GLY A 1 175 ? 11.923 -5.511 -0.665 1.00 83.00 175 GLY A O 1
ATOM 1394 N N . TYR A 1 176 ? 14.067 -4.925 -0.473 1.00 85.62 176 TYR A N 1
ATOM 1395 C CA . TYR A 1 176 ? 14.524 -6.257 -0.093 1.00 85.62 176 TYR A CA 1
ATOM 1396 C C . TYR A 1 176 ? 14.159 -6.535 1.379 1.00 85.62 176 TYR A C 1
ATOM 1398 O O . TYR A 1 176 ? 13.801 -5.628 2.131 1.00 85.62 176 TYR A O 1
ATOM 1406 N N . ASN A 1 177 ? 14.292 -7.789 1.825 1.00 84.31 177 ASN A N 1
ATOM 1407 C CA . ASN A 1 177 ? 13.953 -8.198 3.201 1.00 84.31 177 ASN A CA 1
ATOM 1408 C C . ASN A 1 177 ? 14.692 -7.399 4.297 1.00 84.31 177 ASN A C 1
ATOM 1410 O O . ASN A 1 177 ? 14.221 -7.323 5.427 1.00 84.31 177 ASN A O 1
ATOM 1414 N N . ASP A 1 178 ? 15.841 -6.802 3.970 1.00 87.00 178 ASP A N 1
ATOM 1415 C CA . ASP A 1 178 ? 16.640 -5.925 4.841 1.00 87.00 178 ASP A CA 1
ATOM 1416 C C . ASP A 1 178 ? 16.175 -4.450 4.829 1.00 87.00 178 ASP A C 1
ATOM 1418 O O . ASP A 1 178 ? 16.869 -3.571 5.341 1.00 87.00 178 ASP A O 1
ATOM 1422 N N . LYS A 1 179 ? 15.001 -4.176 4.245 1.00 86.88 179 LYS A N 1
ATOM 1423 C CA . LYS A 1 179 ? 14.409 -2.846 4.030 1.00 86.88 179 LYS A CA 1
ATOM 1424 C C . LYS A 1 179 ? 15.214 -1.931 3.101 1.00 86.88 179 LYS A C 1
ATOM 1426 O O . LYS A 1 179 ? 14.918 -0.744 3.034 1.00 86.88 179 LYS A O 1
ATOM 1431 N N . THR A 1 180 ? 16.201 -2.441 2.363 1.00 94.44 180 THR A N 1
ATOM 1432 C CA . THR A 1 180 ? 16.942 -1.634 1.377 1.00 94.44 180 THR A CA 1
ATOM 1433 C C . THR A 1 180 ? 16.231 -1.606 0.026 1.00 94.44 180 THR A C 1
ATOM 1435 O O . THR A 1 180 ? 15.573 -2.569 -0.362 1.00 94.44 180 THR A O 1
ATOM 1438 N N . LEU A 1 181 ? 16.387 -0.526 -0.737 1.00 94.69 181 LEU A N 1
ATOM 1439 C CA . LEU A 1 181 ? 16.011 -0.439 -2.146 1.00 94.69 181 LEU A CA 1
ATOM 1440 C C . LEU A 1 181 ? 17.160 -0.857 -3.065 1.00 94.69 181 LEU A C 1
ATOM 1442 O O . LEU A 1 181 ? 16.907 -1.404 -4.135 1.00 94.69 181 LEU A O 1
ATOM 1446 N N . ARG A 1 182 ? 18.411 -0.595 -2.672 1.00 96.19 182 ARG A N 1
ATOM 1447 C CA . ARG A 1 182 ? 19.639 -0.753 -3.469 1.00 96.19 182 ARG A CA 1
ATOM 1448 C C . ARG A 1 182 ? 19.583 0.026 -4.793 1.00 96.19 182 ARG A C 1
ATOM 1450 O O . ARG A 1 182 ? 19.802 -0.556 -5.861 1.00 96.19 182 ARG A O 1
ATOM 1457 N N . PRO A 1 183 ? 19.306 1.345 -4.762 1.00 96.44 183 PRO A N 1
ATOM 1458 C CA . PRO A 1 183 ? 18.948 2.134 -5.947 1.00 96.44 183 PRO A CA 1
ATOM 1459 C C . PRO A 1 183 ? 20.039 2.148 -7.027 1.00 96.44 183 PRO A C 1
ATOM 1461 O O . PRO A 1 183 ? 19.739 2.121 -8.222 1.00 96.44 183 PRO A O 1
ATOM 1464 N N . ARG A 1 184 ? 21.315 2.122 -6.625 1.00 95.62 184 ARG A N 1
ATOM 1465 C CA . ARG A 1 184 ? 22.472 2.180 -7.535 1.00 95.62 184 ARG A CA 1
ATOM 1466 C C . ARG A 1 184 ? 22.932 0.814 -8.047 1.00 95.62 184 ARG A C 1
ATOM 1468 O O . ARG A 1 184 ? 23.806 0.761 -8.912 1.00 95.62 184 ARG A O 1
ATOM 1475 N N . ASN A 1 185 ? 22.364 -0.284 -7.546 1.00 96.81 185 ASN A N 1
ATOM 1476 C CA . ASN A 1 185 ? 22.732 -1.617 -8.008 1.00 96.81 185 ASN A CA 1
ATOM 1477 C C . ASN A 1 185 ? 22.196 -1.862 -9.418 1.00 96.81 185 ASN A C 1
ATOM 1479 O O . ASN A 1 185 ? 21.065 -1.502 -9.744 1.00 96.81 185 ASN A O 1
ATOM 1483 N N . ASN A 1 186 ? 23.006 -2.517 -10.249 1.00 97.94 186 ASN A N 1
ATOM 1484 C CA . ASN A 1 186 ? 22.559 -2.980 -11.558 1.00 97.94 186 ASN A CA 1
ATOM 1485 C C . ASN A 1 186 ? 21.608 -4.164 -11.391 1.00 97.94 186 ASN A C 1
ATOM 1487 O O . ASN A 1 186 ? 21.935 -5.103 -10.657 1.00 97.94 186 ASN A O 1
ATOM 1491 N N . LEU A 1 187 ? 20.491 -4.151 -12.111 1.00 97.19 187 LEU A N 1
ATOM 1492 C CA . LEU A 1 187 ? 19.511 -5.234 -12.062 1.00 97.19 187 LEU A CA 1
ATOM 1493 C C . LEU A 1 187 ? 20.020 -6.479 -12.780 1.00 97.19 187 LEU A C 1
ATOM 1495 O O . LEU A 1 187 ? 20.627 -6.387 -13.852 1.00 97.19 187 LEU A O 1
ATOM 1499 N N . SER A 1 188 ? 19.749 -7.649 -12.204 1.00 96.25 188 SER A N 1
ATOM 1500 C CA . SER A 1 188 ? 19.740 -8.878 -12.988 1.00 96.25 188 SER A CA 1
ATOM 1501 C C . SER A 1 188 ? 18.549 -8.896 -13.951 1.00 96.25 188 SER A C 1
ATOM 1503 O O . SER A 1 188 ? 17.561 -8.174 -13.780 1.00 96.25 188 SER A O 1
ATOM 1505 N N . ARG A 1 189 ? 18.622 -9.743 -14.974 1.00 95.44 189 ARG A N 1
ATOM 1506 C CA . ARG A 1 189 ? 17.540 -9.934 -15.939 1.00 95.44 189 ARG A CA 1
ATOM 1507 C C . ARG A 1 189 ? 16.249 -10.410 -15.264 1.00 95.44 189 ARG A C 1
ATOM 1509 O O . ARG A 1 189 ? 15.178 -9.924 -15.616 1.00 95.44 189 ARG A O 1
ATOM 1516 N N . ALA A 1 190 ? 16.348 -11.286 -14.264 1.00 94.25 190 ALA A N 1
ATOM 1517 C CA . ALA A 1 190 ? 15.207 -11.729 -13.465 1.00 94.25 190 ALA A CA 1
ATOM 1518 C C . ALA A 1 190 ? 14.618 -10.609 -12.589 1.00 94.25 190 ALA A C 1
ATOM 1520 O O . ALA A 1 190 ? 13.401 -10.444 -12.541 1.00 94.25 190 ALA A O 1
ATOM 1521 N N . GLU A 1 191 ? 15.458 -9.797 -11.936 1.00 94.25 191 GLU A N 1
ATOM 1522 C CA . GLU A 1 191 ? 14.980 -8.660 -11.136 1.00 94.25 191 GLU A CA 1
ATOM 1523 C C . GLU A 1 191 ? 14.259 -7.623 -12.008 1.00 94.25 191 GLU A C 1
ATOM 1525 O O . GLU A 1 191 ? 13.220 -7.093 -11.619 1.00 94.25 191 GLU A O 1
ATOM 1530 N N . ALA A 1 192 ? 14.779 -7.359 -13.207 1.00 95.38 192 ALA A N 1
ATOM 1531 C CA . ALA A 1 192 ? 14.128 -6.483 -14.170 1.00 95.38 192 ALA A CA 1
ATOM 1532 C C . ALA A 1 192 ? 12.781 -7.031 -14.646 1.00 95.38 192 ALA A C 1
ATOM 1534 O O . ALA A 1 192 ? 11.810 -6.279 -14.688 1.00 95.38 192 ALA A O 1
ATOM 1535 N N . LEU A 1 193 ? 12.705 -8.330 -14.953 1.00 94.00 193 LEU A N 1
ATOM 1536 C CA . LEU A 1 193 ? 11.451 -8.980 -15.327 1.00 94.00 193 LEU A CA 1
ATOM 1537 C C . LEU A 1 193 ? 10.407 -8.833 -14.217 1.00 94.00 193 LEU A C 1
ATOM 1539 O O . LEU A 1 193 ? 9.259 -8.508 -14.496 1.00 94.00 193 LEU A O 1
ATOM 1543 N N . LYS A 1 194 ? 10.823 -8.992 -12.953 1.00 92.19 194 LYS A N 1
ATOM 1544 C CA . LYS A 1 194 ? 9.939 -8.843 -11.793 1.00 92.19 194 LYS A CA 1
ATOM 1545 C C . LYS A 1 194 ? 9.400 -7.420 -11.663 1.00 92.19 194 LYS A C 1
ATOM 1547 O O . LYS A 1 194 ? 8.209 -7.252 -11.425 1.00 92.19 194 LYS A O 1
ATOM 1552 N N . LEU A 1 195 ? 10.244 -6.404 -11.857 1.00 93.19 195 LEU A N 1
ATOM 1553 C CA . LEU A 1 195 ? 9.795 -5.008 -11.830 1.00 93.19 195 LEU A CA 1
ATOM 1554 C C . LEU A 1 195 ? 8.811 -4.696 -12.962 1.00 93.19 195 LEU A C 1
ATOM 1556 O O . LEU A 1 195 ? 7.814 -4.025 -12.722 1.00 93.19 195 LEU A O 1
ATOM 1560 N N . ILE A 1 196 ? 9.057 -5.192 -14.179 1.00 92.50 196 ILE A N 1
ATOM 1561 C CA . ILE A 1 196 ? 8.114 -4.985 -15.285 1.00 92.50 196 ILE A CA 1
ATOM 1562 C C . ILE A 1 196 ? 6.811 -5.754 -15.018 1.00 92.50 196 ILE A C 1
ATOM 1564 O O . ILE A 1 196 ? 5.735 -5.221 -15.261 1.00 92.50 196 ILE A O 1
ATOM 1568 N N . ASP A 1 197 ? 6.875 -6.970 -14.466 1.00 89.81 197 ASP A N 1
ATOM 1569 C CA . ASP A 1 197 ? 5.694 -7.788 -14.153 1.00 89.81 197 ASP A CA 1
ATOM 1570 C C . ASP A 1 197 ? 4.766 -7.098 -13.157 1.00 89.81 197 ASP A C 1
ATOM 1572 O O . ASP A 1 197 ? 3.556 -7.048 -13.377 1.00 89.81 197 ASP A O 1
ATOM 1576 N N . ASN A 1 198 ? 5.357 -6.494 -12.123 1.00 86.44 198 ASN A N 1
ATOM 1577 C CA . ASN A 1 198 ? 4.654 -5.716 -11.108 1.00 86.44 198 ASN A CA 1
ATOM 1578 C C . ASN A 1 198 ? 3.907 -4.497 -11.666 1.00 86.44 198 ASN A C 1
ATOM 1580 O O . ASN A 1 198 ? 3.106 -3.929 -10.939 1.00 86.44 198 ASN A O 1
ATOM 1584 N N . VAL A 1 199 ? 4.179 -4.077 -12.903 1.00 83.81 199 VAL A N 1
ATOM 1585 C CA . VAL A 1 199 ? 3.580 -2.884 -13.522 1.00 83.81 199 VAL A CA 1
ATOM 1586 C C . VAL A 1 199 ? 2.677 -3.272 -14.686 1.00 83.81 199 VAL A C 1
ATOM 1588 O O . VAL A 1 199 ? 1.551 -2.804 -14.803 1.00 83.81 199 VAL A O 1
ATOM 1591 N N . VAL A 1 200 ? 3.156 -4.161 -15.555 1.00 79.25 200 VAL A N 1
ATOM 1592 C CA . VAL A 1 200 ? 2.437 -4.580 -16.762 1.00 79.25 200 VAL A CA 1
ATOM 1593 C C . VAL A 1 200 ? 1.313 -5.558 -16.434 1.00 79.25 200 VAL A C 1
ATOM 1595 O O . VAL A 1 200 ? 0.259 -5.523 -17.065 1.00 79.25 200 VAL A O 1
ATOM 1598 N N . PHE A 1 201 ? 1.514 -6.433 -15.445 1.00 74.94 201 PHE A N 1
ATOM 1599 C CA . PHE A 1 201 ? 0.516 -7.426 -15.042 1.00 74.94 201 PHE A CA 1
ATOM 1600 C C . PHE A 1 201 ? -0.129 -7.127 -13.698 1.00 74.94 201 PHE A C 1
ATOM 1602 O O . PHE A 1 201 ? -1.011 -7.887 -13.285 1.00 74.94 201 PHE A O 1
ATOM 1609 N N . SER A 1 202 ? 0.240 -6.028 -13.034 1.00 69.00 202 SER A N 1
ATOM 1610 C CA . SER A 1 202 ? -0.591 -5.507 -11.960 1.00 69.00 202 SER A CA 1
ATOM 1611 C C . SER A 1 202 ? -1.922 -5.094 -12.567 1.00 69.00 202 SER A C 1
ATOM 1613 O O . SER A 1 202 ? -2.028 -4.051 -13.206 1.00 69.00 202 SER A O 1
ATOM 1615 N N . LYS A 1 203 ? -2.964 -5.899 -12.359 1.00 75.62 203 LYS A N 1
ATOM 1616 C CA . LYS A 1 203 ? -4.354 -5.545 -12.686 1.00 75.62 203 LYS A CA 1
ATOM 1617 C C . LYS A 1 203 ? -4.893 -4.472 -11.717 1.00 75.62 203 LYS A C 1
ATOM 1619 O O . LYS A 1 203 ? -6.066 -4.493 -11.349 1.00 75.62 203 LYS A O 1
ATOM 1624 N N . ASN A 1 204 ? -4.002 -3.599 -11.246 1.00 82.62 204 ASN A N 1
ATOM 1625 C CA . ASN A 1 204 ? -4.276 -2.543 -10.294 1.00 82.62 204 ASN A CA 1
ATOM 1626 C C . ASN A 1 204 ? -4.894 -1.358 -11.038 1.00 82.62 204 ASN A C 1
ATOM 1628 O O . ASN A 1 204 ? -4.499 -1.049 -12.162 1.00 82.62 204 ASN A O 1
ATOM 1632 N N . ILE A 1 205 ? -5.821 -0.666 -10.390 1.00 86.38 205 ILE A N 1
ATOM 1633 C CA . ILE A 1 205 ? -6.326 0.631 -10.834 1.00 86.38 205 ILE A CA 1
ATOM 1634 C C . ILE A 1 205 ? -5.732 1.695 -9.922 1.00 86.38 205 ILE A C 1
ATOM 1636 O O . ILE A 1 205 ? -5.791 1.566 -8.704 1.00 86.38 205 ILE A O 1
ATOM 1640 N N . ILE A 1 206 ? -5.155 2.742 -10.504 1.00 86.50 206 ILE A N 1
ATOM 1641 C CA . ILE A 1 206 ? -4.491 3.814 -9.761 1.00 86.50 206 ILE A CA 1
ATOM 1642 C C . ILE A 1 206 ? -5.277 5.106 -9.964 1.00 86.50 206 ILE A C 1
ATOM 1644 O O . ILE A 1 206 ? -5.512 5.517 -11.100 1.00 86.50 206 ILE A O 1
ATOM 1648 N N . ILE A 1 207 ? -5.672 5.733 -8.860 1.00 88.62 207 ILE A N 1
ATOM 1649 C CA . ILE A 1 207 ? -6.427 6.980 -8.813 1.00 88.62 207 ILE A CA 1
ATOM 1650 C C . ILE A 1 207 ? -5.485 8.085 -8.330 1.00 88.62 207 ILE A C 1
ATOM 1652 O O . ILE A 1 207 ? -5.159 8.149 -7.147 1.00 88.62 207 ILE A O 1
ATOM 1656 N N . ASN A 1 208 ? -5.042 8.935 -9.264 1.00 80.75 208 ASN A N 1
ATOM 1657 C CA . ASN A 1 208 ? -3.997 9.950 -9.043 1.00 80.75 208 ASN A CA 1
ATOM 1658 C C . ASN A 1 208 ? -4.501 11.401 -9.024 1.00 80.75 208 ASN A C 1
ATOM 1660 O O . ASN A 1 208 ? -3.694 12.316 -8.894 1.00 80.75 208 ASN A O 1
ATOM 1664 N N . GLY A 1 209 ? -5.802 11.645 -9.169 1.00 76.38 209 GLY A N 1
ATOM 1665 C CA . GLY A 1 209 ? -6.339 13.001 -9.264 1.00 76.38 209 GLY A CA 1
ATOM 1666 C C . GLY A 1 209 ? -7.815 13.085 -8.902 1.00 76.38 209 GLY A C 1
ATOM 1667 O O . GLY A 1 209 ? -8.507 12.071 -8.844 1.00 76.38 209 GLY A O 1
ATOM 1668 N N . ASP A 1 210 ? -8.263 14.313 -8.654 1.00 84.88 210 ASP A N 1
ATOM 1669 C CA . ASP A 1 210 ? -9.604 14.625 -8.158 1.00 84.88 210 ASP A CA 1
ATOM 1670 C C . ASP A 1 210 ? -10.719 14.231 -9.145 1.00 84.88 210 ASP A C 1
ATOM 1672 O O . ASP A 1 210 ? -10.561 14.320 -10.366 1.00 84.88 210 ASP A O 1
ATOM 1676 N N . ASN A 1 211 ? -11.859 13.818 -8.592 1.00 83.88 211 ASN A N 1
ATOM 1677 C CA . ASN A 1 211 ? -13.078 13.383 -9.272 1.00 83.88 211 ASN A CA 1
ATOM 1678 C C . ASN A 1 211 ? -12.888 12.227 -10.261 1.00 83.88 211 ASN A C 1
ATOM 1680 O O . ASN A 1 211 ? -13.649 12.070 -11.222 1.00 83.88 211 ASN A O 1
ATOM 1684 N N . GLN A 1 212 ? -11.884 11.385 -10.032 1.00 85.38 212 GLN A N 1
ATOM 1685 C CA . GLN A 1 212 ? -11.723 10.168 -10.813 1.00 85.38 212 GLN A CA 1
ATOM 1686 C C . GLN A 1 212 ? -12.753 9.130 -10.405 1.00 85.38 212 GLN A C 1
ATOM 1688 O O . GLN A 1 212 ? -13.046 8.934 -9.226 1.00 85.38 212 GLN A O 1
ATOM 1693 N N . THR A 1 213 ? -13.303 8.468 -11.416 1.00 90.38 213 THR A N 1
ATOM 1694 C CA . THR A 1 213 ? -14.375 7.507 -11.228 1.00 90.38 213 THR A CA 1
ATOM 1695 C C . THR A 1 213 ? -14.049 6.184 -11.906 1.00 90.38 213 THR A C 1
ATOM 1697 O O . THR A 1 213 ? -13.711 6.155 -13.089 1.00 90.38 213 THR A O 1
ATOM 1700 N N . VAL A 1 214 ? -14.183 5.090 -11.162 1.00 90.50 214 VAL A N 1
ATOM 1701 C CA . VAL A 1 214 ? -13.997 3.713 -11.624 1.00 90.50 214 VAL A CA 1
ATOM 1702 C C . VAL A 1 214 ? -15.350 3.016 -11.540 1.00 90.50 214 VAL A C 1
ATOM 1704 O O . VAL A 1 214 ? -15.896 2.907 -10.445 1.00 90.50 214 VAL A O 1
ATOM 1707 N N . LYS A 1 215 ? -15.910 2.573 -12.676 1.00 93.88 215 LYS A N 1
ATOM 1708 C CA . LYS A 1 215 ? -17.240 1.938 -12.708 1.00 93.88 215 LYS A CA 1
ATOM 1709 C C . LYS A 1 215 ? -17.285 0.601 -13.431 1.00 93.88 215 LYS A C 1
ATOM 1711 O O . LYS A 1 215 ? -16.491 0.374 -14.343 1.00 93.88 215 LYS A O 1
ATOM 1716 N N . ASP A 1 216 ? -18.265 -0.218 -13.044 1.00 84.12 216 ASP A N 1
ATOM 1717 C CA . ASP A 1 216 ? -18.764 -1.396 -13.769 1.00 84.12 216 ASP A CA 1
ATOM 1718 C C . ASP A 1 216 ? -17.665 -2.412 -14.132 1.00 84.12 216 ASP A C 1
ATOM 1720 O O . ASP A 1 216 ? -17.544 -2.856 -15.278 1.00 84.12 216 ASP A O 1
ATOM 1724 N N . ASN A 1 217 ? -16.817 -2.761 -13.159 1.00 84.06 217 ASN A N 1
ATOM 1725 C CA . ASN A 1 217 ? -15.624 -3.569 -13.410 1.00 84.06 217 ASN A CA 1
ATOM 1726 C C . ASN A 1 217 ? -15.297 -4.546 -12.272 1.00 84.06 217 ASN A C 1
ATOM 1728 O O . ASN A 1 217 ? -15.518 -4.256 -11.096 1.00 84.06 217 ASN A O 1
ATOM 1732 N N . ILE A 1 218 ? -14.707 -5.689 -12.632 1.00 88.38 218 ILE A N 1
ATOM 1733 C CA . ILE A 1 218 ? -14.058 -6.599 -11.685 1.00 88.38 218 ILE A CA 1
ATOM 1734 C C . ILE A 1 218 ? -12.567 -6.274 -11.698 1.00 88.38 218 ILE A C 1
ATOM 1736 O O . ILE A 1 218 ? -11.846 -6.562 -12.655 1.00 88.38 218 ILE A O 1
ATOM 1740 N N . ILE A 1 219 ? -12.106 -5.663 -10.617 1.00 86.62 219 ILE A N 1
ATOM 1741 C CA . ILE A 1 219 ? -10.722 -5.258 -10.427 1.00 86.62 219 ILE A CA 1
ATOM 1742 C C . ILE A 1 219 ? -9.999 -6.403 -9.740 1.00 86.62 219 ILE A C 1
ATOM 1744 O O . ILE A 1 219 ? -10.106 -6.641 -8.542 1.00 86.62 219 ILE A O 1
ATOM 1748 N N . GLU A 1 220 ? -9.268 -7.149 -10.545 1.00 80.38 220 GLU A N 1
ATOM 1749 C CA . GLU A 1 220 ? -8.530 -8.323 -10.099 1.00 80.38 220 GLU A CA 1
ATOM 1750 C C . GLU A 1 220 ? -7.310 -7.974 -9.227 1.00 80.38 220 GLU A C 1
ATOM 1752 O O . GLU A 1 220 ? -6.871 -8.803 -8.435 1.00 80.38 220 GLU A O 1
ATOM 1757 N N . GLY A 1 221 ? -6.749 -6.771 -9.389 1.00 80.12 221 GLY A N 1
ATOM 1758 C CA . GLY A 1 221 ? -5.667 -6.242 -8.561 1.00 80.12 221 GLY A CA 1
ATOM 1759 C C . GLY A 1 221 ? -6.166 -5.298 -7.466 1.00 80.12 221 GLY A C 1
ATOM 1760 O O . GLY A 1 221 ? -7.313 -5.365 -7.026 1.00 80.12 221 GLY A O 1
ATOM 1761 N N . ASN A 1 222 ? -5.283 -4.410 -7.025 1.00 84.75 222 ASN A N 1
ATOM 1762 C CA . ASN A 1 222 ? -5.580 -3.385 -6.030 1.00 84.75 222 ASN A CA 1
ATOM 1763 C C . ASN A 1 222 ? -6.211 -2.145 -6.674 1.00 84.75 222 ASN A C 1
ATOM 1765 O O . ASN A 1 222 ? -5.869 -1.788 -7.798 1.00 84.75 222 ASN A O 1
ATOM 1769 N N . VAL A 1 223 ? -7.054 -1.427 -5.938 1.00 91.31 223 VAL A N 1
ATOM 1770 C CA . VAL A 1 223 ? -7.366 -0.028 -6.262 1.00 91.31 223 VAL A CA 1
ATOM 1771 C C . VAL A 1 223 ? -6.519 0.850 -5.367 1.00 91.31 223 VAL A C 1
ATOM 1773 O O . VAL A 1 223 ? -6.540 0.671 -4.158 1.00 91.31 223 VAL A O 1
ATOM 1776 N N . ILE A 1 224 ? -5.759 1.777 -5.928 1.00 88.88 224 ILE A N 1
ATOM 1777 C CA . ILE A 1 224 ? -4.792 2.570 -5.174 1.00 88.88 224 ILE A CA 1
ATOM 1778 C C . ILE A 1 224 ? -5.147 4.035 -5.339 1.00 88.88 224 ILE A C 1
ATOM 1780 O O . ILE A 1 224 ? -4.952 4.611 -6.405 1.00 88.88 224 ILE A O 1
ATOM 1784 N N . VAL A 1 225 ? -5.676 4.626 -4.276 1.00 91.50 225 VAL A N 1
ATOM 1785 C CA . VAL A 1 225 ? -5.903 6.062 -4.170 1.00 91.50 225 VAL A CA 1
ATOM 1786 C C . VAL A 1 225 ? -4.631 6.694 -3.634 1.00 91.50 225 VAL A C 1
ATOM 1788 O O . VAL A 1 225 ? -4.305 6.540 -2.455 1.00 91.50 225 VAL A O 1
ATOM 1791 N N . THR A 1 226 ? -3.895 7.381 -4.494 1.00 87.12 226 THR A N 1
ATOM 1792 C CA . THR A 1 226 ? -2.574 7.906 -4.144 1.00 87.12 226 THR A CA 1
ATOM 1793 C C . THR A 1 226 ? -2.660 9.254 -3.435 1.00 87.12 226 THR A C 1
ATOM 1795 O O . THR A 1 226 ? -3.675 9.953 -3.473 1.00 87.12 226 THR A O 1
ATOM 1798 N N . GLN A 1 227 ? -1.567 9.652 -2.790 1.00 84.94 227 GLN A N 1
ATOM 1799 C CA . GLN A 1 227 ? -1.405 10.925 -2.092 1.00 84.94 227 GLN A CA 1
ATOM 1800 C C . GLN A 1 227 ? -1.610 12.132 -3.007 1.00 84.94 227 GLN A C 1
ATOM 1802 O O . GLN A 1 227 ? -1.984 13.202 -2.519 1.00 84.94 227 GLN A O 1
ATOM 1807 N N . SER A 1 228 ? -1.418 11.978 -4.320 1.00 81.44 228 SER A N 1
ATOM 1808 C CA . SER A 1 228 ? -1.654 13.058 -5.274 1.00 81.44 228 SER A CA 1
ATOM 1809 C C . SER A 1 228 ? -3.120 13.468 -5.383 1.00 81.44 228 SER A C 1
ATOM 1811 O O . SER A 1 228 ? -3.392 14.612 -5.753 1.00 81.44 228 SER A O 1
ATOM 1813 N N . LEU A 1 229 ? -4.061 12.614 -4.949 1.00 84.19 229 LEU A N 1
ATOM 1814 C CA . LEU A 1 229 ? -5.464 13.003 -4.788 1.00 84.19 229 LEU A CA 1
ATOM 1815 C C . LEU A 1 229 ? -5.623 14.200 -3.831 1.00 84.19 229 LEU A C 1
ATOM 1817 O O . LEU A 1 229 ? -6.565 14.978 -3.970 1.00 84.19 229 LEU A O 1
ATOM 1821 N N . LYS A 1 230 ? -4.686 14.395 -2.888 1.00 86.12 230 LYS A N 1
ATOM 1822 C CA . LYS A 1 230 ? -4.723 15.458 -1.869 1.00 86.12 230 LYS A CA 1
ATOM 1823 C C . LYS A 1 230 ? -6.048 15.418 -1.104 1.00 86.12 230 LYS A C 1
ATOM 1825 O O . LYS A 1 230 ? -6.327 14.399 -0.490 1.00 86.12 230 LYS A O 1
ATOM 1830 N N . GLU A 1 231 ? -6.838 16.488 -1.149 1.00 87.62 231 GLU A N 1
ATOM 1831 C CA . GLU A 1 231 ? -8.164 16.591 -0.519 1.00 87.62 231 GLU A CA 1
ATOM 1832 C C . GLU A 1 231 ? -9.315 16.289 -1.499 1.00 87.62 231 GLU A C 1
ATOM 1834 O O . GLU A 1 231 ? -10.472 16.502 -1.154 1.00 87.62 231 GLU A O 1
ATOM 1839 N N . GLY A 1 232 ? -9.004 15.851 -2.724 1.00 88.75 232 GLY A N 1
ATOM 1840 C CA . GLY A 1 232 ? -9.986 15.527 -3.757 1.00 88.75 232 GLY A CA 1
ATOM 1841 C C . GLY A 1 232 ? -10.699 14.194 -3.535 1.00 88.75 232 GLY A C 1
ATOM 1842 O O . GLY A 1 232 ? -10.455 13.486 -2.555 1.00 88.75 232 GLY A O 1
ATOM 1843 N N . ASN A 1 233 ? -11.546 13.843 -4.498 1.00 93.12 233 ASN A N 1
ATOM 1844 C CA . ASN A 1 233 ? -12.531 12.777 -4.405 1.00 93.12 233 ASN A CA 1
ATOM 1845 C C . ASN A 1 233 ? -12.241 11.629 -5.375 1.00 93.12 233 ASN A C 1
ATOM 1847 O O . ASN A 1 233 ? -11.839 11.836 -6.523 1.00 93.12 233 ASN A O 1
ATOM 1851 N N . ALA A 1 234 ? -12.503 10.409 -4.922 1.00 94.94 234 ALA A N 1
ATOM 1852 C CA . ALA A 1 234 ? -12.434 9.187 -5.703 1.00 94.94 234 ALA A CA 1
ATOM 1853 C C . ALA A 1 234 ? -13.774 8.455 -5.618 1.00 94.94 234 ALA A C 1
ATOM 1855 O O . ALA A 1 234 ? -14.288 8.219 -4.527 1.00 94.94 234 ALA A O 1
ATOM 1856 N N . TYR A 1 235 ? -14.308 8.060 -6.770 1.00 96.75 235 TYR A N 1
ATOM 1857 C CA . TYR A 1 235 ? -15.592 7.375 -6.881 1.00 96.75 235 TYR A CA 1
ATOM 1858 C C . TYR A 1 235 ? -15.383 5.969 -7.441 1.00 96.75 235 TYR A C 1
ATOM 1860 O O . TYR A 1 235 ? -14.829 5.786 -8.523 1.00 96.75 235 TYR A O 1
ATOM 1868 N N . LEU A 1 236 ? -15.814 4.960 -6.700 1.00 97.31 236 LEU A N 1
ATOM 1869 C CA . LEU A 1 236 ? -15.763 3.557 -7.085 1.00 97.31 236 LEU A CA 1
ATOM 1870 C C . LEU A 1 236 ? -17.206 3.057 -7.091 1.00 97.31 236 LEU A C 1
ATOM 1872 O O . LEU A 1 236 ? -17.832 2.999 -6.037 1.00 97.31 236 LEU A O 1
ATOM 1876 N N . GLU A 1 237 ? -17.761 2.760 -8.265 1.00 97.69 237 GLU A N 1
ATOM 1877 C CA . GLU A 1 237 ? -19.195 2.485 -8.412 1.00 97.69 237 GLU A CA 1
ATOM 1878 C C . GLU A 1 237 ? -19.465 1.163 -9.137 1.00 97.69 237 GLU A C 1
ATOM 1880 O O . GLU A 1 237 ? -18.984 0.955 -10.247 1.00 97.69 237 GLU A O 1
ATOM 1885 N N . ASN A 1 238 ? -20.292 0.285 -8.567 1.00 96.25 238 ASN A N 1
ATOM 1886 C CA . ASN A 1 238 ? -20.644 -1.011 -9.170 1.00 96.25 238 ASN A CA 1
ATOM 1887 C C . AS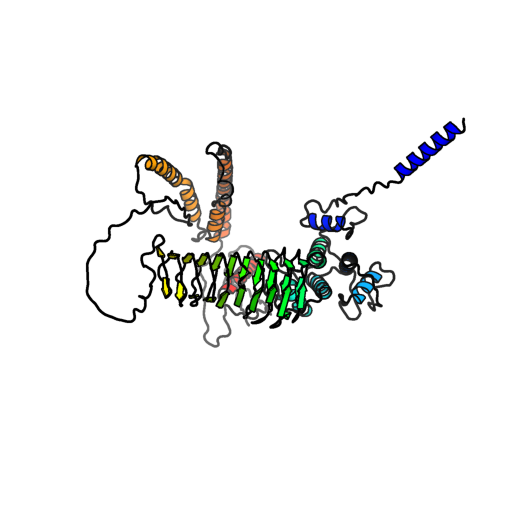N A 1 238 ? -19.411 -1.869 -9.505 1.00 96.25 238 ASN A C 1
ATOM 1889 O O . ASN A 1 238 ? -19.296 -2.416 -10.607 1.00 96.25 238 ASN A O 1
ATOM 1893 N N . ILE A 1 239 ? -18.460 -1.956 -8.578 1.00 96.06 239 ILE A N 1
ATOM 1894 C CA . ILE A 1 239 ? -17.223 -2.710 -8.790 1.00 96.06 239 ILE A CA 1
ATOM 1895 C C . ILE A 1 239 ? -17.065 -3.853 -7.790 1.00 96.06 239 ILE A C 1
ATOM 1897 O O . ILE A 1 239 ? -17.562 -3.810 -6.666 1.00 96.06 239 ILE A O 1
ATOM 1901 N N . GLU A 1 240 ? -16.294 -4.858 -8.189 1.00 95.12 240 GLU A N 1
ATOM 1902 C CA . GLU A 1 240 ? -15.753 -5.861 -7.276 1.00 95.12 240 GLU A CA 1
ATOM 1903 C C . GLU A 1 240 ? -14.227 -5.772 -7.278 1.00 95.12 240 GLU A C 1
ATOM 1905 O O . GLU A 1 240 ? -13.603 -5.907 -8.327 1.00 95.12 240 GLU A O 1
ATOM 1910 N N . VAL A 1 241 ? -13.612 -5.583 -6.110 1.00 92.19 241 VAL A N 1
ATOM 1911 C CA . VAL A 1 241 ? -12.155 -5.544 -5.943 1.00 92.19 241 VAL A CA 1
ATOM 1912 C C . VAL A 1 241 ? -11.685 -6.850 -5.309 1.00 92.19 241 VAL A C 1
ATOM 1914 O O . VAL A 1 241 ? -11.944 -7.124 -4.135 1.00 92.19 241 VAL A O 1
ATOM 1917 N N . LYS A 1 242 ? -10.980 -7.671 -6.095 1.00 84.88 242 LYS A N 1
ATOM 1918 C CA . LYS A 1 242 ? -10.385 -8.935 -5.635 1.00 84.88 242 LYS A CA 1
ATOM 1919 C C . LYS A 1 242 ? -9.151 -8.692 -4.768 1.00 84.88 242 LYS A C 1
ATOM 1921 O O . LYS A 1 242 ? -8.959 -9.430 -3.799 1.00 84.88 242 LYS A O 1
ATOM 1926 N N . GLY A 1 243 ? -8.351 -7.678 -5.105 1.00 82.44 243 GLY A N 1
ATOM 1927 C CA . GLY A 1 243 ? -7.237 -7.202 -4.286 1.00 82.44 243 GLY A CA 1
ATOM 1928 C C . GLY A 1 243 ? -7.692 -6.307 -3.131 1.00 82.44 243 GLY A C 1
ATOM 1929 O O . GLY A 1 243 ? -8.778 -6.473 -2.572 1.00 82.44 243 GLY A O 1
ATOM 1930 N N . SER A 1 244 ? -6.843 -5.348 -2.771 1.00 88.19 244 SER A N 1
ATOM 1931 C CA . SER A 1 244 ? -7.103 -4.363 -1.719 1.00 88.19 244 SER A CA 1
ATOM 1932 C C . SER A 1 244 ? -7.398 -2.986 -2.305 1.00 88.19 244 SER A C 1
ATOM 1934 O O . SER A 1 244 ? -6.802 -2.585 -3.302 1.00 88.19 244 SER A O 1
ATOM 1936 N N . ILE A 1 245 ? -8.257 -2.220 -1.643 1.00 94.56 245 ILE A N 1
ATOM 1937 C CA . ILE A 1 245 ? -8.370 -0.778 -1.861 1.00 94.56 245 ILE A CA 1
ATOM 1938 C C . ILE A 1 245 ? -7.399 -0.094 -0.898 1.00 94.56 245 ILE A C 1
ATOM 1940 O O . ILE A 1 245 ? -7.541 -0.205 0.315 1.00 94.56 245 ILE A O 1
ATOM 1944 N N . ILE A 1 246 ? -6.389 0.585 -1.421 1.00 90.88 246 ILE A N 1
ATOM 1945 C CA . ILE A 1 246 ? -5.345 1.256 -0.651 1.00 90.88 246 ILE A CA 1
ATOM 1946 C C . ILE A 1 246 ? -5.604 2.758 -0.726 1.00 90.88 246 ILE A C 1
ATOM 1948 O O . ILE A 1 246 ? -5.580 3.339 -1.807 1.00 90.88 246 ILE A O 1
ATOM 1952 N N . VAL A 1 247 ? -5.861 3.382 0.419 1.00 94.69 247 VAL A N 1
ATOM 1953 C CA . VAL A 1 247 ? -6.210 4.797 0.552 1.00 94.69 247 VAL A CA 1
ATOM 1954 C C . VAL A 1 247 ? -5.048 5.554 1.184 1.00 94.69 247 VAL A C 1
ATOM 1956 O O . VAL A 1 247 ? -4.871 5.554 2.404 1.00 94.69 247 VAL A O 1
ATOM 1959 N N . ASN A 1 248 ? -4.259 6.210 0.337 1.00 88.31 248 ASN A N 1
ATOM 1960 C CA . ASN A 1 248 ? -3.122 7.043 0.728 1.00 88.31 248 ASN A CA 1
ATOM 1961 C C . ASN A 1 248 ? -3.397 8.549 0.529 1.00 88.31 248 ASN A C 1
ATOM 1963 O O . ASN A 1 248 ? -2.688 9.373 1.105 1.00 88.31 248 ASN A O 1
ATOM 1967 N N . GLY A 1 249 ? -4.418 8.916 -0.255 1.00 88.81 249 GLY A N 1
ATOM 1968 C CA . GLY A 1 249 ? -4.914 10.287 -0.452 1.00 88.81 249 GLY A CA 1
ATOM 1969 C C . GLY A 1 249 ? -6.387 10.460 -0.066 1.00 88.81 249 GLY A C 1
ATOM 1970 O O . GLY A 1 249 ? -7.013 9.525 0.426 1.00 88.81 249 GLY A O 1
ATOM 1971 N N . GLY A 1 250 ? -6.932 11.655 -0.295 1.00 90.56 250 GLY A N 1
ATOM 1972 C CA . GLY A 1 250 ? -8.309 12.031 0.031 1.00 90.56 250 GLY A CA 1
ATOM 1973 C C . GLY A 1 250 ? -8.415 12.943 1.259 1.00 90.56 250 GLY A C 1
ATOM 1974 O O . GLY A 1 250 ? -7.552 12.930 2.141 1.00 90.56 250 GLY A O 1
ATOM 1975 N N . GLY A 1 251 ? -9.488 13.737 1.289 1.00 92.19 251 GLY A N 1
ATOM 1976 C CA . GLY A 1 251 ? -9.858 14.646 2.375 1.00 92.19 251 GLY A CA 1
ATOM 1977 C C . GLY A 1 251 ? -11.105 14.220 3.152 1.00 92.19 251 GLY A C 1
ATOM 1978 O O . GLY A 1 251 ? -11.513 13.056 3.139 1.00 92.19 251 GLY A O 1
ATOM 1979 N N . THR A 1 252 ? -11.763 15.168 3.821 1.00 91.94 252 THR A N 1
ATOM 1980 C CA . THR A 1 252 ? -12.910 14.885 4.709 1.00 91.94 252 THR A CA 1
ATOM 1981 C C . THR A 1 252 ? -14.199 14.450 4.009 1.00 91.94 252 THR A C 1
ATOM 1983 O O . THR A 1 252 ? -15.139 14.072 4.702 1.00 91.94 252 THR A O 1
ATOM 1986 N N . ASP A 1 253 ? -14.259 14.505 2.680 1.00 88.12 253 ASP A N 1
ATOM 1987 C CA . ASP A 1 253 ? -15.386 14.008 1.884 1.00 88.12 253 ASP A CA 1
ATOM 1988 C C . ASP A 1 253 ? -14.907 13.470 0.536 1.00 88.12 253 ASP A C 1
ATOM 1990 O O . ASP A 1 253 ? -15.123 14.104 -0.484 1.00 88.12 253 ASP A O 1
ATOM 1994 N N . SER A 1 254 ? -14.151 12.369 0.553 1.00 89.19 254 SER A N 1
ATOM 1995 C CA . SER A 1 254 ? -13.309 12.011 -0.592 1.00 89.19 254 SER A CA 1
ATOM 1996 C C . SER A 1 254 ? -13.566 10.644 -1.197 1.00 89.19 254 SER A C 1
ATOM 1998 O O . SER A 1 254 ? -13.735 10.550 -2.410 1.00 89.19 254 SER A O 1
ATOM 2000 N N . ILE A 1 255 ? -13.536 9.566 -0.415 1.00 97.44 255 ILE A N 1
ATOM 2001 C CA . ILE A 1 255 ? -13.523 8.215 -0.984 1.00 97.44 255 ILE A CA 1
ATOM 2002 C C . ILE A 1 255 ? -14.931 7.637 -0.937 1.00 97.44 255 ILE A C 1
ATOM 2004 O O . ILE A 1 255 ? -15.405 7.260 0.131 1.00 97.44 255 ILE A O 1
ATOM 2008 N N . HIS A 1 256 ? -15.585 7.544 -2.091 1.00 98.00 256 HIS A N 1
ATOM 2009 C CA . HIS A 1 256 ? -16.946 7.033 -2.231 1.00 98.00 256 HIS A CA 1
ATOM 2010 C C . HIS A 1 256 ? -16.934 5.645 -2.877 1.00 98.00 256 HIS A C 1
ATOM 2012 O O . HIS A 1 256 ? -16.475 5.470 -4.005 1.00 98.00 256 HIS A O 1
ATOM 2018 N N . LEU A 1 257 ? -17.449 4.658 -2.151 1.00 98.31 257 LEU A N 1
ATOM 2019 C CA . LEU A 1 257 ? -17.546 3.249 -2.519 1.00 98.31 257 LEU A CA 1
ATOM 2020 C C . LEU A 1 257 ? -19.023 2.902 -2.644 1.00 98.31 257 LEU A C 1
ATOM 2022 O O . LEU A 1 257 ? -19.681 2.560 -1.663 1.00 98.31 257 LEU A O 1
ATOM 2026 N N . LYS A 1 258 ? -19.554 3.003 -3.853 1.00 98.25 258 LYS A N 1
ATOM 2027 C CA . LYS A 1 258 ? -20.970 2.827 -4.144 1.00 98.25 258 LYS A CA 1
ATOM 2028 C C . LYS A 1 258 ? -21.224 1.463 -4.770 1.00 98.25 258 LYS A C 1
ATOM 2030 O O . LYS A 1 258 ? -20.621 1.148 -5.795 1.00 98.25 258 LYS A O 1
ATOM 2035 N N . ASN A 1 259 ? -22.099 0.650 -4.177 1.00 97.50 259 ASN A N 1
ATOM 2036 C CA . ASN A 1 259 ? -22.379 -0.713 -4.647 1.00 97.50 259 ASN A CA 1
ATOM 2037 C C . ASN A 1 259 ? -21.078 -1.499 -4.944 1.00 97.50 259 ASN A C 1
ATOM 2039 O O . ASN A 1 259 ? -20.867 -2.024 -6.039 1.00 97.50 259 ASN A O 1
ATOM 2043 N N . THR A 1 260 ? -20.148 -1.465 -3.989 1.00 97.62 260 THR A N 1
ATOM 2044 C CA . THR A 1 260 ? -18.786 -1.989 -4.116 1.00 97.62 260 THR A CA 1
ATOM 2045 C C . THR A 1 260 ? -18.585 -3.208 -3.225 1.00 97.62 260 THR A C 1
ATOM 2047 O O . THR A 1 260 ? -18.816 -3.160 -2.019 1.00 97.62 260 THR A O 1
ATOM 2050 N N . LEU A 1 261 ? -18.081 -4.294 -3.808 1.00 97.06 261 LEU A N 1
ATOM 2051 C CA . LEU A 1 261 ? -17.627 -5.475 -3.074 1.00 97.06 261 LEU A CA 1
ATOM 2052 C C . LEU A 1 261 ? -16.105 -5.432 -2.943 1.00 97.06 261 LEU A C 1
ATOM 2054 O O . LEU A 1 261 ? -15.404 -5.431 -3.953 1.00 97.06 261 LEU A O 1
ATOM 2058 N N . ALA A 1 262 ? -15.577 -5.424 -1.721 1.00 94.19 262 ALA A N 1
ATOM 2059 C CA . ALA A 1 262 ? -14.132 -5.430 -1.497 1.00 94.19 262 ALA A CA 1
ATOM 2060 C C . ALA A 1 262 ? -13.726 -6.417 -0.400 1.00 94.19 262 ALA A C 1
ATOM 2062 O O . ALA A 1 262 ? -14.358 -6.527 0.649 1.00 94.19 262 ALA A O 1
ATOM 2063 N N . ASN A 1 263 ? -12.621 -7.129 -0.618 1.00 80.75 263 ASN A N 1
ATOM 2064 C CA . ASN A 1 263 ? -12.051 -7.963 0.438 1.00 80.75 263 ASN A CA 1
ATOM 2065 C C . ASN A 1 263 ? -11.410 -7.092 1.522 1.00 80.75 263 ASN A C 1
ATOM 2067 O O . ASN A 1 263 ? -11.723 -7.244 2.698 1.00 80.75 263 ASN A O 1
ATOM 2071 N N . ASN A 1 264 ? -10.536 -6.169 1.123 1.00 87.69 264 ASN A N 1
ATOM 2072 C CA . ASN A 1 264 ? -9.740 -5.383 2.055 1.00 87.69 264 ASN A CA 1
ATOM 2073 C C . ASN A 1 264 ? -9.720 -3.907 1.656 1.00 87.69 264 ASN A C 1
ATOM 2075 O O . ASN A 1 264 ? -9.533 -3.584 0.483 1.00 87.69 264 ASN A O 1
ATOM 2079 N N . ILE A 1 265 ? -9.814 -3.023 2.644 1.00 96.81 265 ILE A N 1
ATOM 2080 C CA . ILE A 1 265 ? -9.450 -1.610 2.541 1.00 96.81 265 ILE A CA 1
ATOM 2081 C C . ILE A 1 265 ? -8.295 -1.353 3.506 1.00 96.81 265 ILE A C 1
ATOM 2083 O O . ILE A 1 265 ? -8.320 -1.816 4.643 1.00 96.81 265 ILE A O 1
ATOM 2087 N N . ILE A 1 266 ? -7.280 -0.622 3.064 1.00 91.50 266 ILE A N 1
ATOM 2088 C CA . ILE A 1 266 ? -6.144 -0.202 3.881 1.00 91.50 266 ILE A CA 1
ATOM 2089 C C . ILE A 1 266 ? -6.074 1.318 3.811 1.00 91.50 266 ILE A C 1
ATOM 2091 O O . ILE A 1 266 ? -5.878 1.871 2.734 1.00 91.50 266 ILE A O 1
ATOM 2095 N N . VAL A 1 267 ? -6.228 1.996 4.944 1.00 95.31 267 VAL A N 1
ATOM 2096 C CA . VAL A 1 267 ? -6.192 3.457 5.039 1.00 95.31 267 VAL A CA 1
ATOM 2097 C C . VAL A 1 267 ? -4.887 3.880 5.696 1.00 95.31 267 VAL A C 1
ATOM 2099 O O . VAL A 1 267 ? -4.705 3.690 6.894 1.00 95.31 267 VAL A O 1
ATOM 2102 N N . ASN A 1 268 ? -3.990 4.482 4.918 1.00 86.44 268 ASN A N 1
ATOM 2103 C CA . ASN A 1 268 ? -2.672 4.929 5.380 1.00 86.44 268 ASN A CA 1
ATOM 2104 C C . ASN A 1 268 ? -2.547 6.458 5.421 1.00 86.44 268 ASN A C 1
ATOM 2106 O O . ASN A 1 268 ? -1.440 6.981 5.544 1.00 86.44 268 ASN A O 1
ATOM 2110 N N . LYS A 1 269 ? -3.654 7.198 5.282 1.00 85.12 269 LYS A N 1
ATOM 2111 C CA . LYS A 1 269 ? -3.629 8.664 5.281 1.00 85.12 269 LYS A CA 1
ATOM 2112 C C . LYS A 1 269 ? -3.340 9.210 6.690 1.00 85.12 269 LYS A C 1
ATOM 2114 O O . LYS A 1 269 ? -4.159 9.013 7.588 1.00 85.12 269 LYS A O 1
ATOM 2119 N N . PRO A 1 270 ? -2.242 9.963 6.902 1.00 83.19 270 PRO A N 1
ATOM 2120 C CA . PRO A 1 270 ? -1.948 10.534 8.220 1.00 83.19 270 PRO A CA 1
ATOM 2121 C C . PRO A 1 270 ? -2.911 11.662 8.617 1.00 83.19 270 PRO A C 1
ATOM 2123 O O . PRO A 1 270 ? -3.188 11.861 9.795 1.00 83.19 270 PRO A O 1
ATOM 2126 N N . THR A 1 271 ? -3.422 12.413 7.636 1.00 89.12 271 THR A N 1
ATOM 2127 C CA . THR A 1 271 ? -4.452 13.442 7.851 1.00 89.12 271 THR A CA 1
ATOM 2128 C C . THR A 1 271 ? -5.846 12.854 7.675 1.00 89.12 271 THR A C 1
ATOM 2130 O O . THR A 1 271 ? -5.999 11.752 7.158 1.00 89.12 271 THR A O 1
ATOM 2133 N N . LYS A 1 272 ? -6.866 13.597 8.107 1.00 93.12 272 LYS A N 1
ATOM 2134 C CA . LYS A 1 272 ? -8.249 13.125 8.083 1.00 93.12 272 LYS A CA 1
ATOM 2135 C C . LYS A 1 272 ? -8.711 12.784 6.662 1.00 93.12 272 LYS A C 1
ATOM 2137 O O . LYS A 1 272 ? -8.704 13.652 5.796 1.00 93.12 272 LYS A O 1
ATOM 2142 N N . VAL A 1 273 ? -9.177 11.552 6.471 1.00 96.50 273 VAL A N 1
ATOM 2143 C CA . VAL A 1 273 ? -9.835 11.073 5.248 1.00 96.50 273 VAL A CA 1
ATOM 2144 C C . VAL A 1 273 ? -11.197 10.469 5.577 1.00 96.50 273 VAL A C 1
ATOM 2146 O O . VAL A 1 273 ? -11.349 9.806 6.605 1.00 96.50 273 VAL A O 1
ATOM 2149 N N . ARG A 1 274 ? -12.196 10.687 4.717 1.00 98.00 274 ARG A N 1
ATOM 2150 C CA . ARG A 1 274 ? -13.500 10.014 4.793 1.00 98.00 274 ARG A CA 1
ATOM 2151 C C . ARG A 1 274 ? -13.582 8.901 3.754 1.00 98.00 274 ARG A C 1
ATOM 2153 O O . ARG A 1 274 ? -13.350 9.149 2.574 1.00 98.00 274 ARG A O 1
ATOM 2160 N N . VAL A 1 275 ? -13.947 7.705 4.207 1.00 98.44 275 VAL A N 1
ATOM 2161 C CA . VAL A 1 275 ? -14.271 6.546 3.371 1.00 98.44 275 VAL A CA 1
ATOM 2162 C C . VAL A 1 275 ? -15.751 6.222 3.564 1.00 98.44 275 VAL A C 1
ATOM 2164 O O . VAL A 1 275 ? -16.172 5.873 4.662 1.00 98.44 275 VAL A O 1
ATOM 2167 N N . SER A 1 276 ? -16.531 6.381 2.499 1.00 98.44 276 SER A N 1
ATOM 2168 C CA . SER A 1 276 ? -17.992 6.287 2.453 1.00 98.44 276 SER A CA 1
ATOM 2169 C C . SER A 1 276 ? -18.405 5.039 1.689 1.00 98.44 276 SER A C 1
ATOM 2171 O O . SER A 1 276 ? -18.111 4.925 0.503 1.00 98.44 276 SER A O 1
ATOM 2173 N N . LEU A 1 277 ? -19.063 4.100 2.356 1.00 98.56 277 LEU A N 1
ATOM 2174 C CA . LEU A 1 277 ? -19.669 2.913 1.774 1.00 98.56 277 LEU A CA 1
ATOM 2175 C C . LEU A 1 277 ? -21.157 3.207 1.577 1.00 98.56 277 LEU A C 1
ATOM 2177 O O . LEU A 1 277 ? -21.892 3.443 2.535 1.00 98.56 277 LEU A O 1
ATOM 2181 N N . GLU A 1 278 ? -21.565 3.224 0.316 1.00 98.06 278 GLU A N 1
ATOM 2182 C CA . GLU A 1 278 ? -22.880 3.656 -0.145 1.00 98.06 278 GLU A CA 1
ATOM 2183 C C . GLU A 1 278 ? -23.588 2.532 -0.909 1.00 98.06 278 GLU A C 1
ATOM 2185 O O . GLU A 1 278 ? -22.970 1.761 -1.649 1.00 98.06 278 GLU A O 1
ATOM 2190 N N . GLU A 1 279 ? -24.911 2.493 -0.796 1.00 96.25 279 GLU A N 1
ATOM 2191 C CA . GLU A 1 279 ? -25.789 1.451 -1.318 1.00 96.25 279 GLU A CA 1
ATOM 2192 C C . GLU A 1 279 ? -25.396 0.061 -0.787 1.00 96.25 279 GLU A C 1
ATOM 2194 O O . GLU A 1 279 ? -25.195 -0.116 0.406 1.00 96.25 279 GLU A O 1
ATOM 2199 N N . ASN A 1 280 ? -25.304 -0.962 -1.637 1.00 96.19 280 ASN A N 1
ATOM 2200 C CA . ASN A 1 280 ? -25.037 -2.338 -1.201 1.00 96.19 280 ASN A CA 1
ATOM 2201 C C . ASN A 1 280 ? -23.531 -2.642 -1.104 1.00 96.19 280 ASN A C 1
ATOM 2203 O O . ASN A 1 280 ? -23.072 -3.680 -1.589 1.00 96.19 280 ASN A O 1
ATOM 2207 N N . SER A 1 281 ? -22.738 -1.729 -0.539 1.00 98.38 281 SER A N 1
ATOM 2208 C CA . SER A 1 281 ? -21.292 -1.922 -0.424 1.00 98.38 281 SER A CA 1
ATOM 2209 C C . SER A 1 281 ? -20.940 -2.853 0.739 1.00 98.38 281 SER A C 1
ATOM 2211 O O . SER A 1 281 ? -21.301 -2.611 1.889 1.00 98.38 281 SER A O 1
ATOM 2213 N N . ASN A 1 282 ? -20.195 -3.923 0.456 1.00 97.19 282 ASN A N 1
ATOM 2214 C CA . ASN A 1 282 ? -19.774 -4.904 1.457 1.00 97.19 282 ASN A CA 1
ATOM 2215 C C . ASN A 1 282 ? -18.251 -5.040 1.464 1.00 97.19 282 ASN A C 1
ATOM 2217 O O . ASN A 1 282 ? -17.630 -5.333 0.437 1.00 97.19 282 ASN A O 1
ATOM 2221 N N . VAL A 1 283 ? -17.665 -4.837 2.644 1.00 97.56 283 VAL A N 1
ATOM 2222 C CA . VAL A 1 283 ? -16.221 -4.896 2.851 1.00 97.56 283 VAL A CA 1
ATOM 2223 C C . VAL A 1 283 ? -15.883 -5.896 3.950 1.00 97.56 283 VAL A C 1
ATOM 2225 O O . VAL A 1 283 ? -16.335 -5.758 5.084 1.00 97.56 283 VAL A O 1
ATOM 2228 N N . LYS A 1 284 ? -15.033 -6.887 3.658 1.00 89.50 284 LYS A N 1
ATOM 2229 C CA . LYS A 1 284 ? -14.678 -7.900 4.671 1.00 89.50 284 LYS A CA 1
ATOM 2230 C C . LYS A 1 284 ? -13.721 -7.372 5.736 1.00 89.50 284 LYS A C 1
ATOM 2232 O O . LYS A 1 284 ? -13.816 -7.761 6.894 1.00 89.50 284 LYS A O 1
ATOM 2237 N N . SER A 1 285 ? -12.767 -6.525 5.365 1.00 94.12 285 SER A N 1
ATOM 2238 C CA . SER A 1 285 ? -11.798 -5.982 6.316 1.00 94.12 285 SER A CA 1
ATOM 2239 C C . SER A 1 285 ? -11.391 -4.558 5.967 1.00 94.12 285 SER A C 1
ATOM 2241 O O . SER A 1 285 ? -11.062 -4.268 4.822 1.00 94.12 285 SER A O 1
ATOM 2243 N N . VAL A 1 286 ? -11.321 -3.687 6.968 1.00 97.94 286 VAL A N 1
ATOM 2244 C CA . VAL A 1 286 ? -10.748 -2.340 6.867 1.00 97.94 286 VAL A CA 1
ATOM 2245 C C . VAL A 1 286 ? -9.619 -2.220 7.883 1.00 97.94 286 VAL A C 1
ATOM 2247 O O . VAL A 1 286 ? -9.851 -2.379 9.074 1.00 97.94 286 VAL A O 1
ATOM 2250 N N . ASN A 1 287 ? -8.396 -1.961 7.430 1.00 94.38 287 ASN A N 1
ATOM 2251 C CA . ASN A 1 287 ? -7.257 -1.659 8.291 1.00 94.38 287 ASN A CA 1
ATOM 2252 C C . ASN A 1 287 ? -6.987 -0.150 8.265 1.00 94.38 287 ASN A C 1
ATOM 2254 O O . ASN A 1 287 ? -6.741 0.415 7.199 1.00 94.38 287 ASN A O 1
ATOM 2258 N N . ILE A 1 288 ? -7.049 0.495 9.426 1.00 97.12 288 ILE A N 1
ATOM 2259 C CA . ILE A 1 288 ? -6.902 1.937 9.591 1.00 97.12 288 ILE A CA 1
ATOM 2260 C C . ILE A 1 288 ? -5.578 2.224 10.300 1.00 97.12 288 ILE A C 1
ATOM 2262 O O . ILE A 1 288 ? -5.478 2.101 11.519 1.00 97.12 288 ILE A O 1
ATOM 2266 N N . ASN A 1 289 ? -4.588 2.679 9.530 1.00 90.00 289 ASN A N 1
ATOM 2267 C CA . ASN A 1 289 ? -3.260 3.083 10.005 1.00 90.00 289 ASN A CA 1
ATOM 2268 C C . ASN A 1 289 ? -3.116 4.615 10.146 1.00 90.00 289 ASN A C 1
ATOM 2270 O O . ASN A 1 289 ? -2.010 5.138 10.272 1.00 90.00 289 ASN A O 1
ATOM 2274 N N . GLY A 1 290 ? -4.223 5.360 10.047 1.00 88.19 290 GLY A N 1
ATOM 2275 C CA . GLY A 1 290 ? -4.230 6.818 9.921 1.00 88.19 290 GLY A CA 1
ATOM 2276 C C . GLY A 1 290 ? -5.478 7.484 10.505 1.00 88.19 290 GLY A C 1
ATOM 2277 O O . GLY A 1 290 ? -6.210 6.874 11.284 1.00 88.19 290 GLY A O 1
ATOM 2278 N N . ASN A 1 291 ? -5.728 8.747 10.162 1.00 90.56 291 ASN A N 1
ATOM 2279 C CA . ASN A 1 291 ? -6.894 9.494 10.646 1.00 90.56 291 ASN A CA 1
ATOM 2280 C C . ASN A 1 291 ? -8.077 9.277 9.691 1.00 90.56 291 ASN A C 1
ATOM 2282 O O . ASN A 1 291 ? -8.109 9.840 8.597 1.00 90.56 291 ASN A O 1
ATOM 2286 N N . CYS A 1 292 ? -9.036 8.438 10.082 1.00 96.50 292 CYS A N 1
ATOM 2287 C CA . CYS A 1 292 ? -10.104 7.988 9.193 1.00 96.50 292 CYS A CA 1
ATOM 2288 C C . CYS A 1 292 ? -11.491 8.190 9.806 1.00 96.50 292 CYS A C 1
ATOM 2290 O O . CYS A 1 292 ? -11.730 7.842 10.962 1.00 96.50 292 CYS A O 1
ATOM 2292 N N . LYS A 1 293 ? -12.416 8.700 8.989 1.00 98.25 293 LYS A N 1
ATOM 2293 C CA . LYS A 1 293 ? -13.856 8.560 9.189 1.00 98.25 293 LYS A CA 1
ATOM 2294 C C . LYS A 1 293 ? -14.382 7.500 8.220 1.00 98.25 293 LYS A C 1
ATOM 2296 O O . LYS A 1 293 ? -14.406 7.747 7.017 1.00 98.25 293 LYS A O 1
ATOM 2301 N N . LEU A 1 294 ? -14.778 6.343 8.735 1.00 98.50 294 LEU A N 1
ATOM 2302 C CA . LEU A 1 294 ? -15.411 5.274 7.968 1.00 98.50 294 LEU A CA 1
ATOM 2303 C C . LEU A 1 294 ? -16.925 5.348 8.171 1.00 98.50 294 LEU A C 1
ATOM 2305 O O . LEU A 1 294 ? -17.414 5.285 9.300 1.00 98.50 294 LEU A O 1
ATOM 2309 N N . GLU A 1 295 ? -17.668 5.474 7.080 1.00 98.25 295 GLU A N 1
ATOM 2310 C CA . GLU A 1 295 ? -19.126 5.534 7.114 1.00 98.25 295 GLU A CA 1
ATOM 2311 C C . GLU A 1 295 ? -19.705 4.450 6.229 1.00 98.25 295 GLU A C 1
ATOM 2313 O O . GLU A 1 295 ? -19.444 4.445 5.033 1.00 98.25 295 GLU A O 1
ATOM 2318 N N . ALA A 1 296 ? -20.488 3.545 6.806 1.00 97.94 296 ALA A N 1
ATOM 2319 C CA . ALA A 1 296 ? -21.339 2.647 6.045 1.00 97.94 296 ALA A CA 1
ATOM 2320 C C . ALA A 1 296 ? -22.785 3.120 6.140 1.00 97.94 296 ALA A C 1
ATOM 2322 O O . ALA A 1 296 ? -23.294 3.375 7.233 1.00 97.94 296 ALA A O 1
ATOM 2323 N N . ASP A 1 297 ? -23.452 3.245 4.997 1.00 97.06 297 ASP A N 1
ATOM 2324 C CA . ASP A 1 297 ? -24.881 3.509 4.999 1.00 97.06 297 ASP A CA 1
ATOM 2325 C C . ASP A 1 297 ? -25.682 2.303 5.530 1.00 97.06 297 ASP A C 1
ATOM 2327 O O . ASP A 1 297 ? -25.148 1.271 5.941 1.00 97.06 297 ASP A O 1
ATOM 2331 N N . LYS A 1 298 ? -27.009 2.438 5.554 1.00 95.44 298 LYS A N 1
ATOM 2332 C CA . LYS A 1 298 ? -27.910 1.423 6.118 1.00 95.44 298 LYS A CA 1
ATOM 2333 C C . LYS A 1 298 ? -27.883 0.069 5.388 1.00 95.44 298 LYS A C 1
ATOM 2335 O O . LYS A 1 298 ? -28.278 -0.934 5.997 1.00 95.44 298 LYS A O 1
ATOM 2340 N N . ASP A 1 299 ? -27.492 0.058 4.115 1.00 96.38 299 ASP A N 1
ATOM 2341 C CA . ASP A 1 299 ? -27.512 -1.108 3.227 1.00 96.38 299 ASP A CA 1
ATOM 2342 C C . ASP A 1 299 ? -26.093 -1.692 3.044 1.00 96.38 299 ASP A C 1
ATOM 2344 O O . ASP A 1 299 ? -25.939 -2.835 2.611 1.00 96.38 299 ASP A O 1
ATOM 2348 N N . SER A 1 300 ? -25.071 -0.946 3.469 1.00 98.12 300 SER A N 1
ATOM 2349 C CA . SER A 1 300 ? -23.665 -1.337 3.485 1.00 98.12 300 SER A CA 1
ATOM 2350 C C . SER A 1 300 ? -23.232 -1.990 4.802 1.00 98.12 300 SER A C 1
ATOM 2352 O O . SER A 1 300 ? -23.798 -1.747 5.871 1.00 98.12 300 SER A O 1
ATOM 2354 N N . THR A 1 301 ? -22.190 -2.824 4.744 1.00 97.25 301 THR A N 1
ATOM 2355 C CA . THR A 1 301 ? -21.664 -3.547 5.917 1.00 97.25 301 THR A CA 1
ATOM 2356 C C . THR A 1 301 ? -20.147 -3.700 5.887 1.00 97.25 301 THR A C 1
ATOM 2358 O O . THR A 1 301 ? -19.556 -3.897 4.820 1.00 97.25 301 THR A O 1
ATOM 2361 N N . VAL A 1 302 ? -19.531 -3.726 7.072 1.00 98.38 302 VAL A N 1
ATOM 2362 C CA . VAL A 1 302 ? -18.107 -4.046 7.253 1.00 98.38 302 VAL A CA 1
ATOM 2363 C C . VAL A 1 302 ? -17.931 -5.222 8.218 1.00 98.38 302 VAL A C 1
ATOM 2365 O O . VAL A 1 302 ? -18.329 -5.123 9.373 1.00 98.38 302 VAL A O 1
ATOM 2368 N N . ASP A 1 303 ? -17.304 -6.328 7.804 1.00 96.38 303 ASP A N 1
ATOM 2369 C CA . ASP A 1 303 ? -17.163 -7.508 8.685 1.00 96.38 303 ASP A CA 1
ATOM 2370 C C . ASP A 1 303 ? -16.064 -7.348 9.750 1.00 96.38 303 ASP A C 1
ATOM 2372 O O . ASP A 1 303 ? -16.105 -7.976 10.816 1.00 96.38 303 ASP A O 1
ATOM 2376 N N . LYS A 1 304 ? -15.026 -6.567 9.457 1.00 97.31 304 LYS A N 1
ATOM 2377 C CA . LYS A 1 304 ? -13.893 -6.373 10.360 1.00 97.31 304 LYS A CA 1
ATOM 2378 C C . LYS A 1 304 ? -13.283 -4.993 10.167 1.00 97.31 304 LYS A C 1
ATOM 2380 O O . LYS A 1 304 ? -12.955 -4.615 9.047 1.00 97.31 304 LYS A O 1
ATOM 2385 N N . VAL A 1 305 ? -13.049 -4.283 11.261 1.00 98.44 305 VAL A N 1
ATOM 2386 C CA . VAL A 1 305 ? -12.213 -3.083 11.305 1.00 98.44 305 VAL A CA 1
ATOM 2387 C C . VAL A 1 305 ? -11.038 -3.353 12.236 1.00 98.44 305 VAL A C 1
ATOM 2389 O O . VAL A 1 305 ? -11.229 -3.843 13.344 1.00 98.44 305 VAL A O 1
ATOM 2392 N N . ILE A 1 306 ? -9.823 -3.064 11.780 1.00 95.88 306 ILE A N 1
ATOM 2393 C CA . ILE A 1 306 ? -8.604 -3.060 12.591 1.00 95.88 306 ILE A CA 1
ATOM 2394 C C . ILE A 1 306 ? -8.157 -1.611 12.709 1.00 95.88 306 ILE A C 1
ATOM 2396 O O . ILE A 1 306 ? -7.947 -0.942 11.696 1.00 95.88 306 ILE A O 1
ATOM 2400 N N . VAL A 1 307 ? -8.025 -1.132 13.937 1.00 96.38 307 VAL A N 1
ATOM 2401 C CA . VAL A 1 307 ? -7.539 0.204 14.256 1.00 96.38 307 VAL A CA 1
ATOM 2402 C C . VAL A 1 307 ? -6.114 0.081 14.778 1.00 96.38 307 VAL A C 1
ATOM 2404 O O . VAL A 1 307 ? -5.874 -0.497 15.837 1.00 96.38 307 VAL A O 1
ATOM 2407 N N . ASN A 1 308 ? -5.181 0.629 14.007 1.00 92.38 308 ASN A N 1
ATOM 2408 C CA . ASN A 1 308 ? -3.767 0.735 14.334 1.00 92.38 308 ASN A CA 1
ATOM 2409 C C . ASN A 1 308 ? -3.317 2.191 14.122 1.00 92.38 308 ASN A C 1
ATOM 2411 O O . ASN A 1 308 ? -2.492 2.506 13.264 1.00 92.38 308 ASN A O 1
ATOM 2415 N N . SER A 1 309 ? -3.938 3.114 14.855 1.00 87.88 309 SER A N 1
ATOM 2416 C CA . SER A 1 309 ? -3.788 4.552 14.642 1.00 87.88 309 SER A CA 1
ATOM 2417 C C . SER A 1 309 ? -3.753 5.315 15.958 1.00 87.88 309 SER A C 1
ATOM 2419 O O . SER A 1 309 ? -4.628 5.176 16.803 1.00 87.88 309 SER A O 1
ATOM 2421 N N . GLU A 1 310 ? -2.776 6.208 16.097 1.00 89.31 310 GLU A N 1
ATOM 2422 C CA . GLU A 1 310 ? -2.708 7.164 17.213 1.00 89.31 310 GLU A CA 1
ATOM 2423 C C . GLU A 1 310 ? -3.602 8.399 16.991 1.00 89.31 310 GLU A C 1
ATOM 2425 O O . GLU A 1 310 ? -3.568 9.343 17.774 1.00 89.31 310 GLU A O 1
ATOM 2430 N N . ASN A 1 311 ? -4.395 8.427 15.916 1.00 89.81 311 ASN A N 1
ATOM 2431 C CA . ASN A 1 311 ? -5.350 9.499 15.645 1.00 89.81 311 ASN A CA 1
ATOM 2432 C C . ASN A 1 311 ? -6.755 9.127 16.127 1.00 89.81 311 ASN A C 1
ATOM 2434 O O . ASN A 1 311 ? -7.042 7.978 16.458 1.00 89.81 311 ASN A O 1
ATOM 2438 N N . THR A 1 312 ? -7.663 10.103 16.099 1.00 90.94 312 THR A N 1
ATOM 2439 C CA . THR A 1 312 ? -9.095 9.826 16.215 1.00 90.94 312 THR A CA 1
ATOM 2440 C C . THR A 1 312 ? -9.584 9.054 14.993 1.00 90.94 312 THR A C 1
ATOM 2442 O O . THR A 1 312 ? -9.390 9.496 13.857 1.00 90.94 312 THR A O 1
ATOM 2445 N N . VAL A 1 313 ? -10.248 7.928 15.237 1.00 97.31 313 VAL A N 1
ATOM 2446 C CA . VAL A 1 313 ? -10.964 7.150 14.224 1.00 97.31 313 VAL A CA 1
ATOM 2447 C C . VAL A 1 313 ? -12.455 7.255 14.500 1.00 97.31 313 VAL A C 1
ATOM 2449 O O . VAL A 1 313 ? -12.890 7.041 15.626 1.00 97.31 313 VAL A O 1
ATOM 2452 N N . VAL A 1 314 ? -13.232 7.593 13.474 1.00 98.38 314 VAL A N 1
ATOM 2453 C CA . VAL A 1 314 ? -14.689 7.738 13.572 1.00 98.38 314 VAL A CA 1
ATOM 2454 C C . VAL A 1 314 ? -15.340 6.653 12.727 1.00 98.38 314 VAL A C 1
ATOM 2456 O O . VAL A 1 314 ? -15.057 6.569 11.533 1.00 98.38 314 VAL A O 1
ATOM 2459 N N . LEU A 1 315 ? -16.207 5.839 13.318 1.00 98.69 315 LEU A N 1
ATOM 2460 C CA . LEU A 1 315 ? -16.897 4.742 12.645 1.00 98.69 315 LEU A CA 1
ATOM 2461 C C . LEU A 1 315 ? -18.415 4.922 12.752 1.00 98.69 315 LEU A C 1
ATOM 2463 O O . LEU A 1 315 ? -18.932 5.340 13.785 1.00 98.69 315 LEU A O 1
ATOM 2467 N N . SER A 1 316 ? -19.131 4.593 11.681 1.00 98.00 316 SER A N 1
ATOM 2468 C CA . SER A 1 316 ? -20.596 4.644 11.633 1.00 98.00 316 SER A CA 1
ATOM 2469 C C . SER A 1 316 ? -21.161 3.554 10.728 1.00 98.00 316 SER A C 1
ATOM 2471 O O . SER A 1 316 ? -20.464 3.054 9.838 1.00 98.00 316 SER A O 1
ATOM 2473 N N . GLY A 1 317 ? -22.426 3.193 10.951 1.00 97.19 317 GLY A N 1
ATOM 2474 C CA . GLY A 1 317 ? -23.108 2.132 10.211 1.00 97.19 317 GLY A CA 1
ATOM 2475 C C . GLY A 1 317 ? -22.930 0.741 10.818 1.00 97.19 317 GLY A C 1
ATOM 2476 O O . GLY A 1 317 ? -22.592 0.590 11.993 1.00 97.19 317 GLY A O 1
ATOM 2477 N N . LYS A 1 318 ? -23.201 -0.294 10.017 1.00 98.25 318 LYS A N 1
ATOM 2478 C CA . LYS A 1 318 ? -23.173 -1.699 10.453 1.00 98.25 318 LYS A CA 1
ATOM 2479 C C . LYS A 1 318 ? -21.770 -2.288 10.346 1.00 98.25 318 LYS A C 1
ATOM 2481 O O . LYS A 1 318 ? -21.257 -2.489 9.241 1.00 98.25 318 LYS A O 1
ATOM 2486 N N . ILE A 1 319 ? -21.172 -2.612 11.489 1.00 98.38 319 ILE A N 1
ATOM 2487 C CA . ILE A 1 319 ? -19.820 -3.166 11.579 1.00 98.38 319 ILE A CA 1
ATOM 2488 C C . ILE A 1 319 ? -19.861 -4.431 12.428 1.00 98.38 319 ILE A C 1
ATOM 2490 O O . ILE A 1 319 ? -20.334 -4.413 13.550 1.00 98.38 319 ILE A O 1
ATOM 2494 N N . ARG A 1 320 ? -19.350 -5.555 11.936 1.00 96.19 320 ARG A N 1
ATOM 2495 C CA . ARG A 1 320 ? -19.411 -6.805 12.697 1.00 96.19 320 ARG A CA 1
ATOM 2496 C C . ARG A 1 320 ? -18.400 -6.799 13.846 1.00 96.19 320 ARG A C 1
ATOM 2498 O O . ARG A 1 320 ? -18.789 -6.893 14.999 1.00 96.19 320 ARG A O 1
ATOM 2505 N N . ASN A 1 321 ? -17.107 -6.638 13.561 1.00 96.00 321 ASN A N 1
ATOM 2506 C CA . ASN A 1 321 ? -16.068 -6.670 14.600 1.00 96.00 321 ASN A CA 1
ATOM 2507 C C . ASN A 1 321 ? -15.107 -5.493 14.471 1.00 96.00 321 ASN A C 1
ATOM 2509 O O . ASN A 1 321 ? -14.652 -5.190 13.368 1.00 96.00 321 ASN A O 1
ATOM 2513 N N . ILE A 1 322 ? -14.735 -4.897 15.597 1.00 98.44 322 ILE A N 1
ATOM 2514 C CA . ILE A 1 322 ? -13.694 -3.875 15.699 1.00 98.44 322 ILE A CA 1
ATOM 2515 C C . ILE A 1 322 ? -12.575 -4.416 16.588 1.00 98.44 322 ILE A C 1
ATOM 2517 O O . ILE A 1 322 ? -12.823 -4.873 17.697 1.00 98.44 322 ILE A O 1
ATOM 2521 N N . TYR A 1 323 ? -11.339 -4.332 16.111 1.00 96.38 323 TYR A N 1
ATOM 2522 C CA . TYR A 1 323 ? -10.136 -4.665 16.866 1.00 96.38 323 TYR A CA 1
ATOM 2523 C C . TYR A 1 323 ? -9.272 -3.419 16.978 1.00 96.38 323 TYR A C 1
ATOM 2525 O O . TYR A 1 323 ? -8.881 -2.852 15.958 1.00 96.38 323 TYR A O 1
ATOM 2533 N N . VAL A 1 324 ? -8.976 -2.991 18.198 1.00 95.94 324 VAL A N 1
ATOM 2534 C CA . VAL A 1 324 ? -8.072 -1.872 18.460 1.00 95.94 324 VAL A CA 1
ATOM 2535 C C . VAL A 1 324 ? -6.736 -2.437 18.918 1.00 95.94 324 VAL A C 1
ATOM 2537 O O . VAL A 1 324 ? -6.579 -2.810 20.078 1.00 95.94 324 VAL A O 1
ATOM 2540 N N . GLU A 1 325 ? -5.788 -2.506 17.985 1.00 90.44 325 GLU A N 1
ATOM 2541 C CA . GLU A 1 325 ? -4.407 -2.930 18.250 1.00 90.44 325 GLU A CA 1
ATOM 2542 C C . GLU A 1 325 ? -3.555 -1.759 18.746 1.00 90.44 325 GLU A C 1
ATOM 2544 O O . GLU A 1 325 ? -2.647 -1.943 19.553 1.00 90.44 325 GLU A O 1
ATOM 2549 N N . LYS A 1 326 ? -3.852 -0.554 18.245 1.00 88.38 326 LYS A N 1
ATOM 2550 C CA . LYS A 1 326 ? -3.229 0.697 18.666 1.00 88.38 326 LYS A CA 1
ATOM 2551 C C . LYS A 1 326 ? -4.208 1.847 18.483 1.00 88.38 326 LYS A C 1
ATOM 2553 O O . LYS A 1 326 ? -4.759 2.003 17.390 1.00 88.38 326 LYS A O 1
ATOM 2558 N N . GLY A 1 327 ? -4.425 2.651 19.518 1.00 79.19 327 GLY A N 1
ATOM 2559 C CA . GLY A 1 327 ? -5.503 3.640 19.517 1.00 79.19 327 GLY A CA 1
ATOM 2560 C C . GLY A 1 327 ? -5.211 4.860 20.377 1.00 79.19 327 GLY A C 1
ATOM 2561 O O . GLY A 1 327 ? -4.631 4.738 21.443 1.00 79.19 327 GLY A O 1
ATOM 2562 N N . SER A 1 328 ? -5.662 6.040 19.942 1.00 82.00 328 SER A N 1
ATOM 2563 C CA . SER A 1 328 ? -5.823 7.188 20.852 1.00 82.00 328 SER A CA 1
ATOM 2564 C C . SER A 1 328 ? -7.290 7.434 21.187 1.00 82.00 328 SER A C 1
ATOM 2566 O O . SER A 1 328 ? -7.647 7.528 22.361 1.00 82.00 328 SER A O 1
ATOM 2568 N N . LYS A 1 329 ? -8.150 7.521 20.164 1.00 92.50 329 LYS A N 1
ATOM 2569 C CA . LYS A 1 329 ? -9.585 7.753 20.344 1.00 92.50 329 LYS A CA 1
ATOM 2570 C C . LYS A 1 329 ? -10.406 7.049 19.268 1.00 92.50 329 LYS A C 1
ATOM 2572 O O . LYS A 1 329 ? -10.113 7.201 18.081 1.00 92.50 329 LYS A O 1
ATOM 2577 N N . LEU A 1 330 ? -11.456 6.348 19.679 1.00 97.50 330 LEU A N 1
ATOM 2578 C CA . LEU A 1 330 ? -12.454 5.736 18.807 1.00 97.50 330 LEU A CA 1
ATOM 2579 C C . LEU A 1 330 ? -13.812 6.404 19.042 1.00 97.50 330 LEU A C 1
ATOM 2581 O O . LEU A 1 330 ? -14.299 6.429 20.164 1.00 97.50 330 LEU A O 1
ATOM 2585 N N . GLU A 1 331 ? -14.434 6.942 17.999 1.00 98.31 331 GLU A N 1
ATOM 2586 C CA . GLU A 1 331 ? -15.779 7.520 18.063 1.00 98.31 331 GLU A CA 1
ATOM 2587 C C . GLU A 1 331 ? -16.742 6.674 17.229 1.00 98.31 331 GLU A C 1
ATOM 2589 O O . GLU A 1 331 ? -16.513 6.450 16.041 1.00 98.31 331 GLU A O 1
ATOM 2594 N N . LEU A 1 332 ? -17.823 6.218 17.849 1.00 98.44 332 LEU A N 1
ATOM 2595 C CA . LEU A 1 332 ? -18.918 5.497 17.222 1.00 98.44 332 LEU A CA 1
ATOM 2596 C C . LEU A 1 332 ? -20.108 6.446 17.096 1.00 98.44 332 LEU A C 1
ATOM 2598 O O . LEU A 1 332 ? -20.572 6.994 18.097 1.00 98.44 332 LEU A O 1
ATOM 2602 N N . ILE A 1 333 ? -20.547 6.672 15.858 1.00 97.06 333 ILE A N 1
ATOM 2603 C CA . ILE A 1 333 ? -21.615 7.618 15.520 1.00 97.06 333 ILE A CA 1
ATOM 2604 C C . ILE A 1 333 ? -22.714 6.863 14.770 1.00 97.06 333 ILE A C 1
ATOM 2606 O O . ILE A 1 333 ? -22.494 6.442 13.634 1.00 97.06 333 ILE A O 1
ATOM 2610 N N . GLY A 1 334 ? -23.873 6.639 15.390 1.00 95.31 334 GLY A N 1
ATOM 2611 C CA . GLY A 1 334 ? -24.944 5.797 14.852 1.00 95.31 334 GLY A CA 1
ATOM 2612 C C . GLY A 1 334 ? -24.461 4.406 14.424 1.00 95.31 334 GLY A C 1
ATOM 2613 O O . GLY A 1 334 ? -24.907 3.875 13.402 1.00 95.31 334 GLY A O 1
ATOM 2614 N N . ALA A 1 335 ? -23.471 3.849 15.129 1.00 97.81 335 ALA A N 1
ATOM 2615 C CA . ALA A 1 335 ? -22.852 2.581 14.767 1.00 97.81 335 ALA A CA 1
ATOM 2616 C C . ALA A 1 335 ? -23.614 1.399 15.381 1.00 97.81 335 ALA A C 1
ATOM 2618 O O . ALA A 1 335 ? -24.013 1.438 16.541 1.00 97.81 335 ALA A O 1
ATOM 2619 N N . GLN A 1 336 ? -23.771 0.321 14.617 1.00 97.75 336 GLN A N 1
ATOM 2620 C CA . GLN A 1 336 ? -24.291 -0.959 15.099 1.00 97.75 336 GLN A CA 1
ATOM 2621 C C . GLN A 1 336 ? -23.159 -1.975 15.038 1.00 97.75 336 GLN A C 1
ATOM 2623 O O . GLN A 1 336 ? -22.735 -2.339 13.936 1.00 97.75 336 GLN A O 1
ATOM 2628 N N . VAL A 1 337 ? -22.656 -2.393 16.203 1.00 98.38 337 VAL A N 1
ATOM 2629 C CA . VAL A 1 337 ? -21.443 -3.210 16.305 1.00 98.38 337 VAL A CA 1
ATOM 2630 C C . VAL A 1 337 ? -21.694 -4.537 17.020 1.00 98.38 337 VAL A C 1
ATOM 2632 O O . VAL A 1 337 ? -22.204 -4.529 18.136 1.00 98.38 337 VAL A O 1
ATOM 2635 N N . GLU A 1 338 ? -21.312 -5.682 16.432 1.00 97.75 338 GLU A N 1
ATOM 2636 C CA . GLU A 1 338 ? -21.437 -6.972 17.148 1.00 97.75 338 GLU A CA 1
ATOM 2637 C C . GLU A 1 338 ? -20.348 -7.137 18.216 1.00 97.75 338 GLU A C 1
ATOM 2639 O O . GLU A 1 338 ? -20.632 -7.571 19.328 1.00 97.75 338 GLU A O 1
ATOM 2644 N N . SER A 1 339 ? -19.092 -6.800 17.911 1.00 97.81 339 SER A N 1
ATOM 2645 C CA . SER A 1 339 ? -18.029 -6.850 18.917 1.00 97.81 339 SER A CA 1
ATOM 2646 C C . SER A 1 339 ? -16.953 -5.780 18.765 1.00 97.81 339 SER A C 1
ATOM 2648 O O . SER A 1 339 ? -16.589 -5.383 17.656 1.00 97.81 339 SER A O 1
ATOM 2650 N N . ILE A 1 340 ? -16.409 -5.345 19.900 1.00 98.12 340 ILE A N 1
ATOM 2651 C CA . ILE A 1 340 ? -15.209 -4.513 19.997 1.00 98.12 340 ILE A CA 1
ATOM 2652 C C . ILE A 1 340 ? -14.215 -5.223 20.911 1.00 98.12 340 ILE A C 1
ATOM 2654 O O . ILE A 1 340 ? -14.559 -5.587 22.029 1.00 98.12 340 ILE A O 1
ATOM 2658 N N . THR A 1 341 ? -12.976 -5.396 20.465 1.00 97.25 341 THR A N 1
ATOM 2659 C CA . THR A 1 341 ? -11.861 -5.864 21.297 1.00 97.25 341 THR A CA 1
ATOM 2660 C C . THR A 1 341 ? -10.785 -4.793 21.358 1.00 97.25 341 THR A C 1
ATOM 2662 O O . THR A 1 341 ? -10.369 -4.265 20.326 1.00 97.25 341 THR A O 1
ATOM 2665 N N . VAL A 1 342 ? -10.341 -4.479 22.571 1.00 94.56 342 VAL A N 1
ATOM 2666 C CA . VAL A 1 342 ? -9.404 -3.391 22.848 1.00 94.56 342 VAL A CA 1
ATOM 2667 C C . VAL A 1 342 ? -8.155 -3.930 23.528 1.00 94.56 342 VAL A C 1
ATOM 2669 O O . VAL A 1 342 ? -8.204 -4.310 24.699 1.00 94.56 342 VAL A O 1
ATOM 2672 N N . ASP A 1 343 ? -7.039 -3.921 22.799 1.00 91.19 343 ASP A N 1
ATOM 2673 C CA . ASP A 1 343 ? -5.735 -4.414 23.260 1.00 91.19 343 ASP A CA 1
ATOM 2674 C C . ASP A 1 343 ? -4.736 -3.291 23.598 1.00 91.19 343 ASP A C 1
ATOM 2676 O O . ASP A 1 343 ? -3.629 -3.570 24.072 1.00 91.19 343 ASP A O 1
ATOM 2680 N N . ASP A 1 344 ? -5.143 -2.029 23.428 1.00 88.75 344 ASP A N 1
ATOM 2681 C CA . ASP A 1 344 ? -4.372 -0.822 23.749 1.00 88.75 344 ASP A CA 1
ATOM 2682 C C . ASP A 1 344 ? -5.194 0.169 24.591 1.00 88.75 344 ASP A C 1
ATOM 2684 O O . ASP A 1 344 ? -6.415 0.063 24.679 1.00 88.75 344 ASP A O 1
ATOM 2688 N N . GLN A 1 345 ? -4.537 1.129 25.238 1.00 87.75 345 GLN A N 1
ATOM 2689 C CA . GLN A 1 345 ? -5.213 2.162 26.024 1.00 87.75 345 GLN A CA 1
ATOM 2690 C C . GLN A 1 345 ? -5.743 3.279 25.112 1.00 87.75 345 GLN A C 1
ATOM 2692 O O . GLN A 1 345 ? -4.959 4.009 24.511 1.00 87.75 345 GLN A O 1
ATOM 2697 N N . LEU A 1 346 ? -7.065 3.468 25.071 1.00 91.38 346 LEU A N 1
ATOM 2698 C CA . LEU A 1 346 ? -7.719 4.557 24.335 1.00 91.38 346 LEU A CA 1
ATOM 2699 C C . LEU A 1 346 ? -8.976 5.077 25.043 1.00 91.38 346 LEU A C 1
ATOM 2701 O O . LEU A 1 346 ? -9.473 4.459 25.983 1.00 91.38 346 LEU A O 1
ATOM 2705 N N . ASP A 1 347 ? -9.522 6.178 24.528 1.00 91.44 347 ASP A N 1
ATOM 2706 C CA . ASP A 1 347 ? -10.891 6.601 24.830 1.00 91.44 347 ASP A CA 1
ATOM 2707 C C . ASP A 1 347 ? -11.853 6.126 23.731 1.00 91.44 347 ASP A C 1
ATOM 2709 O O . ASP A 1 347 ? -11.587 6.291 22.536 1.00 91.44 347 ASP A O 1
ATOM 2713 N N . ILE A 1 348 ? -13.000 5.580 24.130 1.00 97.31 348 ILE A N 1
ATOM 2714 C CA . ILE A 1 348 ? -14.101 5.200 23.244 1.00 97.31 348 ILE A CA 1
ATOM 2715 C C . ILE A 1 348 ? -15.283 6.123 23.521 1.00 97.31 348 ILE A C 1
ATOM 2717 O O . ILE A 1 348 ? -15.678 6.305 24.669 1.00 97.31 348 ILE A O 1
ATOM 2721 N N . TYR A 1 349 ? -15.862 6.699 22.473 1.00 97.56 349 TYR A N 1
ATOM 2722 C CA . TYR A 1 349 ? -17.068 7.515 22.553 1.00 97.56 349 TYR A CA 1
ATOM 2723 C C . TYR A 1 349 ? -18.210 6.872 21.766 1.00 97.56 349 TYR A C 1
ATOM 2725 O O . TYR A 1 349 ? -18.015 6.533 20.601 1.00 97.56 349 TYR A O 1
ATOM 2733 N N . LEU A 1 350 ? -19.383 6.726 22.383 1.00 97.62 350 LEU A N 1
ATOM 2734 C CA . LEU A 1 350 ? -20.611 6.238 21.755 1.00 97.62 350 LEU A CA 1
ATOM 2735 C C . LEU A 1 350 ? -21.649 7.362 21.755 1.00 97.62 350 LEU A C 1
ATOM 2737 O O . LEU A 1 350 ? -22.064 7.825 22.820 1.00 97.62 350 LEU A O 1
ATOM 2741 N N . ASP A 1 351 ? -22.100 7.793 20.580 1.00 96.38 351 ASP A N 1
ATOM 2742 C CA . ASP A 1 351 ? -23.257 8.687 20.513 1.00 96.38 351 ASP A CA 1
ATOM 2743 C C . ASP A 1 351 ? -24.565 7.973 20.906 1.00 96.38 351 ASP A C 1
ATOM 2745 O O . ASP A 1 351 ? -24.606 6.753 21.064 1.00 96.38 351 ASP A O 1
ATOM 2749 N N . SER A 1 352 ? -25.645 8.743 21.056 1.00 94.38 352 SER A N 1
ATOM 2750 C CA . SER A 1 352 ? -26.950 8.247 21.518 1.00 94.38 352 SER A CA 1
ATOM 2751 C C . SER A 1 352 ? -27.575 7.167 20.628 1.00 94.38 352 SER A C 1
ATOM 2753 O O . SER A 1 352 ? -28.452 6.437 21.081 1.00 94.38 352 SER A O 1
ATOM 2755 N N . ASP A 1 353 ? -27.157 7.083 19.362 1.00 94.19 353 ASP A N 1
ATOM 2756 C CA . ASP A 1 353 ? -27.695 6.140 18.377 1.00 94.19 353 ASP A CA 1
ATOM 2757 C C . ASP A 1 353 ? -26.798 4.898 18.207 1.00 94.19 353 ASP A C 1
ATOM 2759 O O . ASP A 1 353 ? -27.123 3.997 17.427 1.00 94.19 353 ASP A O 1
ATOM 2763 N N . SER A 1 354 ? -25.666 4.837 18.917 1.00 97.75 354 SER A N 1
ATOM 2764 C CA . SER A 1 354 ? -24.713 3.734 18.823 1.00 97.75 354 SER A CA 1
ATOM 2765 C C . SER A 1 354 ? -25.063 2.579 19.761 1.00 97.75 354 SER A C 1
ATOM 2767 O O . SER A 1 354 ? -25.279 2.757 20.961 1.00 97.75 354 SER A O 1
ATOM 2769 N N . LEU A 1 355 ? -25.059 1.368 19.200 1.00 97.44 355 LEU A N 1
ATOM 2770 C CA . LEU A 1 355 ? -25.361 0.112 19.882 1.00 97.44 355 LEU A CA 1
ATOM 2771 C C . LEU A 1 355 ? -24.203 -0.870 19.691 1.00 97.44 355 LEU A C 1
ATOM 2773 O O . LEU A 1 355 ? -23.792 -1.131 18.556 1.00 97.44 355 LEU A O 1
ATOM 2777 N N . VAL A 1 356 ? -23.716 -1.455 20.786 1.00 98.31 356 VAL A N 1
ATOM 2778 C CA . VAL A 1 356 ? -22.660 -2.475 20.748 1.00 98.31 356 VAL A CA 1
ATOM 2779 C C . VAL A 1 356 ? -23.092 -3.725 21.510 1.00 98.31 356 VAL A C 1
ATOM 2781 O O . VAL A 1 356 ? -23.492 -3.644 22.669 1.00 98.31 356 VAL A O 1
ATOM 2784 N N . ASP A 1 357 ? -23.005 -4.896 20.880 1.00 96.19 357 ASP A N 1
ATOM 2785 C CA . ASP A 1 357 ? -23.422 -6.148 21.517 1.00 96.19 357 ASP A CA 1
ATOM 2786 C C . ASP A 1 357 ? -22.382 -6.649 22.531 1.00 96.19 357 ASP A C 1
ATOM 2788 O O . ASP A 1 357 ? -22.744 -7.004 23.650 1.00 96.19 357 ASP A O 1
ATOM 2792 N N . LEU A 1 358 ? -21.097 -6.643 22.175 1.00 97.25 358 LEU A N 1
ATOM 2793 C CA . LEU A 1 358 ? -20.010 -7.066 23.058 1.00 97.25 358 LEU A CA 1
ATOM 2794 C C . LEU A 1 358 ? -18.836 -6.086 23.015 1.00 97.25 358 LEU A C 1
ATOM 2796 O O . LEU A 1 358 ? -18.323 -5.760 21.947 1.00 97.25 358 LEU A O 1
ATOM 2800 N N . VAL A 1 359 ? -18.347 -5.675 24.179 1.00 97.56 359 VAL A N 1
ATOM 2801 C CA . VAL A 1 359 ? -17.086 -4.941 24.316 1.00 97.56 359 VAL A CA 1
ATOM 2802 C C . VAL A 1 359 ? -16.151 -5.727 25.226 1.00 97.56 359 VAL A C 1
ATOM 2804 O O . VAL A 1 359 ? -16.470 -5.949 26.384 1.00 97.56 359 VAL A O 1
ATOM 2807 N N . THR A 1 360 ? -14.980 -6.111 24.725 1.00 97.19 360 THR A N 1
ATOM 2808 C CA . THR A 1 360 ? -13.915 -6.771 25.489 1.00 97.19 360 THR A CA 1
ATOM 2809 C C . THR A 1 360 ? -12.743 -5.810 25.669 1.00 97.19 360 THR A C 1
ATOM 2811 O O . THR A 1 360 ? -12.120 -5.387 24.691 1.00 97.19 360 THR A O 1
ATOM 2814 N N . ILE A 1 361 ? -12.419 -5.477 26.919 1.00 95.38 361 ILE A N 1
ATOM 2815 C CA . ILE A 1 361 ? -11.375 -4.509 27.274 1.00 95.38 361 ILE A CA 1
ATOM 2816 C C . ILE A 1 361 ? -10.202 -5.206 27.964 1.00 95.38 361 ILE A C 1
ATOM 2818 O O . ILE A 1 361 ? -10.338 -5.690 29.089 1.00 95.38 361 ILE A O 1
ATOM 2822 N N . ASN A 1 362 ? -9.030 -5.199 27.321 1.00 93.12 362 ASN A N 1
ATOM 2823 C CA . ASN A 1 362 ? -7.799 -5.807 27.841 1.00 93.12 362 ASN A CA 1
ATOM 2824 C C . ASN A 1 362 ? -6.786 -4.773 28.376 1.00 93.12 362 ASN A C 1
ATOM 2826 O O . ASN A 1 362 ? -5.775 -5.154 28.973 1.00 93.12 362 ASN A O 1
ATOM 2830 N N . LYS A 1 363 ? -7.047 -3.468 28.195 1.00 90.88 363 LYS A N 1
ATOM 2831 C CA . LYS A 1 363 ? -6.244 -2.340 28.713 1.00 90.88 363 LYS A CA 1
ATOM 2832 C C . LYS A 1 363 ? -7.129 -1.233 29.301 1.00 90.88 363 LYS A C 1
ATOM 2834 O O . LYS A 1 363 ? -8.249 -1.072 28.824 1.00 90.88 363 LYS A O 1
ATOM 2839 N N . PRO A 1 364 ? -6.673 -0.490 30.332 1.00 90.25 364 PRO A N 1
ATOM 2840 C CA . PRO A 1 364 ? -7.460 0.592 30.930 1.00 90.25 364 PRO A CA 1
ATOM 2841 C C . PRO A 1 364 ? -8.017 1.528 29.853 1.00 90.25 364 PRO A C 1
ATOM 2843 O O . PRO A 1 364 ? -7.263 1.988 29.001 1.00 90.25 364 PRO A O 1
ATOM 2846 N N . THR A 1 365 ? -9.329 1.753 29.860 1.00 90.88 365 THR A N 1
ATOM 2847 C CA . THR A 1 365 ? -10.068 2.413 28.770 1.00 90.88 365 THR A CA 1
ATOM 2848 C C . THR A 1 365 ? -11.224 3.205 29.366 1.00 90.88 365 THR A C 1
ATOM 2850 O O . THR A 1 365 ? -11.931 2.693 30.240 1.00 90.88 365 THR A O 1
ATOM 2853 N N . ASN A 1 366 ? -11.435 4.428 28.876 1.00 91.50 366 ASN A N 1
ATOM 2854 C CA . ASN A 1 366 ? -12.652 5.182 29.164 1.00 91.50 366 ASN A CA 1
ATOM 2855 C C . ASN A 1 366 ? -13.658 4.947 28.039 1.00 91.50 366 ASN A C 1
ATOM 2857 O O . ASN A 1 366 ? -13.332 5.123 26.867 1.00 91.50 366 ASN A O 1
ATOM 2861 N N . ILE A 1 367 ? -14.880 4.580 28.393 1.00 95.62 367 ILE A N 1
ATOM 2862 C CA . ILE A 1 367 ? -16.011 4.435 27.484 1.00 95.62 367 ILE A CA 1
ATOM 2863 C C . ILE A 1 367 ? -17.018 5.511 27.876 1.00 95.62 367 ILE A C 1
ATOM 2865 O O . ILE A 1 367 ? -17.523 5.500 28.992 1.00 95.62 367 ILE A O 1
ATOM 2869 N N . LEU A 1 368 ? -17.267 6.466 26.989 1.00 92.81 368 LEU A N 1
ATOM 2870 C CA . LEU A 1 368 ? -18.022 7.684 27.272 1.00 92.81 368 LEU A CA 1
ATOM 2871 C C . LEU A 1 368 ? -19.182 7.840 26.287 1.00 92.81 368 LEU A C 1
ATOM 2873 O O . LEU A 1 368 ? -19.069 7.435 25.131 1.00 92.81 368 LEU A O 1
ATOM 2877 N N . GLY A 1 369 ? -20.250 8.517 26.701 1.00 91.94 369 GLY A N 1
ATOM 2878 C CA . GLY A 1 369 ? -21.294 8.998 25.798 1.00 91.94 369 GLY A CA 1
ATOM 2879 C C . GLY A 1 369 ? -22.699 8.569 26.203 1.00 91.94 369 GLY A C 1
ATOM 2880 O O . GLY A 1 369 ? -22.981 8.365 27.377 1.00 91.94 369 GLY A O 1
ATOM 2881 N N . GLU A 1 370 ? -23.601 8.499 25.230 1.00 90.44 370 GLU A N 1
ATOM 2882 C CA . GLU A 1 370 ? -25.032 8.239 25.465 1.00 90.44 370 GLU A CA 1
ATOM 2883 C C . GLU A 1 370 ? -25.519 6.933 24.820 1.00 90.44 370 GLU A C 1
ATOM 2885 O O . GLU A 1 370 ? -26.694 6.595 24.946 1.00 90.44 370 GLU A O 1
ATOM 2890 N N . GLY A 1 371 ? -24.639 6.207 24.126 1.00 92.25 371 GLY A N 1
ATOM 2891 C CA . GLY A 1 371 ? -24.968 4.914 23.529 1.00 92.25 371 GLY A CA 1
ATOM 2892 C C . GLY A 1 371 ? -25.062 3.780 24.550 1.00 92.25 371 GLY A C 1
ATOM 2893 O O . GLY A 1 371 ? -24.855 3.970 25.752 1.00 92.25 371 GLY A O 1
ATOM 2894 N N . SER A 1 372 ? -25.348 2.576 24.051 1.00 93.62 372 SER A N 1
ATOM 2895 C CA . SER A 1 372 ? -25.574 1.394 24.893 1.00 93.62 372 SER A CA 1
ATOM 2896 C C . SER A 1 372 ? -24.709 0.195 24.510 1.00 93.62 372 SER A C 1
ATOM 2898 O O . SER A 1 372 ? -24.495 -0.078 23.324 1.00 93.62 372 SER A O 1
ATOM 2900 N N . ILE A 1 373 ? -24.298 -0.570 25.518 1.00 97.44 373 ILE A N 1
ATOM 2901 C CA . ILE A 1 373 ? -23.541 -1.815 25.407 1.00 97.44 373 ILE A CA 1
ATOM 2902 C C . ILE A 1 373 ? -24.352 -2.951 26.040 1.00 97.44 373 ILE A C 1
ATOM 2904 O O . ILE A 1 373 ? -24.733 -2.861 27.206 1.00 97.44 373 ILE A O 1
ATOM 2908 N N . LYS A 1 374 ? -24.584 -4.052 25.316 1.00 92.50 374 LYS A N 1
ATOM 2909 C CA . LYS A 1 374 ? -25.276 -5.216 25.903 1.00 92.50 374 LYS A CA 1
ATOM 2910 C C . LYS A 1 374 ? -24.377 -5.975 26.874 1.00 92.50 374 LYS A C 1
ATOM 2912 O O . LYS A 1 374 ? -24.787 -6.281 27.989 1.00 92.50 374 LYS A O 1
ATOM 2917 N N . GLU A 1 375 ? -23.147 -6.280 26.475 1.00 96.12 375 GLU A N 1
ATOM 2918 C CA . GLU A 1 375 ? -22.197 -7.010 27.314 1.00 96.12 375 GLU A CA 1
ATOM 2919 C C . GLU A 1 375 ? -20.814 -6.347 27.310 1.00 96.12 375 GLU A C 1
ATOM 2921 O O . GLU A 1 375 ? -20.232 -6.099 26.257 1.00 96.12 375 GLU A O 1
ATOM 2926 N N . LEU A 1 376 ? -20.280 -6.065 28.501 1.00 95.50 376 LEU A N 1
ATOM 2927 C CA . LEU A 1 376 ? -18.919 -5.573 28.715 1.00 95.50 376 LEU A CA 1
ATOM 2928 C C . LEU A 1 376 ? -18.088 -6.642 29.436 1.00 95.50 376 LEU A C 1
ATOM 2930 O O . LEU A 1 376 ? -18.309 -6.916 30.614 1.00 95.50 376 LEU A O 1
ATOM 2934 N N . GLU A 1 377 ? -17.104 -7.211 28.747 1.00 95.81 377 GLU A N 1
ATOM 2935 C CA . GLU A 1 377 ? -16.065 -8.073 29.308 1.00 95.81 377 GLU A CA 1
ATOM 2936 C C . GLU A 1 377 ? -14.853 -7.232 29.741 1.00 95.81 377 GLU A C 1
ATOM 2938 O O . GLU A 1 377 ? -14.057 -6.756 28.926 1.00 95.81 377 GLU A O 1
ATOM 2943 N N . ALA A 1 378 ? -14.703 -7.050 31.049 1.00 92.88 378 ALA A N 1
ATOM 2944 C CA . ALA A 1 378 ? -13.623 -6.294 31.670 1.00 92.88 378 ALA A CA 1
ATOM 2945 C C . ALA A 1 378 ? -12.476 -7.229 32.080 1.00 92.88 378 ALA A C 1
ATOM 2947 O O . ALA A 1 378 ? -12.577 -7.902 33.103 1.00 92.88 378 ALA A O 1
ATOM 2948 N N . ASN A 1 379 ? -11.368 -7.250 31.330 1.00 92.62 379 ASN A N 1
ATOM 2949 C CA . ASN A 1 379 ? -10.187 -8.084 31.623 1.00 92.62 379 ASN A CA 1
ATOM 2950 C C . ASN A 1 379 ? -9.043 -7.309 32.308 1.00 92.62 379 ASN A C 1
ATOM 2952 O O . ASN A 1 379 ? -7.933 -7.819 32.450 1.00 92.62 379 ASN A O 1
ATOM 2956 N N . THR A 1 380 ? -9.295 -6.070 32.738 1.00 91.31 380 THR A N 1
ATOM 2957 C CA . THR A 1 380 ? -8.342 -5.217 33.459 1.00 91.31 380 THR A CA 1
ATOM 2958 C C . THR A 1 380 ? -9.069 -4.280 34.422 1.00 91.31 380 THR A C 1
ATOM 2960 O O . THR A 1 380 ? -10.222 -3.922 34.196 1.00 91.31 380 THR A O 1
ATOM 2963 N N . ASN A 1 381 ? -8.372 -3.834 35.469 1.00 89.50 381 ASN A N 1
ATOM 2964 C CA . ASN A 1 381 ? -8.823 -2.724 36.312 1.00 89.50 381 ASN A CA 1
ATOM 2965 C C . ASN A 1 381 ? -8.671 -1.378 35.569 1.00 89.50 381 ASN A C 1
ATOM 2967 O O . ASN A 1 381 ? -7.991 -1.298 34.540 1.00 89.50 381 ASN A O 1
ATOM 2971 N N . GLY A 1 382 ? -9.250 -0.310 36.128 1.00 87.75 382 GLY A N 1
ATOM 2972 C CA . GLY A 1 382 ? -9.134 1.050 35.585 1.00 87.75 382 GLY A CA 1
ATOM 2973 C C . GLY A 1 382 ? -10.027 1.327 34.373 1.00 87.75 382 GLY A C 1
ATOM 2974 O O . GLY A 1 382 ? -9.699 2.191 33.565 1.00 87.75 382 GLY A O 1
ATOM 2975 N N . ILE A 1 383 ? -11.126 0.583 34.230 1.00 92.44 383 ILE A N 1
ATOM 2976 C CA . ILE A 1 383 ? -12.152 0.835 33.214 1.00 92.44 383 ILE A CA 1
ATOM 2977 C C . ILE A 1 383 ? -13.176 1.819 33.781 1.00 92.44 383 ILE A C 1
ATOM 2979 O O . ILE A 1 383 ? -13.725 1.605 34.865 1.00 92.44 383 ILE A O 1
ATOM 2983 N N . VAL A 1 384 ? -13.456 2.876 33.025 1.00 90.31 384 VAL A N 1
ATOM 2984 C CA . VAL A 1 384 ? -14.540 3.824 33.306 1.00 90.31 384 VAL A CA 1
ATOM 2985 C C . VAL A 1 384 ? -15.559 3.693 32.186 1.00 90.31 384 VAL A C 1
ATOM 2987 O O . VAL A 1 384 ? -15.190 3.813 31.023 1.00 90.31 384 VAL A O 1
ATOM 2990 N N . ALA A 1 385 ? -16.819 3.425 32.517 1.00 90.69 385 ALA A N 1
ATOM 2991 C CA . ALA A 1 385 ? -17.890 3.252 31.543 1.00 90.69 385 ALA A CA 1
ATOM 2992 C C . ALA A 1 385 ? -19.047 4.205 31.864 1.00 90.69 385 ALA A C 1
ATOM 2994 O O . ALA A 1 385 ? -19.984 3.860 32.577 1.00 90.69 385 ALA A O 1
ATOM 2995 N N . GLU A 1 386 ? -18.972 5.422 31.328 1.00 90.19 386 GLU A N 1
ATOM 2996 C CA . GLU A 1 386 ? -20.027 6.437 31.379 1.00 90.19 386 GLU A CA 1
ATOM 2997 C C . GLU A 1 386 ? -20.975 6.299 30.177 1.00 90.19 386 GLU A C 1
ATOM 2999 O O . GLU A 1 386 ? -21.109 7.218 29.373 1.00 90.19 386 GLU A O 1
ATOM 3004 N N . VAL A 1 387 ? -21.581 5.118 30.041 1.00 89.00 387 VAL A N 1
ATOM 3005 C CA . VAL A 1 387 ? -22.558 4.732 29.004 1.00 89.00 387 VAL A CA 1
ATOM 3006 C C . VAL A 1 387 ? -23.571 3.746 29.601 1.00 89.00 387 VAL A C 1
ATOM 3008 O O . VAL A 1 387 ? -23.355 3.240 30.704 1.00 89.00 387 VAL A O 1
ATOM 3011 N N . ASP A 1 388 ? -24.665 3.450 28.896 1.00 87.56 388 ASP A N 1
ATOM 3012 C CA . ASP A 1 388 ? -25.598 2.404 29.336 1.00 87.56 388 ASP A CA 1
ATOM 3013 C C . ASP A 1 388 ? -24.989 1.012 29.097 1.00 87.56 388 ASP A C 1
ATOM 3015 O O . ASP A 1 388 ? -24.554 0.707 27.985 1.00 87.56 388 ASP A O 1
ATOM 3019 N N . VAL A 1 389 ? -24.924 0.168 30.131 1.00 93.44 389 VAL A N 1
ATOM 3020 C CA . VAL A 1 389 ? -24.352 -1.188 30.055 1.00 93.44 389 VAL A CA 1
ATOM 3021 C C . VAL A 1 389 ? -25.319 -2.184 30.686 1.00 93.44 389 VAL A C 1
ATOM 3023 O O . VAL A 1 389 ? -25.551 -2.142 31.893 1.00 93.44 389 VAL A O 1
ATOM 3026 N N . GLU A 1 390 ? -25.854 -3.118 29.895 1.00 90.81 390 GLU A N 1
ATOM 3027 C CA . GLU A 1 390 ? -26.848 -4.080 30.399 1.00 90.81 390 GLU A CA 1
ATOM 3028 C C . GLU A 1 390 ? -26.218 -5.154 31.298 1.00 90.81 390 GLU A C 1
ATOM 3030 O O . GLU A 1 390 ? -26.810 -5.572 32.298 1.00 90.81 390 GLU A O 1
ATOM 3035 N N . LYS A 1 391 ? -25.017 -5.628 30.944 1.00 89.81 391 LYS A N 1
ATOM 3036 C CA . LYS A 1 391 ? -24.320 -6.696 31.665 1.00 89.81 391 LYS A CA 1
ATOM 3037 C C . LYS A 1 391 ? -22.812 -6.488 31.660 1.00 89.81 391 LYS A C 1
ATOM 3039 O O . LYS A 1 391 ? -22.202 -6.288 30.615 1.00 89.81 391 LYS A O 1
ATOM 3044 N N . VAL A 1 392 ? -22.200 -6.644 32.831 1.00 92.69 392 VAL A N 1
ATOM 3045 C CA . VAL A 1 392 ? -20.743 -6.648 33.001 1.00 92.69 392 VAL A CA 1
ATOM 3046 C C . VAL A 1 392 ? -20.269 -8.046 33.388 1.00 92.69 392 VAL A C 1
ATOM 3048 O O . VAL A 1 392 ? -20.857 -8.697 34.254 1.00 92.69 392 VAL A O 1
ATOM 3051 N N . ILE A 1 393 ? -19.193 -8.504 32.753 1.00 91.19 393 ILE A N 1
ATOM 3052 C CA . ILE A 1 393 ? -18.470 -9.733 33.077 1.00 91.19 393 ILE A CA 1
ATOM 3053 C C . ILE A 1 393 ? -17.044 -9.352 33.466 1.00 91.19 393 ILE A C 1
ATOM 3055 O O . ILE A 1 393 ? -16.336 -8.709 32.697 1.00 91.19 393 ILE A O 1
ATOM 3059 N N . LEU A 1 394 ? -16.612 -9.770 34.655 1.00 88.88 394 LEU A N 1
ATOM 3060 C CA . LEU A 1 394 ? -15.247 -9.545 35.126 1.00 88.88 394 LEU A CA 1
ATOM 3061 C C . LEU A 1 394 ? -14.350 -10.728 34.748 1.00 88.88 394 LEU A C 1
ATOM 3063 O O . LEU A 1 394 ? -14.670 -11.882 35.044 1.00 88.88 394 LEU A O 1
ATOM 3067 N N . GLY A 1 395 ? -13.221 -10.425 34.112 1.00 83.62 395 GLY A N 1
ATOM 3068 C CA . GLY A 1 395 ? -12.150 -11.368 33.823 1.00 83.62 395 GLY A CA 1
ATOM 3069 C C . GLY A 1 395 ? -11.366 -11.776 35.075 1.00 83.62 395 GLY A C 1
ATOM 3070 O O . GLY A 1 395 ? -11.473 -11.179 36.148 1.00 83.62 395 GLY A O 1
ATOM 3071 N N . GLU A 1 396 ? -10.552 -12.823 34.950 1.00 75.62 396 GLU A N 1
ATOM 3072 C CA . GLU A 1 396 ? -9.751 -13.341 36.062 1.00 75.62 396 GLU A CA 1
ATOM 3073 C C . GLU A 1 396 ? -8.712 -12.310 36.541 1.00 75.62 396 GLU A C 1
ATOM 3075 O O . GLU A 1 396 ? -7.957 -11.752 35.750 1.00 75.62 396 GLU A O 1
ATOM 3080 N N . GLY A 1 397 ? -8.657 -12.067 37.854 1.00 74.06 397 GLY A N 1
ATOM 3081 C CA . GLY A 1 397 ? -7.706 -11.127 38.460 1.00 74.06 397 GLY A CA 1
ATOM 3082 C C . GLY A 1 397 ? -8.156 -9.662 38.472 1.00 74.06 397 GLY A C 1
ATOM 3083 O O . GLY A 1 397 ? -7.461 -8.834 39.061 1.00 74.06 397 GLY A O 1
ATOM 3084 N N . VAL A 1 398 ? -9.320 -9.345 37.898 1.00 83.62 398 VAL A N 1
ATOM 3085 C CA . VAL A 1 398 ? -9.959 -8.029 38.027 1.00 83.62 398 VAL A CA 1
ATOM 3086 C C . VAL A 1 398 ? -10.601 -7.917 39.408 1.00 83.62 398 VAL A C 1
ATOM 3088 O O . VAL A 1 398 ? -11.361 -8.786 39.834 1.00 83.62 398 VAL A O 1
ATOM 3091 N N . THR A 1 399 ? -10.246 -6.863 40.138 1.00 76.12 399 THR A N 1
ATOM 3092 C CA . THR A 1 399 ? -10.661 -6.640 41.535 1.00 76.12 399 THR A CA 1
ATOM 3093 C C . THR A 1 399 ? -11.605 -5.456 41.693 1.00 76.12 399 THR A C 1
ATOM 3095 O O . THR A 1 399 ? -12.148 -5.251 42.776 1.00 76.12 399 THR A O 1
ATOM 3098 N N . GLU A 1 400 ? -11.768 -4.668 40.634 1.00 77.69 400 GLU A N 1
ATOM 3099 C CA . GLU A 1 400 ? -12.589 -3.465 40.596 1.00 77.69 400 GLU A CA 1
ATOM 3100 C C . GLU A 1 400 ? -13.638 -3.627 39.496 1.00 77.69 400 GLU A C 1
ATOM 3102 O O . GLU A 1 400 ? -13.297 -3.913 38.348 1.00 77.69 400 GLU A O 1
ATOM 3107 N N . GLU A 1 401 ? -14.915 -3.457 39.840 1.00 81.12 401 GLU A N 1
ATOM 3108 C CA . GLU A 1 401 ? -15.947 -3.304 38.814 1.00 81.12 401 GLU A CA 1
ATOM 3109 C C . GLU A 1 401 ? -15.710 -1.997 38.039 1.00 81.12 401 GLU A C 1
ATOM 3111 O O . GLU A 1 401 ? -15.270 -1.009 38.642 1.00 81.12 401 GLU A O 1
ATOM 3116 N N . PRO A 1 402 ? -15.997 -1.964 36.721 1.00 82.31 402 PRO A N 1
ATOM 3117 C CA . PRO A 1 402 ? -15.973 -0.731 35.949 1.00 82.31 402 PRO A CA 1
ATOM 3118 C C . PRO A 1 402 ? -16.769 0.369 36.649 1.00 82.31 402 PRO A C 1
ATOM 3120 O O . PRO A 1 402 ? -17.877 0.138 37.138 1.00 82.31 402 PRO A O 1
ATOM 3123 N N . VAL A 1 403 ? -16.213 1.580 36.687 1.00 81.38 403 VAL A N 1
ATOM 3124 C CA . VAL A 1 403 ? -16.929 2.722 37.259 1.00 81.38 403 VAL A CA 1
ATOM 3125 C C . VAL A 1 403 ? -18.039 3.110 36.292 1.00 81.38 403 VAL A C 1
ATOM 3127 O O . VAL A 1 403 ? -17.773 3.718 35.257 1.00 81.38 403 VAL A O 1
ATOM 3130 N N . ILE A 1 404 ? -19.272 2.748 36.640 1.00 73.44 404 ILE A N 1
ATOM 3131 C CA . ILE A 1 404 ? -20.484 3.135 35.919 1.00 73.44 404 ILE A CA 1
ATOM 3132 C C . ILE A 1 404 ? -21.158 4.246 36.734 1.00 73.44 404 ILE A C 1
ATOM 3134 O O . ILE A 1 404 ? -21.546 4.001 37.884 1.00 73.44 404 ILE A O 1
ATOM 3138 N N . PRO A 1 405 ? -21.275 5.482 36.214 1.00 59.84 405 PRO A N 1
ATOM 3139 C CA . PRO A 1 405 ? -22.002 6.529 36.909 1.00 59.84 405 PRO A CA 1
ATOM 3140 C C . PRO A 1 405 ? -23.442 6.076 37.143 1.00 59.84 405 PRO A C 1
ATOM 3142 O O . PRO A 1 405 ? -24.096 5.551 36.244 1.00 59.84 405 PRO A O 1
ATOM 3145 N N . ALA A 1 406 ? -23.955 6.297 38.355 1.00 54.06 406 ALA A N 1
ATOM 3146 C CA . ALA A 1 406 ? -25.358 6.030 38.635 1.00 54.06 406 ALA A CA 1
ATOM 3147 C C . ALA A 1 406 ? -26.233 6.798 37.624 1.00 54.06 406 ALA A C 1
ATOM 3149 O O . ALA A 1 406 ? -25.971 7.987 37.397 1.00 54.06 406 ALA A O 1
ATOM 3150 N N . PRO A 1 407 ? -27.272 6.170 37.037 1.00 48.62 407 PRO A N 1
ATOM 3151 C CA . PRO A 1 407 ? -28.160 6.855 36.110 1.00 48.62 407 PRO A CA 1
ATOM 3152 C C . PRO A 1 407 ? -28.685 8.123 36.780 1.00 48.62 407 PRO A C 1
ATOM 3154 O O . PRO A 1 407 ? -29.084 8.097 37.951 1.00 48.62 407 PRO A O 1
ATOM 3157 N N . SER A 1 408 ? -28.646 9.246 36.057 1.00 39.78 408 SER A N 1
ATOM 3158 C CA . SER A 1 408 ? -29.110 10.537 36.564 1.00 39.78 408 SER A CA 1
ATOM 3159 C C . SER A 1 408 ? -30.624 10.486 36.797 1.00 39.78 408 SER A C 1
ATOM 3161 O O . SER A 1 408 ? -31.457 10.840 35.968 1.00 39.78 408 SER A O 1
ATOM 3163 N N . THR A 1 409 ? -31.008 9.984 37.965 1.00 38.59 409 THR A N 1
ATOM 3164 C CA . THR A 1 409 ? -32.395 9.939 38.403 1.00 38.59 409 THR A CA 1
ATOM 3165 C C . THR A 1 409 ? -32.807 11.352 38.793 1.00 38.59 409 THR A C 1
ATOM 3167 O O . THR A 1 409 ? -32.479 11.864 39.864 1.00 38.59 409 THR A O 1
ATOM 3170 N N . GLY A 1 410 ? -33.537 12.014 37.893 1.00 37.84 410 GLY A N 1
ATOM 3171 C CA . GLY A 1 410 ? -34.358 13.168 38.242 1.00 37.84 410 GLY A CA 1
ATOM 3172 C C . GLY A 1 410 ? -35.225 12.808 39.452 1.00 37.84 410 GLY A C 1
ATOM 3173 O O . GLY A 1 410 ? -35.999 11.854 39.415 1.00 37.84 410 GLY A O 1
ATOM 3174 N N . GLY A 1 411 ? -35.012 13.518 40.558 1.00 33.47 411 GLY A N 1
ATOM 3175 C CA . GLY A 1 411 ? -35.423 13.070 41.882 1.00 33.47 411 GLY A CA 1
ATOM 3176 C C . GLY A 1 411 ? -36.933 12.953 42.117 1.00 33.47 411 GLY A C 1
ATOM 3177 O O . GLY A 1 411 ? -37.725 13.822 41.756 1.00 33.47 411 GLY A O 1
ATOM 3178 N N . SER A 1 412 ? -37.308 11.930 42.883 1.00 31.03 412 SER A N 1
ATOM 3179 C CA . SER A 1 412 ? -38.340 12.044 43.917 1.00 31.03 412 SER A CA 1
ATOM 3180 C C . SER A 1 412 ? -38.172 10.944 44.959 1.00 31.03 412 SER A C 1
ATOM 3182 O O . SER A 1 412 ? -38.109 9.761 44.643 1.00 31.03 412 SER A O 1
ATOM 3184 N N . ALA A 1 413 ? -38.057 11.371 46.213 1.00 34.09 413 ALA A N 1
ATOM 3185 C CA . ALA A 1 413 ? -37.810 10.538 47.378 1.00 34.09 413 ALA A CA 1
ATOM 3186 C C . ALA A 1 413 ? -39.060 9.755 47.814 1.00 34.09 413 ALA A C 1
ATOM 3188 O O . ALA A 1 413 ? -40.154 10.316 47.868 1.00 34.09 413 ALA A O 1
ATOM 3189 N N . GLY A 1 414 ? -38.875 8.499 48.237 1.00 29.53 414 GLY A N 1
ATOM 3190 C CA . GLY A 1 414 ? -39.917 7.743 48.934 1.00 29.53 414 GLY A CA 1
ATOM 3191 C C . GLY A 1 414 ? -39.546 6.309 49.328 1.00 29.53 414 GLY A C 1
ATOM 3192 O O . GLY A 1 414 ? -39.914 5.398 48.610 1.00 29.53 414 GLY A O 1
ATOM 3193 N N . GLY A 1 415 ? -38.894 6.148 50.491 1.00 30.33 415 GLY A N 1
ATOM 3194 C CA . GLY A 1 415 ? -39.105 5.080 51.500 1.00 30.33 415 GLY A CA 1
ATOM 3195 C C . GLY A 1 415 ? -38.862 3.584 51.163 1.00 30.33 415 GLY A C 1
ATOM 3196 O O . GLY A 1 415 ? -39.239 3.123 50.095 1.00 30.33 415 GLY A O 1
ATOM 3197 N N . PRO A 1 416 ? -38.301 2.776 52.094 1.00 40.16 416 PRO A N 1
ATOM 3198 C CA . PRO A 1 416 ? -37.782 1.437 51.802 1.00 40.16 416 PRO A CA 1
ATOM 3199 C C . PRO A 1 416 ? -38.818 0.314 51.992 1.00 40.16 416 PRO A C 1
ATOM 3201 O O . PRO A 1 416 ? -39.638 0.359 52.908 1.00 40.16 416 PRO A O 1
ATOM 3204 N N . SER A 1 417 ? -38.703 -0.753 51.198 1.00 29.78 417 SER A N 1
ATOM 3205 C CA . SER A 1 417 ? -39.309 -2.059 51.482 1.00 29.78 417 SER A CA 1
ATOM 3206 C C . SER A 1 417 ? -38.326 -3.162 51.106 1.00 29.78 417 SER A C 1
ATOM 3208 O O . SER A 1 417 ? -37.896 -3.245 49.960 1.00 29.78 417 SER A O 1
ATOM 3210 N N . GLY A 1 418 ? -37.972 -3.988 52.091 1.00 32.31 418 GLY A N 1
ATOM 3211 C CA . GLY A 1 418 ? -37.120 -5.156 51.915 1.00 32.31 418 GLY A CA 1
ATOM 3212 C C . GLY A 1 418 ? -37.806 -6.276 51.135 1.00 32.31 418 GLY A C 1
ATOM 3213 O O . GLY A 1 418 ? -39.018 -6.474 51.229 1.00 32.31 418 GLY A O 1
ATOM 3214 N N . GLY A 1 419 ? -36.987 -7.019 50.400 1.00 28.55 419 GLY A N 1
ATOM 3215 C CA . GLY A 1 419 ? -37.300 -8.299 49.783 1.00 28.55 419 GLY A CA 1
ATOM 3216 C C . GLY A 1 419 ? -35.986 -9.042 49.566 1.00 28.55 419 GLY A C 1
ATOM 3217 O O . GLY A 1 419 ? -35.063 -8.490 48.980 1.00 28.55 419 GLY A O 1
ATOM 3218 N N . GLU A 1 420 ? -35.879 -10.240 50.134 1.00 28.83 420 GLU A N 1
ATOM 3219 C CA . GLU A 1 420 ? -34.738 -11.145 49.980 1.00 28.83 420 GLU A CA 1
ATOM 3220 C C . GLU A 1 420 ? -34.636 -11.618 48.523 1.00 28.83 420 GLU A C 1
ATOM 3222 O O . GLU A 1 420 ? -35.567 -12.247 48.016 1.00 28.83 420 GLU A O 1
ATOM 3227 N N . ASP A 1 421 ? -33.503 -11.358 47.866 1.00 30.69 421 ASP A N 1
ATOM 3228 C CA . ASP A 1 421 ? -33.186 -11.955 46.568 1.00 30.69 421 ASP A CA 1
ATOM 3229 C C . ASP A 1 421 ? -32.571 -13.348 46.752 1.00 30.69 421 ASP A C 1
ATOM 3231 O O . ASP A 1 421 ? -31.536 -13.543 47.395 1.00 30.69 421 ASP A O 1
ATOM 3235 N N . ILE A 1 422 ? -33.239 -14.336 46.160 1.00 27.00 422 ILE A N 1
ATOM 3236 C CA . ILE A 1 422 ? -32.798 -15.727 46.058 1.00 27.00 422 ILE A CA 1
ATOM 3237 C C . ILE A 1 422 ? -31.823 -15.819 44.867 1.00 27.00 422 ILE A C 1
ATOM 3239 O O . ILE A 1 422 ? -32.237 -15.514 43.744 1.00 27.00 422 ILE A O 1
ATOM 3243 N N . PRO A 1 423 ? -30.567 -16.284 45.028 1.00 28.67 423 PRO A N 1
ATOM 3244 C CA . PRO A 1 423 ? -29.655 -16.422 43.895 1.00 28.67 423 PRO A CA 1
ATOM 3245 C C . PRO A 1 423 ? -30.097 -17.568 42.970 1.00 28.67 423 PRO A C 1
ATOM 3247 O O . PRO A 1 423 ? -30.279 -18.706 43.411 1.00 28.67 423 PRO A O 1
ATOM 3250 N N . LYS A 1 424 ? -30.244 -17.280 41.670 1.00 28.33 424 LYS A N 1
ATOM 3251 C CA . LYS A 1 424 ? -30.408 -18.293 40.611 1.00 28.33 424 LYS A CA 1
ATOM 3252 C C . LYS A 1 424 ? -29.056 -18.939 40.257 1.00 28.33 424 LYS A C 1
ATOM 3254 O O . LYS A 1 424 ? -28.023 -18.280 40.357 1.00 28.33 424 LYS A O 1
ATOM 3259 N N . PRO A 1 425 ? -29.045 -20.225 39.860 1.00 24.59 425 PRO A N 1
ATOM 3260 C CA . PRO A 1 425 ? -27.835 -21.038 39.818 1.00 24.59 425 PRO A CA 1
ATOM 3261 C C . PRO A 1 425 ? -26.921 -20.663 38.646 1.00 24.59 425 PRO A C 1
ATOM 3263 O O . PRO A 1 425 ? -27.357 -20.595 37.500 1.00 24.59 425 PRO A O 1
ATOM 3266 N N . THR A 1 426 ? -25.638 -20.462 38.945 1.00 28.31 426 THR A N 1
ATOM 3267 C CA . THR A 1 426 ? -24.561 -20.268 37.969 1.00 28.31 426 THR A CA 1
ATOM 3268 C C . THR A 1 426 ? -24.185 -21.614 37.345 1.00 28.31 426 THR A C 1
ATOM 3270 O O . THR A 1 426 ? -23.749 -22.532 38.043 1.00 28.31 426 THR A O 1
ATOM 3273 N N . GLU A 1 427 ? -24.346 -21.745 36.031 1.00 26.16 427 GLU A N 1
ATOM 3274 C CA . GLU A 1 427 ? -23.890 -22.904 35.263 1.00 26.16 427 GLU A CA 1
ATOM 3275 C C . GLU A 1 427 ? -22.362 -22.812 35.083 1.00 26.16 427 GLU A C 1
ATOM 3277 O O . GLU A 1 427 ? -21.848 -21.858 34.502 1.00 26.16 427 GLU A O 1
ATOM 3282 N N . LYS A 1 428 ? -21.610 -23.769 35.644 1.00 25.25 428 LYS A N 1
ATOM 3283 C CA . LYS A 1 428 ? -20.141 -23.821 35.543 1.00 25.25 428 LYS A CA 1
ATOM 3284 C C . LYS A 1 428 ? -19.732 -24.593 34.288 1.00 25.25 428 LYS A C 1
ATOM 3286 O O . LYS A 1 428 ? -19.860 -25.814 34.255 1.00 25.25 428 LYS A O 1
ATOM 3291 N N . ILE A 1 429 ? -19.192 -23.894 33.292 1.00 25.48 429 ILE A N 1
ATOM 3292 C CA . ILE A 1 429 ? -18.538 -24.495 32.120 1.00 25.48 429 ILE A CA 1
ATOM 3293 C C . ILE A 1 429 ? -17.015 -24.419 32.315 1.00 25.48 429 ILE A C 1
ATOM 3295 O O . ILE A 1 429 ? -16.476 -23.368 32.649 1.00 25.48 429 ILE A O 1
ATOM 3299 N N . LEU A 1 430 ? -16.325 -25.549 32.126 1.00 26.25 430 LEU A N 1
ATOM 3300 C CA . LEU A 1 430 ? -14.867 -25.688 32.242 1.00 26.25 430 LEU A CA 1
ATOM 3301 C C . LEU A 1 430 ? -14.160 -25.136 30.987 1.00 26.25 430 LEU A C 1
ATOM 3303 O O . LEU A 1 430 ? -14.384 -25.641 29.887 1.00 26.25 430 LEU A O 1
ATOM 3307 N N . LYS A 1 431 ? -13.253 -24.164 31.153 1.00 27.81 431 LYS A N 1
ATOM 3308 C CA . LYS A 1 431 ? -12.219 -23.791 30.169 1.00 27.81 431 LYS A CA 1
ATOM 3309 C C . LYS A 1 431 ? -10.844 -23.903 30.831 1.00 27.81 431 LYS A C 1
ATOM 3311 O O . LYS A 1 431 ? -10.657 -23.420 31.942 1.00 27.81 431 LYS A O 1
ATOM 3316 N N . VAL A 1 432 ? -9.905 -24.559 30.152 1.00 26.36 432 VAL A N 1
ATOM 3317 C CA . VAL A 1 432 ? -8.494 -24.660 30.556 1.00 26.36 432 VAL A CA 1
ATOM 3318 C C . VAL A 1 432 ? -7.682 -23.759 29.631 1.00 26.36 432 VAL A C 1
ATOM 3320 O O . VAL A 1 432 ? -7.764 -23.916 28.413 1.00 26.36 432 VAL A O 1
ATOM 3323 N N . THR A 1 433 ? -6.899 -22.845 30.206 1.00 28.33 433 THR A N 1
ATOM 3324 C CA . THR A 1 433 ? -6.015 -21.919 29.480 1.00 28.33 433 THR A CA 1
ATOM 3325 C C . THR A 1 433 ? -4.568 -22.177 29.894 1.00 28.33 433 THR A C 1
ATOM 3327 O O . THR A 1 433 ? -4.288 -22.350 31.079 1.00 28.33 433 THR A O 1
ATOM 3330 N N . TYR A 1 434 ? -3.645 -22.208 28.930 1.00 26.69 434 TYR A N 1
ATOM 3331 C CA . TYR A 1 434 ? -2.207 -22.334 29.179 1.00 26.69 434 TYR A CA 1
ATOM 3332 C C . TYR A 1 434 ? -1.512 -21.009 28.871 1.00 26.69 434 TYR A C 1
ATOM 3334 O O . TYR A 1 434 ? -1.680 -20.487 27.775 1.00 26.69 434 TYR A O 1
ATOM 3342 N N . ASN A 1 435 ? -0.686 -20.524 29.801 1.00 30.16 435 ASN A N 1
ATOM 3343 C CA . ASN A 1 435 ? 0.241 -19.417 29.571 1.00 30.16 435 ASN A CA 1
ATOM 3344 C C . ASN A 1 435 ? 1.669 -19.912 29.825 1.00 30.16 435 ASN A C 1
ATOM 3346 O O . ASN A 1 435 ? 2.011 -20.275 30.951 1.00 30.16 435 ASN A O 1
ATOM 3350 N N . ILE A 1 436 ? 2.499 -19.938 28.781 1.00 29.38 436 ILE A N 1
ATOM 3351 C CA . ILE A 1 436 ? 3.945 -20.148 28.902 1.00 29.38 436 ILE A CA 1
ATOM 3352 C C . ILE A 1 436 ? 4.599 -18.777 28.744 1.00 29.38 436 ILE A C 1
ATOM 3354 O O . ILE A 1 436 ? 4.606 -18.214 27.653 1.00 29.38 436 ILE A O 1
ATOM 3358 N N . HIS A 1 437 ? 5.153 -18.246 29.832 1.00 32.03 437 HIS A N 1
ATOM 3359 C CA . HIS A 1 437 ? 6.063 -17.104 29.788 1.00 32.03 437 HIS A CA 1
ATOM 3360 C C . HIS A 1 437 ? 7.481 -17.561 30.132 1.00 32.03 437 HIS A C 1
ATOM 3362 O O . HIS A 1 437 ? 7.678 -18.428 30.986 1.00 32.03 437 HIS A O 1
ATOM 3368 N N . GLY A 1 438 ? 8.458 -16.993 29.422 1.00 30.77 438 GLY A N 1
ATOM 3369 C CA . GLY A 1 438 ? 9.879 -17.273 29.587 1.00 30.77 438 GLY A CA 1
ATOM 3370 C C . GLY A 1 438 ? 10.344 -17.171 31.042 1.00 30.77 438 GLY A C 1
ATOM 3371 O O . GLY A 1 438 ? 9.939 -16.275 31.776 1.00 30.77 438 GLY A O 1
ATOM 3372 N N . SER A 1 439 ? 11.185 -18.138 31.418 1.00 42.38 439 SER A N 1
ATOM 3373 C CA . SER A 1 439 ? 11.979 -18.219 32.650 1.00 42.38 439 SER A CA 1
ATOM 3374 C C . SER A 1 439 ? 11.270 -17.829 33.955 1.00 42.38 439 SER A C 1
ATOM 3376 O O . SER A 1 439 ? 11.549 -16.784 34.528 1.00 42.38 439 SER A O 1
ATOM 3378 N N . ASP A 1 440 ? 10.385 -18.692 34.454 1.00 34.31 440 ASP A N 1
ATOM 3379 C CA . ASP A 1 440 ? 10.474 -19.266 35.808 1.00 34.31 440 ASP A CA 1
ATOM 3380 C C . ASP A 1 440 ? 9.197 -20.049 36.144 1.00 34.31 440 ASP A C 1
ATOM 3382 O O . ASP A 1 440 ? 8.097 -19.546 35.972 1.00 34.31 440 ASP A O 1
ATOM 3386 N N . LYS A 1 441 ? 9.386 -21.282 36.642 1.00 35.88 441 LYS A N 1
ATOM 3387 C CA . LYS A 1 441 ? 8.444 -22.227 37.291 1.00 35.88 441 LYS A CA 1
ATOM 3388 C C . LYS A 1 441 ? 6.932 -21.972 37.136 1.00 35.88 441 LYS A C 1
ATOM 3390 O O . LYS A 1 441 ? 6.423 -20.944 37.562 1.00 35.88 441 LYS A O 1
ATOM 3395 N N . ILE A 1 442 ? 6.193 -23.021 36.754 1.00 35.31 442 ILE A N 1
ATOM 3396 C CA . ILE A 1 442 ? 4.724 -23.106 36.873 1.00 35.31 442 ILE A CA 1
ATOM 3397 C C . ILE A 1 442 ? 4.307 -22.696 38.296 1.00 35.31 442 ILE A C 1
ATOM 3399 O O . ILE A 1 442 ? 4.605 -23.400 39.264 1.00 35.31 442 ILE A O 1
ATOM 3403 N N . ARG A 1 443 ? 3.639 -21.549 38.440 1.00 36.97 443 ARG A N 1
ATOM 3404 C CA . ARG A 1 443 ? 3.096 -21.080 39.717 1.00 36.97 443 ARG A CA 1
ATOM 3405 C C . ARG A 1 443 ? 1.591 -20.933 39.568 1.00 36.97 443 ARG A C 1
ATOM 3407 O O . ARG A 1 443 ? 1.128 -20.082 38.823 1.00 36.97 443 ARG A O 1
ATOM 3414 N N . ASN A 1 444 ? 0.885 -21.747 40.345 1.00 31.72 444 ASN A N 1
ATOM 3415 C CA . ASN A 1 444 ? -0.555 -21.752 40.606 1.00 31.72 444 ASN A CA 1
ATOM 3416 C C . ASN A 1 444 ? -1.376 -22.731 39.759 1.00 31.72 444 ASN A C 1
ATOM 3418 O O . ASN A 1 444 ? -1.614 -22.550 38.572 1.00 31.72 444 ASN A O 1
ATOM 3422 N N . PHE A 1 445 ? -1.866 -23.752 40.461 1.00 31.67 445 PHE A N 1
ATOM 3423 C CA . PHE A 1 445 ? -3.030 -24.544 40.094 1.00 31.67 445 PHE A CA 1
ATOM 3424 C C . PHE A 1 445 ? -4.124 -24.191 41.101 1.00 31.67 445 PHE A C 1
ATOM 3426 O O . PHE A 1 445 ? -3.881 -24.278 42.306 1.00 31.67 445 PHE A O 1
ATOM 3433 N N . SER A 1 446 ? -5.318 -23.831 40.641 1.00 31.09 446 SER A N 1
ATOM 3434 C CA . SER A 1 446 ? -6.513 -23.877 41.481 1.00 31.09 446 SER A CA 1
ATOM 3435 C C . SER A 1 446 ? -7.447 -24.949 40.922 1.00 31.09 446 SER A C 1
ATOM 3437 O O . SER A 1 446 ? -7.661 -25.059 39.716 1.00 31.09 446 SER A O 1
ATOM 3439 N N . TYR A 1 447 ? -7.922 -25.821 41.808 1.00 31.11 447 TYR A N 1
ATOM 3440 C CA . TYR A 1 447 ? -8.774 -26.951 41.465 1.00 31.11 447 TYR A CA 1
ATOM 3441 C C . TYR A 1 447 ? -9.875 -27.102 42.507 1.00 31.11 447 TYR A C 1
ATOM 3443 O O . TYR A 1 447 ? -9.634 -26.916 43.699 1.00 31.11 447 TYR A O 1
ATOM 3451 N N . VAL A 1 448 ? -11.066 -27.487 42.048 1.00 32.03 448 VAL A N 1
ATOM 3452 C CA . VAL A 1 448 ? -12.146 -28.006 42.891 1.00 32.03 448 VAL A CA 1
ATOM 3453 C C . VAL A 1 448 ? -12.753 -29.219 42.170 1.00 32.03 448 VAL A C 1
ATOM 3455 O O . VAL A 1 448 ? -13.471 -29.045 41.186 1.00 32.03 448 VAL A O 1
ATOM 3458 N N . GLY A 1 449 ? -12.447 -30.437 42.638 1.00 37.66 449 GLY A N 1
ATOM 3459 C CA . GLY A 1 449 ? -12.968 -31.716 42.122 1.00 37.66 449 GLY A CA 1
ATOM 3460 C C . GLY A 1 449 ? -12.226 -32.957 42.670 1.00 37.66 449 GLY A C 1
ATOM 3461 O O . GLY A 1 449 ? -11.504 -32.837 43.651 1.00 37.66 449 GLY A O 1
ATOM 3462 N N . ASP A 1 450 ? -12.418 -34.132 42.060 1.00 35.91 450 ASP A N 1
ATOM 3463 C CA . ASP A 1 450 ? -12.029 -35.464 42.566 1.00 35.91 450 ASP A CA 1
ATOM 3464 C C . ASP A 1 450 ? -10.512 -35.796 42.485 1.00 35.91 450 ASP A C 1
ATOM 3466 O O . ASP A 1 450 ? -9.854 -35.623 41.454 1.00 35.91 450 ASP A O 1
ATOM 3470 N N . ASP A 1 451 ? -9.972 -36.334 43.583 1.00 40.12 451 ASP A N 1
ATOM 3471 C CA . ASP A 1 451 ? -8.542 -36.438 43.925 1.00 40.12 451 ASP A CA 1
ATOM 3472 C C . ASP A 1 451 ? -7.735 -37.458 43.091 1.00 40.12 451 ASP A C 1
ATOM 3474 O O . ASP A 1 451 ? -6.503 -37.478 43.134 1.00 40.12 451 ASP A O 1
ATOM 3478 N N . THR A 1 452 ? -8.395 -38.309 42.303 1.00 36.56 452 THR A N 1
ATOM 3479 C CA . THR A 1 452 ? -7.756 -39.457 41.624 1.00 36.56 452 THR A CA 1
ATOM 3480 C C . THR A 1 452 ? -7.113 -39.138 40.268 1.00 36.56 452 THR A C 1
ATOM 3482 O O . THR A 1 452 ? -6.186 -39.834 39.856 1.00 36.56 452 THR A O 1
ATOM 3485 N N . LEU A 1 453 ? -7.522 -38.062 39.585 1.00 35.03 453 LEU A N 1
ATOM 3486 C CA . LEU A 1 453 ? -6.886 -37.586 38.338 1.00 35.03 453 LEU A CA 1
ATOM 3487 C C . LEU A 1 453 ? -5.675 -36.670 38.595 1.00 35.03 453 LEU A C 1
ATOM 3489 O O . LEU A 1 453 ? -4.833 -36.482 37.716 1.00 35.03 453 LEU A O 1
ATOM 3493 N N . ILE A 1 454 ? -5.561 -36.141 39.817 1.00 37.72 454 ILE A N 1
ATOM 3494 C CA . ILE A 1 454 ? -4.510 -35.209 40.238 1.00 37.72 454 ILE A CA 1
ATOM 3495 C C . ILE A 1 454 ? -3.149 -35.902 40.346 1.00 37.72 454 ILE A C 1
ATOM 3497 O O . ILE A 1 454 ? -2.143 -35.297 39.983 1.00 37.72 454 ILE A O 1
ATOM 3501 N N . SER A 1 455 ? -3.087 -37.152 40.822 1.00 39.09 455 SER A N 1
ATOM 3502 C CA . SER A 1 455 ? -1.802 -37.840 41.028 1.00 39.09 455 SER A CA 1
ATOM 3503 C C . SER A 1 455 ? -1.117 -38.184 39.707 1.00 39.09 455 SER A C 1
ATOM 3505 O O . SER A 1 455 ? 0.077 -37.973 39.564 1.00 39.09 455 SER A O 1
ATOM 3507 N N . VAL A 1 456 ? -1.884 -38.621 38.704 1.00 37.84 456 VAL A N 1
ATOM 3508 C CA . VAL A 1 456 ? -1.354 -38.990 37.381 1.00 37.84 456 VAL A CA 1
ATOM 3509 C C . VAL A 1 456 ? -0.814 -37.764 36.636 1.00 37.84 456 VAL A C 1
ATOM 3511 O O . VAL A 1 456 ? 0.219 -37.842 35.975 1.00 37.84 456 VAL A O 1
ATOM 3514 N N . TYR A 1 457 ? -1.482 -36.613 36.771 1.00 36.84 457 TYR A N 1
ATOM 3515 C CA . TYR A 1 457 ? -1.052 -35.363 36.136 1.00 36.84 457 TYR A CA 1
ATOM 3516 C C . TYR A 1 457 ? 0.081 -34.661 36.895 1.00 36.84 457 TYR A C 1
ATOM 3518 O O . TYR A 1 457 ? 0.964 -34.081 36.263 1.00 36.84 457 TYR A O 1
ATOM 3526 N N . LYS A 1 458 ? 0.094 -34.730 38.234 1.00 41.16 458 LYS A N 1
ATOM 3527 C CA . LYS A 1 458 ? 1.218 -34.238 39.044 1.00 41.16 458 LYS A CA 1
ATOM 3528 C C . LYS A 1 458 ? 2.479 -35.053 38.787 1.00 41.16 458 LYS A C 1
ATOM 3530 O O . LYS A 1 458 ? 3.494 -34.432 38.511 1.00 41.16 458 LYS A O 1
ATOM 3535 N N . ASP A 1 459 ? 2.396 -36.383 38.740 1.00 40.38 459 ASP A N 1
ATOM 3536 C CA . ASP A 1 459 ? 3.544 -37.245 38.429 1.00 40.38 459 ASP A CA 1
ATOM 3537 C C . ASP A 1 459 ? 4.130 -36.935 37.040 1.00 40.38 459 ASP A C 1
ATOM 3539 O O . ASP A 1 459 ? 5.347 -36.896 36.870 1.00 40.38 459 ASP A O 1
ATOM 3543 N N . PHE A 1 460 ? 3.283 -36.651 36.045 1.00 37.66 460 PHE A N 1
ATOM 3544 C CA . PHE A 1 460 ? 3.723 -36.279 34.696 1.00 37.66 460 PHE A CA 1
ATOM 3545 C C . PHE A 1 460 ? 4.429 -34.909 34.650 1.00 37.66 460 PHE A C 1
ATOM 3547 O O . PHE A 1 460 ? 5.470 -34.757 34.010 1.00 37.66 460 PHE A O 1
ATOM 3554 N N . VAL A 1 461 ? 3.900 -33.908 35.363 1.00 40.03 461 VAL A N 1
ATOM 3555 C CA . VAL A 1 461 ? 4.498 -32.561 35.464 1.00 40.03 461 VAL A CA 1
ATOM 3556 C C . VAL A 1 461 ? 5.763 -32.567 36.332 1.00 40.03 461 VAL A C 1
ATOM 3558 O O . VAL A 1 461 ? 6.711 -31.833 36.059 1.00 40.03 461 VAL A O 1
ATOM 3561 N N . GLU A 1 462 ? 5.813 -33.412 37.355 1.00 42.16 462 GLU A N 1
ATOM 3562 C CA . GLU A 1 462 ? 6.972 -33.599 38.229 1.00 42.16 462 GLU A CA 1
ATOM 3563 C C . GLU A 1 462 ? 8.104 -34.338 37.494 1.00 42.16 462 GLU A C 1
ATOM 3565 O O . GLU A 1 462 ? 9.264 -33.949 37.616 1.00 42.16 462 GLU A O 1
ATOM 3570 N N . GLN A 1 463 ? 7.782 -35.296 36.612 1.00 38.34 463 GLN A N 1
ATOM 3571 C CA . GLN A 1 463 ? 8.746 -35.924 35.695 1.00 38.34 463 GLN A CA 1
ATOM 3572 C C . GLN A 1 463 ? 9.309 -34.952 34.645 1.00 38.34 463 GLN A C 1
ATOM 3574 O O . GLN A 1 463 ? 10.499 -35.019 34.337 1.00 38.34 463 GLN A O 1
ATOM 3579 N N . LEU A 1 464 ? 8.494 -34.027 34.125 1.00 37.25 464 LEU A N 1
ATOM 3580 C CA . LEU A 1 464 ? 8.952 -32.962 33.219 1.00 37.25 464 LEU A CA 1
ATOM 3581 C C . LEU A 1 464 ? 9.847 -31.932 33.930 1.00 37.25 464 LEU A C 1
ATOM 3583 O O . LEU A 1 464 ? 10.825 -31.465 33.350 1.00 37.25 464 LEU A O 1
ATOM 3587 N N . ASN A 1 465 ? 9.550 -31.607 35.192 1.00 38.59 465 ASN A N 1
ATOM 3588 C CA . ASN A 1 465 ? 10.332 -30.657 35.991 1.00 38.59 465 ASN A CA 1
ATOM 3589 C C . ASN A 1 465 ? 11.633 -31.248 36.567 1.00 38.59 465 ASN A C 1
ATOM 3591 O O . ASN A 1 465 ? 12.552 -30.486 36.860 1.00 38.59 465 ASN A O 1
ATOM 3595 N N . ASN A 1 466 ? 11.742 -32.575 36.696 1.00 43.47 466 ASN A N 1
ATOM 3596 C CA . ASN A 1 466 ? 12.948 -33.268 37.176 1.00 43.47 466 ASN A CA 1
ATOM 3597 C C . ASN A 1 466 ? 14.014 -33.522 36.094 1.00 43.47 466 ASN A C 1
ATOM 3599 O O . ASN A 1 466 ? 14.970 -34.259 36.328 1.00 43.47 466 ASN A O 1
ATOM 3603 N N . GLN A 1 467 ? 13.924 -32.876 34.928 1.00 47.16 467 GLN A N 1
ATOM 3604 C CA . GLN A 1 467 ? 15.050 -32.746 33.992 1.00 47.16 467 GLN A CA 1
ATOM 3605 C C . GLN A 1 467 ? 16.091 -31.749 34.547 1.00 47.16 467 GLN A C 1
ATOM 3607 O O . GLN A 1 467 ? 16.432 -30.745 33.916 1.00 47.16 467 GLN A O 1
ATOM 3612 N N . GLU A 1 468 ? 16.595 -32.018 35.757 1.00 41.69 468 GLU A N 1
ATOM 3613 C CA . GLU A 1 468 ? 17.658 -31.249 36.411 1.00 41.69 468 GLU A CA 1
ATOM 3614 C C . GLU A 1 468 ? 18.895 -31.150 35.513 1.00 41.69 468 GLU A C 1
ATOM 3616 O O . GLU A 1 468 ? 19.553 -30.118 35.507 1.00 41.69 468 GLU A O 1
ATOM 3621 N N . GLU A 1 469 ? 19.148 -32.138 34.654 1.00 41.75 469 GLU A N 1
ATOM 3622 C CA . GLU A 1 469 ? 20.324 -32.183 33.786 1.00 41.75 469 GLU A CA 1
ATOM 3623 C C . GLU A 1 469 ? 20.372 -31.041 32.750 1.00 41.75 469 GLU A C 1
ATOM 3625 O O . GLU A 1 469 ? 21.447 -30.515 32.467 1.00 41.75 469 GLU A O 1
ATOM 3630 N N . ILE A 1 470 ? 19.227 -30.573 32.231 1.00 40.97 470 ILE A N 1
ATOM 3631 C CA . ILE A 1 470 ? 19.181 -29.475 31.244 1.00 40.97 470 ILE A CA 1
ATOM 3632 C C . ILE A 1 470 ? 19.419 -28.130 31.929 1.00 40.97 470 ILE A C 1
ATOM 3634 O O . ILE A 1 470 ? 20.266 -27.348 31.497 1.00 40.97 470 ILE A O 1
ATOM 3638 N N . SER A 1 471 ? 18.711 -27.879 33.032 1.00 43.41 471 SER A N 1
ATOM 3639 C CA . SER A 1 471 ? 18.895 -26.673 33.845 1.00 43.41 471 SER A CA 1
ATOM 3640 C C . SER A 1 471 ? 20.311 -26.615 34.433 1.00 43.41 471 SER A C 1
ATOM 3642 O O . SER A 1 471 ? 20.933 -25.556 34.463 1.00 43.41 471 SER A O 1
ATOM 3644 N N . GLU A 1 472 ? 20.868 -27.746 34.859 1.00 42.34 472 GLU A N 1
ATOM 3645 C CA . GLU A 1 472 ? 22.205 -27.827 35.444 1.00 42.34 472 GLU A CA 1
ATOM 3646 C C . GLU A 1 472 ? 23.316 -27.728 34.384 1.00 42.34 472 GLU A C 1
ATOM 3648 O O . GLU A 1 472 ? 24.352 -27.115 34.644 1.00 42.34 472 GLU A O 1
ATOM 3653 N N . ASN A 1 473 ? 23.098 -28.216 33.157 1.00 39.69 473 ASN A N 1
ATOM 3654 C CA . ASN A 1 473 ? 24.016 -27.998 32.033 1.00 39.69 473 ASN A CA 1
ATOM 3655 C C . ASN A 1 473 ? 23.958 -26.558 31.491 1.00 39.69 473 ASN A C 1
ATOM 3657 O O . ASN A 1 473 ? 25.006 -25.998 31.172 1.00 39.69 473 ASN A O 1
ATOM 3661 N N . LEU A 1 474 ? 22.782 -25.920 31.471 1.00 43.09 474 LEU A N 1
ATOM 3662 C CA . LEU A 1 474 ? 22.636 -24.491 31.158 1.00 43.09 474 LEU A CA 1
ATOM 3663 C C . LEU A 1 474 ? 23.299 -23.609 32.228 1.00 43.09 474 LEU A C 1
ATOM 3665 O O . LEU A 1 474 ? 24.031 -22.683 31.888 1.00 43.09 474 LEU A O 1
ATOM 3669 N N . LYS A 1 475 ? 23.167 -23.960 33.514 1.00 44.94 475 LYS A N 1
ATOM 3670 C CA . LYS A 1 475 ? 23.888 -23.292 34.613 1.00 44.94 475 LYS A CA 1
ATOM 3671 C C . LYS A 1 475 ? 25.406 -23.485 34.542 1.00 44.94 475 LYS A C 1
ATOM 3673 O O . LYS A 1 475 ? 26.157 -22.553 34.826 1.00 44.94 475 LYS A O 1
ATOM 3678 N N . LYS A 1 476 ? 25.891 -24.669 34.138 1.00 42.72 476 LYS A N 1
ATOM 3679 C CA . LYS A 1 476 ? 27.331 -24.906 33.885 1.00 42.72 476 LYS A CA 1
ATOM 3680 C C . LYS A 1 476 ? 27.867 -24.029 32.750 1.00 42.72 476 LYS A C 1
ATOM 3682 O O . LYS A 1 476 ? 29.044 -23.678 32.769 1.00 42.72 476 LYS A O 1
ATOM 3687 N N . LEU A 1 477 ? 27.019 -23.675 31.786 1.00 39.50 477 LEU A N 1
ATOM 3688 C CA . LEU A 1 477 ? 27.358 -22.802 30.668 1.00 39.50 477 LEU A CA 1
ATOM 3689 C C . LEU A 1 477 ? 27.307 -21.308 31.052 1.00 39.50 477 LEU A C 1
ATOM 3691 O O . LEU A 1 477 ? 28.231 -20.582 30.697 1.00 39.50 477 LEU A O 1
ATOM 3695 N N . GLU A 1 478 ? 26.327 -20.868 31.851 1.00 42.94 478 GLU A N 1
ATOM 3696 C CA . GLU A 1 478 ? 26.278 -19.509 32.435 1.00 42.94 478 GLU A CA 1
ATOM 3697 C C . GLU A 1 478 ? 27.507 -19.177 33.293 1.00 42.94 478 GLU A C 1
ATOM 3699 O O . GLU A 1 478 ? 27.926 -18.023 33.371 1.00 42.94 478 GLU A O 1
ATOM 3704 N N . GLY A 1 479 ? 28.089 -20.187 33.948 1.00 38.91 479 GLY A N 1
ATOM 3705 C CA . GLY A 1 479 ? 29.276 -20.038 34.789 1.00 38.91 479 GLY A CA 1
ATOM 3706 C C . GLY A 1 479 ? 30.594 -19.869 34.025 1.00 38.91 479 GLY A C 1
ATOM 3707 O O . GLY A 1 479 ? 31.619 -19.600 34.656 1.00 38.91 479 GLY A O 1
ATOM 3708 N N . LEU A 1 480 ? 30.603 -20.022 32.694 1.00 37.69 480 LEU A N 1
ATO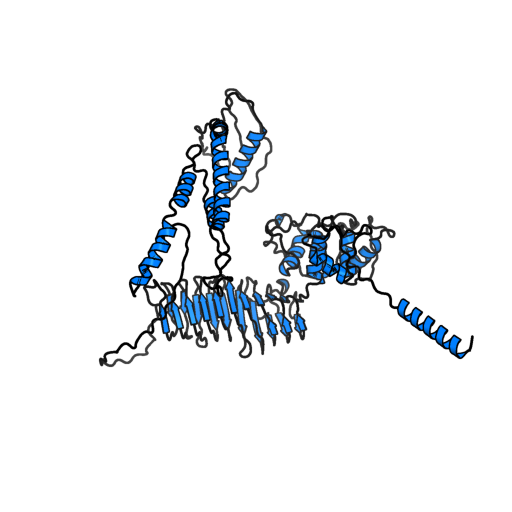M 3709 C CA . LEU A 1 480 ? 31.805 -19.825 31.886 1.00 37.69 480 LEU A CA 1
ATOM 3710 C C . LEU A 1 480 ? 32.138 -18.335 31.800 1.00 37.69 480 LEU A C 1
ATOM 3712 O O . LEU A 1 480 ? 31.473 -17.553 31.116 1.00 37.69 480 LEU A O 1
ATOM 3716 N N . LYS A 1 481 ? 33.215 -17.970 32.497 1.00 40.78 481 LYS A N 1
ATOM 3717 C CA . LYS A 1 481 ? 33.771 -16.623 32.525 1.00 40.78 481 LYS A CA 1
ATOM 3718 C C . LYS A 1 481 ? 35.148 -16.601 31.894 1.00 40.78 481 LYS A C 1
ATOM 3720 O O . LYS A 1 481 ? 36.003 -17.414 32.234 1.00 40.78 481 LYS A O 1
ATOM 3725 N N . ILE A 1 482 ? 35.384 -15.607 31.051 1.00 34.78 482 ILE A N 1
ATOM 3726 C CA . ILE A 1 482 ? 36.721 -15.246 30.583 1.00 34.78 482 ILE A CA 1
ATOM 3727 C C . ILE A 1 482 ? 37.016 -13.849 31.137 1.00 34.78 482 ILE A C 1
ATOM 3729 O O . ILE A 1 482 ? 36.215 -12.935 30.970 1.00 34.78 482 ILE A O 1
ATOM 3733 N N . ASN A 1 483 ? 38.120 -13.702 31.878 1.00 31.44 483 ASN A N 1
ATOM 3734 C CA . ASN A 1 483 ? 38.491 -12.472 32.601 1.00 31.44 483 ASN A CA 1
ATOM 3735 C C . ASN A 1 483 ? 37.365 -11.887 33.481 1.00 31.44 483 ASN A C 1
ATOM 3737 O O . ASN A 1 483 ? 37.181 -10.678 33.572 1.00 31.44 483 ASN A O 1
ATOM 3741 N N . GLY A 1 484 ? 36.588 -12.756 34.133 1.00 38.22 484 GLY A N 1
ATOM 3742 C CA . GLY A 1 484 ? 35.509 -12.349 35.039 1.00 38.22 484 GLY A CA 1
ATOM 3743 C C . GLY A 1 484 ? 34.196 -11.943 34.357 1.00 38.22 484 GLY A C 1
ATOM 3744 O O . GLY A 1 484 ? 33.214 -11.733 35.070 1.00 38.22 484 GLY A O 1
ATOM 3745 N N . GLN A 1 485 ? 34.139 -11.906 33.020 1.00 33.72 485 GLN A N 1
ATOM 3746 C CA . GLN A 1 485 ? 32.917 -11.628 32.258 1.00 33.72 485 GLN A CA 1
ATOM 3747 C C . GLN A 1 485 ? 32.277 -12.909 31.709 1.00 33.72 485 GLN A C 1
ATOM 3749 O O . GLN A 1 485 ? 32.974 -13.792 31.206 1.00 33.72 485 GLN A O 1
ATOM 3754 N N . ASN A 1 486 ? 30.947 -13.003 31.822 1.00 44.03 486 ASN A N 1
ATOM 3755 C CA . ASN A 1 486 ? 30.156 -14.111 31.282 1.00 44.03 486 ASN A CA 1
ATOM 3756 C C . ASN A 1 486 ? 30.172 -14.067 29.751 1.00 44.03 486 ASN A C 1
ATOM 3758 O O . ASN A 1 486 ? 29.916 -13.027 29.153 1.00 44.03 486 ASN A O 1
ATOM 3762 N N . ILE A 1 487 ? 30.432 -15.213 29.123 1.00 41.09 487 ILE A N 1
ATOM 3763 C CA . ILE A 1 487 ? 30.454 -15.347 27.654 1.00 41.09 487 ILE A CA 1
ATOM 3764 C C . ILE A 1 487 ? 29.020 -15.426 27.084 1.00 41.09 487 ILE A C 1
ATOM 3766 O O . ILE A 1 487 ? 28.795 -15.266 25.888 1.00 41.09 487 ILE A O 1
ATOM 3770 N N . TRP A 1 488 ? 28.035 -15.665 27.951 1.00 42.41 488 TRP A N 1
ATOM 3771 C CA . TRP A 1 488 ? 26.618 -15.760 27.614 1.00 42.41 488 TRP A CA 1
ATOM 3772 C C . TRP A 1 488 ? 25.963 -14.375 27.520 1.00 42.41 488 TRP A C 1
ATOM 3774 O O . TRP A 1 488 ? 25.938 -13.643 28.509 1.00 42.41 488 TRP A O 1
ATOM 3784 N N . SER A 1 489 ? 25.407 -14.027 26.352 1.00 44.41 489 SER A N 1
ATOM 3785 C CA . SER A 1 489 ? 24.575 -12.827 26.160 1.00 44.41 489 SER A CA 1
ATOM 3786 C C . SER A 1 489 ? 23.079 -13.166 26.216 1.00 44.41 489 SER A C 1
ATOM 3788 O O . SER A 1 489 ? 22.673 -14.262 25.820 1.00 44.41 489 SER A O 1
ATOM 3790 N N . LEU A 1 490 ? 22.248 -12.212 26.667 1.00 39.81 490 LEU A N 1
ATOM 3791 C CA . LEU A 1 490 ? 20.777 -12.347 26.685 1.00 39.81 490 LEU A CA 1
ATOM 3792 C C . LEU A 1 490 ? 20.217 -12.752 25.308 1.00 39.81 490 LEU A C 1
ATOM 3794 O O . LEU A 1 490 ? 19.301 -13.557 25.209 1.00 39.81 490 LEU A O 1
ATOM 3798 N N . GLU A 1 491 ? 20.827 -12.256 24.235 1.00 38.88 491 GLU A N 1
ATOM 3799 C CA . GLU A 1 491 ? 20.409 -12.527 22.858 1.00 38.88 491 GLU A CA 1
ATOM 3800 C C . GLU A 1 491 ? 20.672 -13.984 22.420 1.00 38.88 491 GLU A C 1
ATOM 3802 O O . GLU A 1 491 ? 19.981 -14.531 21.559 1.00 38.88 491 GLU A O 1
ATOM 3807 N N . MET A 1 492 ? 21.680 -14.636 23.010 1.00 39.84 492 MET A N 1
ATOM 3808 C CA . MET A 1 492 ? 22.003 -16.043 22.756 1.00 39.84 492 MET A CA 1
ATOM 3809 C C . MET A 1 492 ? 21.072 -16.974 23.543 1.00 39.84 492 MET A C 1
ATOM 3811 O O . MET A 1 492 ? 20.653 -18.007 23.020 1.00 39.84 492 MET A O 1
ATOM 3815 N N . TYR A 1 493 ? 20.699 -16.566 24.760 1.00 41.81 493 TYR A N 1
ATOM 3816 C CA . TYR A 1 493 ? 19.659 -17.212 25.560 1.00 41.81 493 TYR A CA 1
ATOM 3817 C C . TYR A 1 493 ? 18.308 -17.193 24.832 1.00 41.81 493 TYR A C 1
ATOM 3819 O O . TYR A 1 493 ? 17.691 -18.246 24.690 1.00 41.81 493 TYR A O 1
ATOM 3827 N N . ASP A 1 494 ? 17.910 -16.048 24.266 1.00 42.44 494 ASP A N 1
ATOM 3828 C CA . ASP A 1 494 ? 16.663 -15.919 23.501 1.00 42.44 494 ASP A CA 1
ATOM 3829 C C . ASP A 1 494 ? 16.663 -16.749 22.215 1.00 42.44 494 ASP A C 1
ATOM 3831 O O . ASP A 1 494 ? 15.666 -17.382 21.878 1.00 42.44 494 ASP A O 1
ATOM 3835 N N . LYS A 1 495 ? 17.788 -16.835 21.498 1.00 40.28 495 LYS A N 1
ATOM 3836 C CA . LYS A 1 495 ? 17.879 -17.686 20.297 1.00 40.28 495 LYS A CA 1
ATOM 3837 C C . LYS A 1 495 ? 17.785 -19.174 20.634 1.00 40.28 495 LYS A C 1
ATOM 3839 O O . LYS A 1 495 ? 17.151 -19.923 19.895 1.00 40.28 495 LYS A O 1
ATOM 3844 N N . ILE A 1 496 ? 18.368 -19.610 21.751 1.00 39.72 496 ILE A N 1
ATOM 3845 C CA . ILE A 1 496 ? 18.282 -21.005 22.209 1.00 39.72 496 ILE A CA 1
ATOM 3846 C C . ILE A 1 496 ? 16.887 -21.310 22.774 1.00 39.72 496 ILE A C 1
ATOM 3848 O O . ILE A 1 496 ? 16.336 -22.371 22.477 1.00 39.72 496 ILE A O 1
ATOM 3852 N N . SER A 1 497 ? 16.272 -20.381 23.511 1.00 41.47 497 SER A N 1
ATOM 3853 C CA . SER A 1 497 ? 14.896 -20.518 24.002 1.00 41.47 497 SER A CA 1
ATOM 3854 C C . SER A 1 497 ? 13.885 -20.551 22.850 1.00 41.47 497 SER A C 1
ATOM 3856 O O . SER A 1 497 ? 12.933 -21.326 22.911 1.00 41.47 497 SER A O 1
ATOM 3858 N N . THR A 1 498 ? 14.148 -19.820 21.759 1.00 38.88 498 THR A N 1
ATOM 3859 C CA . THR A 1 498 ? 13.369 -19.838 20.506 1.00 38.88 498 THR A CA 1
ATOM 3860 C C . THR A 1 498 ? 13.503 -21.170 19.756 1.00 38.88 498 THR A C 1
ATOM 3862 O O . THR A 1 498 ? 12.536 -21.677 19.200 1.00 38.88 498 THR A O 1
ATOM 3865 N N . ILE A 1 499 ? 14.693 -21.783 19.754 1.00 37.19 499 ILE A N 1
ATOM 3866 C CA . ILE A 1 499 ? 14.906 -23.116 19.158 1.00 37.19 499 ILE A CA 1
ATOM 3867 C C . ILE A 1 499 ? 14.197 -24.208 19.977 1.00 37.19 499 ILE A C 1
ATOM 3869 O O . ILE A 1 499 ? 13.721 -25.194 19.414 1.00 37.19 499 ILE A O 1
ATOM 3873 N N . LEU A 1 500 ? 14.115 -24.035 21.299 1.00 37.09 500 LEU A N 1
ATOM 3874 C CA . LEU A 1 500 ? 13.441 -24.963 22.211 1.00 37.09 500 LEU A CA 1
ATOM 3875 C C . LEU A 1 500 ? 11.922 -24.738 22.297 1.00 37.09 500 LEU A C 1
ATOM 3877 O O . LEU A 1 500 ? 11.195 -25.654 22.684 1.00 37.09 500 LEU A O 1
ATOM 3881 N N . SER A 1 501 ? 11.421 -23.568 21.896 1.00 38.75 501 SER A N 1
ATOM 3882 C CA . SER A 1 501 ? 9.988 -23.314 21.735 1.00 38.75 501 SER A CA 1
ATOM 3883 C C . SER A 1 501 ? 9.520 -23.873 20.392 1.00 38.75 501 SER A C 1
ATOM 3885 O O . SER A 1 501 ? 9.438 -23.201 19.366 1.00 38.75 501 SER A O 1
ATOM 38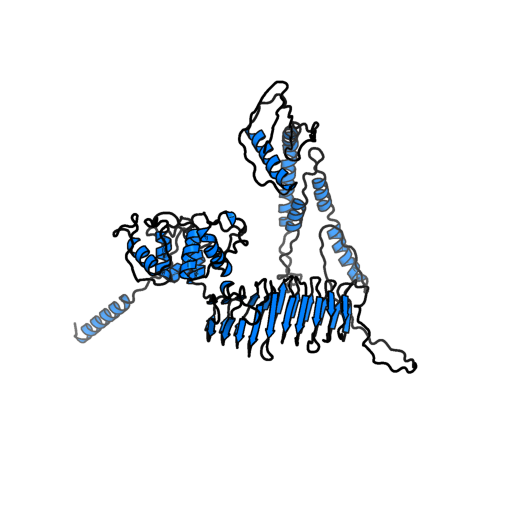87 N N . ILE A 1 502 ? 9.195 -25.167 20.418 1.00 40.19 502 ILE A N 1
ATOM 3888 C CA . ILE A 1 502 ? 8.382 -25.842 19.403 1.00 40.19 502 ILE A CA 1
ATOM 3889 C C . ILE A 1 502 ? 6.987 -25.203 19.436 1.00 40.19 502 ILE A C 1
ATOM 3891 O O . ILE A 1 502 ? 6.063 -25.759 20.018 1.00 40.19 502 ILE A O 1
ATOM 3895 N N . ASP A 1 503 ? 6.827 -24.029 18.827 1.00 36.59 503 ASP A N 1
ATOM 3896 C CA . ASP A 1 503 ? 5.529 -23.353 18.746 1.00 36.59 503 ASP A CA 1
ATOM 3897 C C . ASP A 1 503 ? 5.184 -22.930 17.313 1.00 36.59 503 ASP A C 1
ATOM 3899 O O . ASP A 1 503 ? 4.913 -21.781 16.975 1.00 36.59 503 ASP A O 1
ATOM 3903 N N . LYS A 1 504 ? 5.214 -23.932 16.427 1.00 35.09 504 LYS A N 1
ATOM 3904 C CA . LYS A 1 504 ? 4.521 -23.928 15.128 1.00 35.09 504 LYS A CA 1
ATOM 3905 C C . LYS A 1 504 ? 3.836 -25.269 14.862 1.00 35.09 504 LYS A C 1
ATOM 3907 O O . LYS A 1 504 ? 4.071 -25.905 13.836 1.00 35.09 504 LYS A O 1
ATOM 3912 N N . ARG A 1 505 ? 3.013 -25.748 15.800 1.00 38.50 505 ARG A N 1
ATOM 3913 C CA . ARG A 1 505 ? 2.160 -26.933 15.566 1.00 38.50 505 ARG A CA 1
ATOM 3914 C C . ARG A 1 505 ? 0.732 -26.818 16.115 1.00 38.50 505 ARG A C 1
ATOM 3916 O O . ARG A 1 505 ? 0.068 -27.840 16.223 1.00 38.50 505 ARG A O 1
ATOM 3923 N N . SER A 1 506 ? 0.207 -25.628 16.406 1.00 35.03 506 SER A N 1
ATOM 3924 C CA . SER A 1 506 ? -1.172 -25.507 16.916 1.00 35.03 506 SER A CA 1
ATOM 3925 C C . SER A 1 506 ? -2.260 -25.924 15.905 1.00 35.03 506 SER A C 1
ATOM 3927 O O . SER A 1 506 ? -3.343 -26.329 16.326 1.00 35.03 506 SER A O 1
ATOM 3929 N N . ASP A 1 507 ? -1.965 -25.967 14.601 1.00 31.98 507 ASP A N 1
ATOM 3930 C CA . ASP A 1 507 ? -2.951 -26.360 13.577 1.00 31.98 507 ASP A CA 1
ATOM 3931 C C . ASP A 1 507 ? -2.974 -27.863 13.235 1.00 31.98 507 ASP A C 1
ATOM 3933 O O . ASP A 1 507 ? -3.893 -28.330 12.564 1.00 31.98 507 ASP A O 1
ATOM 3937 N N . LEU A 1 508 ? -2.019 -28.661 13.730 1.00 31.52 508 LEU A N 1
ATOM 3938 C CA . LEU A 1 508 ? -1.951 -30.109 13.455 1.00 31.52 508 LEU A CA 1
ATOM 3939 C C . LEU A 1 508 ? -2.634 -30.985 14.519 1.00 31.52 508 LEU A C 1
ATOM 3941 O O . LEU A 1 508 ? -2.789 -32.185 14.307 1.00 31.52 508 LEU A O 1
ATOM 3945 N N . TYR A 1 509 ? -3.076 -30.416 15.644 1.00 37.03 509 TYR A N 1
ATOM 3946 C CA . TYR A 1 509 ? -3.530 -31.203 16.802 1.00 37.03 509 TYR A CA 1
ATOM 3947 C C . TYR A 1 509 ? -5.041 -31.258 17.023 1.00 37.03 509 TYR A C 1
ATOM 3949 O O . TYR A 1 509 ? -5.489 -31.936 17.944 1.00 37.03 509 TYR A O 1
ATOM 3957 N N . LYS A 1 510 ? -5.860 -30.624 16.176 1.00 34.12 510 LYS A N 1
ATOM 3958 C CA . LYS A 1 510 ? -7.320 -30.682 16.362 1.00 34.12 510 LYS A CA 1
ATOM 3959 C C . LYS A 1 510 ? -7.949 -32.047 16.044 1.00 34.12 510 LYS A C 1
ATOM 3961 O O . LYS A 1 510 ? -9.085 -32.256 16.448 1.00 34.12 510 LYS A O 1
ATOM 3966 N N . ASN A 1 511 ? -7.236 -32.979 15.393 1.00 33.09 511 ASN A N 1
ATOM 3967 C CA . ASN A 1 511 ? -7.826 -34.239 14.903 1.00 33.09 511 ASN A CA 1
ATOM 3968 C C . ASN A 1 511 ? -7.034 -35.542 15.179 1.00 33.09 511 ASN A C 1
ATOM 3970 O O . ASN A 1 511 ? -7.415 -36.582 14.645 1.00 33.09 511 ASN A O 1
ATOM 3974 N N . CYS A 1 512 ? -5.977 -35.547 15.998 1.00 28.42 512 CYS A N 1
ATOM 3975 C CA . CYS A 1 512 ? -5.190 -36.771 16.246 1.00 28.42 512 CYS A CA 1
ATOM 3976 C C . CYS A 1 512 ? -5.695 -37.558 17.467 1.00 28.42 512 CYS A C 1
ATOM 3978 O O . CYS A 1 512 ? -5.965 -36.981 18.522 1.00 28.42 512 CYS A O 1
ATOM 3980 N N . LYS A 1 513 ? -5.790 -38.889 17.349 1.00 33.75 513 LYS A N 1
ATOM 3981 C CA . LYS A 1 513 ? -6.070 -39.781 18.486 1.00 33.75 513 LYS A CA 1
ATOM 3982 C C . LYS A 1 513 ? -4.762 -40.104 19.226 1.00 33.75 513 LYS A C 1
ATOM 3984 O O . LYS A 1 513 ? -3.703 -40.110 18.605 1.00 33.75 513 LYS A O 1
ATOM 3989 N N . PRO A 1 514 ? -4.801 -40.458 20.528 1.00 34.69 514 PRO A N 1
ATOM 3990 C CA . PRO A 1 514 ? -3.604 -40.822 21.304 1.00 34.69 514 PRO A CA 1
ATOM 3991 C C . PRO A 1 514 ? -2.746 -41.947 20.692 1.00 34.69 514 PRO A C 1
ATOM 3993 O O . PRO A 1 514 ? -1.567 -42.064 21.007 1.00 34.69 514 PRO A O 1
ATOM 3996 N N . SER A 1 515 ? -3.315 -42.756 19.794 1.00 36.59 515 SER A N 1
ATOM 3997 C CA . SER A 1 515 ? -2.618 -43.799 19.034 1.00 36.59 515 SER A CA 1
ATOM 3998 C C . SER A 1 515 ? -1.708 -43.285 17.908 1.00 36.59 515 SER A C 1
ATOM 4000 O O . SER A 1 515 ? -0.939 -44.076 17.373 1.00 36.59 515 SER A O 1
ATOM 4002 N N . ASP A 1 516 ? -1.769 -41.999 17.550 1.00 34.69 516 ASP A N 1
ATOM 4003 C CA . ASP A 1 516 ? -1.069 -41.444 16.379 1.00 34.69 516 ASP A CA 1
ATOM 4004 C C . ASP A 1 516 ? 0.329 -40.871 16.716 1.00 34.69 516 ASP A C 1
ATOM 4006 O O . ASP A 1 516 ? 1.052 -40.414 15.833 1.00 34.69 516 ASP A O 1
ATOM 4010 N N . PHE A 1 517 ? 0.757 -40.924 17.985 1.00 37.78 517 PHE A N 1
ATOM 4011 C CA . PHE A 1 517 ? 2.021 -40.339 18.468 1.00 37.78 517 PHE A CA 1
ATOM 4012 C C . PHE A 1 517 ? 3.239 -41.279 18.440 1.00 37.78 517 PHE A C 1
ATOM 4014 O O . PHE A 1 517 ? 4.252 -41.006 19.080 1.00 37.78 517 PHE A O 1
ATOM 4021 N N . SER A 1 518 ? 3.213 -42.371 17.677 1.00 37.59 518 SER A N 1
ATOM 4022 C CA . SER A 1 518 ? 4.334 -43.321 17.648 1.00 37.59 518 SER A CA 1
ATOM 4023 C C . SER A 1 518 ? 5.485 -42.962 16.689 1.00 37.59 518 SER A C 1
ATOM 4025 O O . SER A 1 518 ? 6.199 -43.871 16.274 1.00 37.59 518 SER A O 1
ATOM 4027 N N . GLN A 1 519 ? 5.700 -41.696 16.298 1.00 41.59 519 GLN A N 1
ATOM 4028 C CA . GLN A 1 519 ? 6.780 -41.333 15.351 1.00 41.59 519 GLN A CA 1
ATOM 4029 C C . GLN A 1 519 ? 7.594 -40.069 15.689 1.00 41.59 519 GLN A C 1
ATOM 4031 O O . GLN A 1 519 ? 7.900 -39.266 14.813 1.00 41.59 519 GLN A O 1
ATOM 4036 N N . ILE A 1 520 ? 8.045 -39.926 16.937 1.00 32.44 520 ILE A N 1
ATOM 4037 C CA . ILE A 1 520 ? 9.335 -39.265 17.210 1.00 32.44 520 ILE A CA 1
ATOM 4038 C C . ILE A 1 520 ? 10.100 -40.197 18.147 1.00 32.44 520 ILE A C 1
ATOM 4040 O O . ILE A 1 520 ? 9.745 -40.336 19.316 1.00 32.44 520 ILE A O 1
ATOM 4044 N N . SER A 1 521 ? 11.090 -40.913 17.610 1.00 37.16 521 SER A N 1
ATOM 4045 C CA . SER A 1 521 ? 11.910 -41.820 18.413 1.00 37.16 521 SER A CA 1
ATOM 4046 C C . SER A 1 521 ? 12.821 -41.006 19.330 1.00 37.16 521 SER A C 1
ATOM 4048 O O . SER A 1 521 ? 13.468 -40.052 18.896 1.00 37.16 521 SER A O 1
ATOM 4050 N N . ILE A 1 522 ? 12.917 -41.438 20.587 1.00 35.16 522 ILE A N 1
ATOM 4051 C CA . ILE A 1 522 ? 13.893 -40.981 21.589 1.00 35.16 522 ILE A CA 1
ATOM 4052 C C . ILE A 1 522 ? 15.329 -40.971 21.013 1.00 35.16 522 ILE A C 1
ATOM 4054 O O . ILE A 1 522 ? 16.145 -40.138 21.405 1.00 35.16 522 ILE A O 1
ATOM 4058 N N . ASP A 1 523 ? 15.617 -41.805 20.008 1.00 37.31 523 ASP A N 1
ATOM 4059 C CA . ASP A 1 523 ? 16.910 -41.867 19.317 1.00 37.31 523 ASP A CA 1
ATOM 4060 C C . ASP A 1 523 ? 17.274 -40.591 18.534 1.00 37.31 523 ASP A C 1
ATOM 4062 O O . ASP A 1 523 ? 18.458 -40.263 18.408 1.00 37.31 523 ASP A O 1
ATOM 4066 N N . ASP A 1 524 ? 16.291 -39.843 18.022 1.00 35.09 524 ASP A N 1
ATOM 4067 C CA . ASP A 1 524 ? 16.546 -38.606 17.269 1.00 35.09 524 ASP A CA 1
ATOM 4068 C C . ASP A 1 524 ? 16.877 -37.434 18.203 1.00 35.09 524 ASP A C 1
ATOM 4070 O O . ASP A 1 524 ? 17.739 -36.608 17.896 1.00 35.09 524 ASP A O 1
ATOM 4074 N N . VAL A 1 525 ? 16.279 -37.418 19.398 1.00 34.06 525 VAL A N 1
ATOM 4075 C CA . VAL A 1 525 ? 16.612 -36.462 20.465 1.00 34.06 525 VAL A CA 1
ATOM 4076 C C . VAL A 1 525 ? 17.996 -36.773 21.048 1.00 34.06 525 VAL A C 1
ATOM 4078 O O . VAL A 1 525 ? 18.811 -35.867 21.235 1.00 34.06 525 VAL A O 1
ATOM 4081 N N . LEU A 1 526 ? 18.324 -38.057 21.235 1.00 34.50 526 LEU A N 1
ATOM 4082 C CA . LEU A 1 526 ? 19.646 -38.494 21.696 1.00 34.50 526 LEU A CA 1
ATOM 4083 C C . LEU A 1 526 ? 20.769 -38.169 20.691 1.00 34.50 526 LEU A C 1
ATOM 4085 O O . LEU A 1 526 ? 21.883 -37.842 21.102 1.00 34.50 526 LEU A O 1
ATOM 4089 N N . LYS A 1 527 ? 20.506 -38.179 19.376 1.00 37.72 527 LYS A N 1
ATOM 4090 C CA . LYS A 1 527 ? 21.485 -37.742 18.355 1.00 37.72 527 LYS A CA 1
ATOM 4091 C C . LYS A 1 527 ? 21.831 -36.256 18.446 1.00 37.72 527 LYS A C 1
ATOM 4093 O O . LYS A 1 527 ? 22.990 -35.890 18.252 1.00 37.72 527 LYS A O 1
ATOM 4098 N N . ILE A 1 528 ? 20.849 -35.405 18.739 1.00 33.69 528 ILE A N 1
ATOM 4099 C CA . ILE A 1 528 ? 21.052 -33.955 18.875 1.00 33.69 528 ILE A CA 1
ATOM 4100 C C . ILE A 1 528 ? 21.867 -33.652 20.140 1.00 33.69 528 ILE A C 1
ATOM 4102 O O . ILE A 1 528 ? 22.803 -32.853 20.095 1.00 33.69 528 ILE A O 1
ATOM 4106 N N . LEU A 1 529 ? 21.581 -34.357 21.238 1.00 32.75 529 LEU A N 1
ATOM 4107 C CA . LEU A 1 529 ? 22.312 -34.227 22.502 1.00 32.75 529 LEU A CA 1
ATOM 4108 C C . LEU A 1 529 ? 23.777 -34.691 22.385 1.00 32.75 529 LEU A C 1
ATOM 4110 O O . LEU A 1 529 ? 24.682 -33.988 22.837 1.00 32.75 529 LEU A O 1
ATOM 4114 N N . ASN A 1 530 ? 24.039 -35.796 21.678 1.00 35.31 530 ASN A N 1
ATOM 4115 C CA . ASN A 1 530 ? 25.402 -36.296 21.444 1.00 35.31 530 ASN A CA 1
ATOM 4116 C C . ASN A 1 530 ? 26.273 -35.335 20.603 1.00 35.31 530 ASN A C 1
ATOM 4118 O O . ASN A 1 530 ? 27.490 -35.263 20.793 1.00 35.31 530 ASN A O 1
ATOM 4122 N N . ASN A 1 531 ? 25.672 -34.546 19.702 1.00 35.34 531 ASN A N 1
ATOM 4123 C CA . ASN A 1 531 ? 26.397 -33.521 18.940 1.00 35.34 531 ASN A CA 1
ATOM 4124 C C . ASN A 1 531 ? 26.848 -32.338 19.818 1.00 35.34 531 ASN A C 1
ATOM 4126 O O . ASN A 1 531 ? 27.935 -31.796 19.606 1.00 35.34 531 ASN A O 1
ATOM 4130 N N . LEU A 1 532 ? 26.066 -31.960 20.833 1.00 35.19 532 LEU A N 1
ATOM 4131 C CA . LEU A 1 532 ? 26.414 -30.882 21.771 1.00 35.19 532 LEU A CA 1
ATOM 4132 C C . LEU A 1 532 ? 27.557 -31.282 22.718 1.00 35.19 532 LEU A C 1
ATOM 4134 O O . LEU A 1 532 ? 28.449 -30.479 23.018 1.00 35.19 532 LEU A O 1
ATOM 4138 N N . GLU A 1 533 ? 27.589 -32.549 23.126 1.00 35.41 533 GLU A N 1
ATOM 4139 C CA . GLU A 1 533 ? 28.669 -33.108 23.940 1.00 35.41 533 GLU A CA 1
ATOM 4140 C C . GLU A 1 533 ? 30.008 -33.128 23.173 1.00 35.41 533 GLU A C 1
ATOM 4142 O O . GLU A 1 533 ? 31.058 -32.773 23.718 1.00 35.41 533 GLU A O 1
ATOM 4147 N N . SER A 1 534 ? 29.965 -33.426 21.867 1.00 36.16 534 SER A N 1
ATOM 4148 C CA . SER A 1 534 ? 31.125 -33.357 20.966 1.00 36.16 534 SER A CA 1
ATOM 4149 C C . SER A 1 534 ? 31.691 -31.935 20.841 1.00 36.16 534 SER A C 1
ATOM 4151 O O . SER A 1 534 ? 32.910 -31.746 20.851 1.00 36.16 534 SER A O 1
ATOM 4153 N N . ILE A 1 535 ? 30.824 -30.919 20.794 1.00 33.66 535 ILE A N 1
ATOM 4154 C CA . ILE A 1 535 ? 31.224 -29.502 20.753 1.00 33.66 535 ILE A CA 1
ATOM 4155 C C . ILE A 1 535 ? 31.854 -29.078 22.087 1.00 33.66 535 ILE A C 1
ATOM 4157 O O . ILE A 1 535 ? 32.911 -28.447 22.103 1.00 33.66 535 ILE A O 1
ATOM 4161 N N . THR A 1 536 ? 31.282 -29.502 23.216 1.00 33.94 536 THR A N 1
ATOM 4162 C CA . THR A 1 536 ? 31.820 -29.194 24.556 1.00 33.94 536 THR A CA 1
ATOM 4163 C C . THR A 1 536 ? 33.204 -29.816 24.760 1.00 33.94 536 THR A C 1
ATOM 4165 O O . THR A 1 536 ? 34.106 -29.192 25.326 1.00 33.94 536 THR A O 1
ATOM 4168 N N . LYS A 1 537 ? 33.412 -31.028 24.237 1.00 37.78 537 LYS A N 1
ATOM 4169 C CA . LYS A 1 537 ? 34.708 -31.715 24.259 1.00 37.78 537 LYS A CA 1
ATOM 4170 C C . LYS A 1 537 ? 35.748 -31.015 23.377 1.00 37.78 537 LYS A C 1
ATOM 4172 O O . LYS A 1 537 ? 36.910 -30.927 23.767 1.00 37.78 537 LYS A O 1
ATOM 4177 N N . HIS A 1 538 ? 35.330 -30.470 22.233 1.00 36.19 538 HIS A N 1
ATOM 4178 C CA . HIS A 1 538 ? 36.188 -29.699 21.330 1.00 36.19 538 HIS A CA 1
ATOM 4179 C C . HIS A 1 538 ? 36.624 -28.352 21.934 1.00 36.19 538 HIS A C 1
ATOM 4181 O O . HIS A 1 538 ? 37.776 -27.954 21.781 1.00 36.19 538 HIS A O 1
ATOM 4187 N N . VAL A 1 539 ? 35.742 -27.674 22.675 1.00 33.78 539 VAL A N 1
ATOM 4188 C CA . VAL A 1 539 ? 36.059 -26.407 23.360 1.00 33.78 539 VAL A CA 1
ATOM 4189 C C . VAL A 1 539 ? 37.015 -26.632 24.537 1.00 33.78 539 VAL A C 1
ATOM 4191 O O . VAL A 1 539 ? 38.049 -25.971 24.610 1.00 33.78 539 VAL A O 1
ATOM 4194 N N . LYS A 1 540 ? 36.755 -27.629 25.398 1.00 35.06 540 LYS A N 1
ATOM 4195 C CA . LYS A 1 540 ? 37.671 -28.000 26.498 1.00 35.06 540 LYS A CA 1
ATOM 4196 C C . LYS A 1 540 ? 39.046 -28.459 26.002 1.00 35.06 540 LYS A C 1
ATOM 4198 O O . LYS A 1 540 ? 40.063 -28.156 26.614 1.00 35.06 540 LYS A O 1
ATOM 4203 N N . SER A 1 541 ? 39.096 -29.152 24.863 1.00 34.34 541 SER A N 1
ATOM 4204 C CA . SER A 1 541 ? 40.350 -29.579 24.223 1.00 34.34 541 SER A CA 1
ATOM 4205 C C . SER A 1 541 ? 41.228 -28.413 23.742 1.00 34.34 541 SER A C 1
ATOM 4207 O O . SER A 1 541 ? 42.418 -28.625 23.521 1.00 34.34 541 SER A O 1
ATOM 4209 N N . ASN A 1 542 ? 40.667 -27.212 23.559 1.00 32.56 542 ASN A N 1
ATOM 4210 C CA . ASN A 1 542 ? 41.368 -26.032 23.038 1.00 32.56 542 ASN A CA 1
ATOM 4211 C C . ASN A 1 542 ? 41.494 -24.893 24.074 1.00 32.56 542 ASN A C 1
ATOM 4213 O O . ASN A 1 542 ? 42.049 -23.835 23.773 1.00 32.56 542 ASN A O 1
ATOM 4217 N N . GLU A 1 543 ? 41.027 -25.114 25.306 1.00 33.62 543 GLU A N 1
ATOM 4218 C CA . GLU A 1 543 ? 40.943 -24.128 26.392 1.00 33.62 543 GLU A CA 1
ATOM 4219 C C . GLU A 1 543 ? 42.300 -23.477 26.707 1.00 33.62 543 GLU A C 1
ATOM 4221 O O . GLU A 1 543 ? 42.396 -22.259 26.804 1.00 33.62 543 GLU A O 1
ATOM 4226 N N . SER A 1 544 ? 43.396 -24.244 26.738 1.00 33.72 544 SER A N 1
ATOM 4227 C CA . SER A 1 544 ? 44.738 -23.692 26.988 1.00 33.72 544 SER A CA 1
ATOM 4228 C C . SER A 1 544 ? 45.253 -22.783 25.867 1.00 33.72 544 SER A C 1
ATOM 4230 O O . SER A 1 544 ? 46.011 -21.853 26.132 1.00 33.72 544 SER A O 1
ATOM 4232 N N . GLN A 1 545 ? 44.844 -23.023 24.619 1.00 35.59 545 GLN A N 1
ATOM 4233 C CA . GLN A 1 545 ? 45.229 -22.199 23.468 1.00 35.59 545 GLN A CA 1
ATOM 4234 C C . GLN A 1 545 ? 44.444 -20.879 23.458 1.00 35.59 545 GLN A C 1
ATOM 4236 O O . GLN A 1 545 ? 44.983 -19.829 23.114 1.00 35.59 545 GLN A O 1
ATOM 4241 N N . ILE A 1 546 ? 43.194 -20.934 23.921 1.00 35.66 546 ILE A N 1
ATOM 4242 C CA . ILE A 1 546 ? 42.308 -19.786 24.118 1.00 35.66 546 ILE A CA 1
ATOM 4243 C C . ILE A 1 546 ? 42.802 -18.929 25.299 1.00 35.66 546 ILE A C 1
ATOM 4245 O O . ILE A 1 546 ? 43.013 -17.729 25.125 1.00 35.66 546 ILE A O 1
ATOM 4249 N N . GLN A 1 547 ? 43.129 -19.533 26.448 1.00 32.56 547 GLN A N 1
ATOM 4250 C CA . GLN A 1 547 ? 43.696 -18.833 27.612 1.00 32.56 547 GLN A CA 1
ATOM 4251 C C . GLN A 1 547 ? 45.019 -18.114 27.288 1.00 32.56 547 GLN A C 1
ATOM 4253 O O . GLN A 1 547 ? 45.254 -17.007 27.767 1.00 32.56 547 GLN A O 1
ATOM 4258 N N . ASN A 1 548 ? 45.873 -18.704 26.442 1.00 34.44 548 ASN A N 1
ATOM 4259 C CA . ASN A 1 548 ? 47.141 -18.088 26.026 1.00 34.44 548 ASN A CA 1
ATOM 4260 C C . ASN A 1 548 ? 46.946 -16.837 25.151 1.00 34.44 548 ASN A C 1
ATOM 4262 O O . ASN A 1 548 ? 47.770 -15.922 25.177 1.00 34.44 548 ASN A O 1
ATOM 4266 N N . ASN A 1 549 ? 45.852 -16.781 24.389 1.00 34.56 549 ASN A N 1
ATOM 4267 C CA . ASN A 1 549 ? 45.501 -15.609 23.589 1.00 34.56 549 ASN A CA 1
ATOM 4268 C C . ASN A 1 549 ? 44.898 -14.486 24.450 1.00 34.56 549 ASN A C 1
ATOM 4270 O O . ASN A 1 549 ? 45.063 -13.315 24.118 1.00 34.56 549 ASN A O 1
ATOM 4274 N N . ILE A 1 550 ? 44.249 -14.834 25.565 1.00 30.42 550 ILE A N 1
ATOM 4275 C CA . ILE A 1 550 ? 43.568 -13.894 26.469 1.00 30.42 550 ILE A CA 1
ATOM 4276 C C . ILE A 1 550 ? 44.508 -13.304 27.533 1.00 30.42 550 ILE A C 1
ATOM 4278 O O . ILE A 1 550 ? 44.421 -12.116 27.833 1.00 30.42 550 ILE A O 1
ATOM 4282 N N . ASN A 1 551 ? 45.454 -14.085 28.063 1.00 31.88 551 ASN A N 1
ATOM 4283 C CA . ASN A 1 551 ? 46.382 -13.651 29.121 1.00 31.88 551 ASN A CA 1
ATOM 4284 C C . ASN A 1 551 ? 47.433 -12.609 28.674 1.00 31.88 551 ASN A C 1
ATOM 4286 O O . ASN A 1 551 ? 48.268 -12.204 29.478 1.00 31.88 551 ASN A O 1
ATOM 4290 N N . ASN A 1 552 ? 47.421 -12.176 27.409 1.00 33.44 552 ASN A N 1
ATOM 4291 C CA . ASN A 1 552 ? 48.355 -11.184 26.862 1.00 33.44 552 ASN A CA 1
ATOM 4292 C C . ASN A 1 552 ? 47.764 -9.766 26.758 1.00 33.44 552 ASN A C 1
ATOM 4294 O O . ASN A 1 552 ? 48.359 -8.911 26.100 1.00 33.44 552 ASN A O 1
ATOM 4298 N N . ILE A 1 553 ? 46.612 -9.504 27.385 1.00 32.38 553 ILE A N 1
ATOM 4299 C CA . ILE A 1 553 ? 45.982 -8.180 27.389 1.00 32.38 553 ILE A CA 1
ATOM 4300 C C . ILE A 1 553 ? 45.847 -7.687 28.836 1.00 32.38 553 ILE A C 1
ATOM 4302 O O . ILE A 1 553 ? 45.111 -8.266 29.630 1.00 32.38 553 ILE A O 1
ATOM 4306 N N . ASP A 1 554 ? 46.596 -6.633 29.165 1.00 33.72 554 ASP A N 1
ATOM 4307 C CA . ASP A 1 554 ? 46.628 -5.972 30.476 1.00 33.72 554 ASP A CA 1
ATOM 4308 C C . ASP A 1 554 ? 45.790 -4.678 30.419 1.00 33.72 554 ASP A C 1
ATOM 4310 O O . ASP A 1 554 ? 46.007 -3.839 29.539 1.00 33.72 554 ASP A O 1
ATOM 4314 N N . TYR A 1 555 ? 44.805 -4.541 31.313 1.00 35.44 555 TYR A N 1
ATOM 4315 C CA . TYR A 1 555 ? 43.730 -3.536 31.250 1.00 35.44 555 TYR A CA 1
ATOM 4316 C C . TYR A 1 555 ? 43.818 -2.433 32.330 1.00 35.44 555 TYR A C 1
ATOM 4318 O O . TYR A 1 555 ? 42.934 -1.580 32.403 1.00 35.44 555 TYR A O 1
ATOM 4326 N N . ASP A 1 556 ? 44.874 -2.384 33.146 1.00 30.47 556 ASP A N 1
ATOM 4327 C CA . ASP A 1 556 ? 44.829 -1.663 34.431 1.00 30.47 556 ASP A CA 1
ATOM 4328 C C . ASP A 1 556 ? 45.147 -0.147 34.429 1.00 30.47 556 ASP A C 1
ATOM 4330 O O . ASP A 1 556 ? 45.314 0.431 35.498 1.00 30.47 556 ASP A O 1
ATOM 4334 N N . ASN A 1 557 ? 45.206 0.573 33.297 1.00 32.34 557 ASN A N 1
ATOM 4335 C CA . ASN A 1 557 ? 45.488 2.028 33.329 1.00 32.34 557 ASN A CA 1
ATOM 4336 C C . ASN A 1 557 ? 44.707 2.861 32.300 1.00 32.34 557 ASN A C 1
ATOM 4338 O O . ASN A 1 557 ? 45.275 3.412 31.356 1.00 32.34 557 ASN A O 1
ATOM 4342 N N . LEU A 1 558 ? 43.401 3.015 32.524 1.00 32.00 558 LEU A N 1
ATOM 4343 C CA . LEU A 1 558 ? 42.546 3.946 31.781 1.00 32.00 558 LEU A CA 1
ATOM 4344 C C . LEU A 1 558 ? 42.321 5.207 32.629 1.00 32.00 558 LEU A C 1
ATOM 4346 O O . LEU A 1 558 ? 41.715 5.144 33.696 1.00 32.00 558 LEU A O 1
ATOM 4350 N N . THR A 1 559 ? 42.829 6.360 32.187 1.00 32.38 559 THR A N 1
ATOM 4351 C CA . THR A 1 559 ? 42.577 7.652 32.851 1.00 32.38 559 THR A CA 1
ATOM 4352 C C . THR A 1 559 ? 41.962 8.641 31.872 1.00 32.38 559 THR A C 1
ATOM 4354 O O . THR A 1 559 ? 42.537 8.941 30.829 1.00 32.38 559 THR A O 1
ATOM 4357 N N . ILE A 1 560 ? 40.782 9.149 32.229 1.00 33.16 560 ILE A N 1
ATOM 4358 C CA . ILE A 1 560 ? 40.062 10.199 31.506 1.00 33.16 560 ILE A CA 1
ATOM 4359 C C . ILE A 1 560 ? 40.333 11.511 32.238 1.00 33.16 560 ILE A C 1
ATOM 4361 O O . ILE A 1 560 ? 39.989 11.643 33.412 1.00 33.16 560 ILE A O 1
ATOM 4365 N N . THR A 1 561 ? 40.924 12.492 31.563 1.00 34.28 561 THR A N 1
ATOM 4366 C CA . THR A 1 561 ? 41.074 13.846 32.106 1.00 34.28 561 THR A CA 1
ATOM 4367 C C . THR A 1 561 ? 40.350 14.851 31.225 1.00 34.28 561 THR A C 1
ATOM 4369 O O . THR A 1 561 ? 40.628 14.987 30.037 1.00 34.28 561 THR A O 1
ATOM 4372 N N . LYS A 1 562 ? 39.408 15.571 31.837 1.00 31.80 562 LYS A N 1
ATOM 4373 C CA . LYS A 1 562 ? 38.678 16.687 31.237 1.00 31.80 562 LYS A CA 1
ATOM 4374 C C . LYS A 1 562 ? 39.509 17.962 31.407 1.00 31.80 562 LYS A C 1
ATOM 4376 O O . LYS A 1 562 ? 39.832 18.311 32.539 1.00 31.80 562 LYS A O 1
ATOM 4381 N N . ASN A 1 563 ? 39.830 18.661 30.320 1.00 34.34 563 ASN A N 1
ATOM 4382 C CA . ASN A 1 563 ? 40.400 20.007 30.407 1.00 34.34 563 ASN A CA 1
ATOM 4383 C C . ASN A 1 563 ? 39.277 21.044 30.286 1.00 34.34 563 ASN A C 1
ATOM 4385 O O . ASN A 1 563 ? 38.615 21.141 29.257 1.00 34.34 563 ASN A O 1
ATOM 4389 N N . ASP A 1 564 ? 39.058 21.813 31.353 1.00 39.97 564 ASP A N 1
ATOM 4390 C CA . ASP A 1 564 ? 38.131 22.944 31.369 1.00 39.97 564 ASP A CA 1
ATOM 4391 C C . ASP A 1 564 ? 38.788 24.158 30.699 1.00 39.97 564 ASP A C 1
ATOM 4393 O O . ASP A 1 564 ? 39.534 24.912 31.323 1.00 39.97 564 ASP A O 1
ATOM 4397 N N . SER A 1 565 ? 38.532 24.354 29.407 1.00 36.59 565 SER A N 1
ATOM 4398 C CA . SER A 1 565 ? 38.376 25.684 28.795 1.00 36.59 565 SER A CA 1
ATOM 4399 C C . SER A 1 565 ? 37.945 25.530 27.335 1.00 36.59 565 SER A C 1
ATOM 4401 O O . SER A 1 565 ? 38.756 25.284 26.453 1.00 36.59 565 SER A O 1
ATOM 4403 N N . SER A 1 566 ? 36.645 25.735 27.107 1.00 31.42 566 SER A N 1
ATOM 4404 C CA . SER A 1 566 ? 35.884 25.599 25.852 1.00 31.42 566 SER A CA 1
ATOM 4405 C C . SER A 1 566 ? 35.421 24.174 25.498 1.00 31.42 566 SER A C 1
ATOM 4407 O O . SER A 1 566 ? 36.172 23.210 25.489 1.00 31.42 566 SER A O 1
ATOM 4409 N N . LEU A 1 567 ? 34.110 24.057 25.270 1.00 34.66 567 LEU A N 1
ATOM 4410 C CA . LEU A 1 567 ? 33.319 22.829 25.098 1.00 34.66 567 LEU A CA 1
ATOM 4411 C C . LEU A 1 567 ? 33.532 22.110 23.745 1.00 34.66 567 LEU A C 1
ATOM 4413 O O . LEU A 1 567 ? 32.641 21.385 23.310 1.00 34.66 567 LEU A O 1
ATOM 4417 N N . SER A 1 568 ? 34.656 22.312 23.053 1.00 32.62 568 SER A N 1
ATOM 4418 C CA . SER A 1 568 ? 34.846 21.799 21.686 1.00 32.62 568 SER A CA 1
ATOM 4419 C C . SER A 1 568 ? 35.790 20.608 21.538 1.00 32.62 568 SER A C 1
ATOM 4421 O O . SER A 1 568 ? 35.653 19.916 20.536 1.00 32.62 568 SER A O 1
ATOM 4423 N N . ASP A 1 569 ? 36.655 20.300 22.512 1.00 32.25 569 ASP A N 1
ATOM 4424 C CA . ASP A 1 569 ? 37.709 19.292 22.313 1.00 32.25 569 ASP A CA 1
ATOM 4425 C C . ASP A 1 569 ? 37.764 18.251 23.446 1.00 32.25 569 ASP A C 1
ATOM 4427 O O . ASP A 1 569 ? 38.133 18.548 24.585 1.00 32.25 569 ASP A O 1
ATOM 4431 N N . ILE A 1 570 ? 37.421 16.996 23.130 1.00 35.84 570 ILE A N 1
ATOM 4432 C CA . ILE A 1 570 ? 37.651 15.840 24.009 1.00 35.84 570 ILE A CA 1
ATOM 4433 C C . ILE A 1 570 ? 38.952 15.169 23.568 1.00 35.84 570 ILE A C 1
ATOM 4435 O O . ILE A 1 570 ? 39.009 14.520 22.529 1.00 35.84 570 ILE A O 1
ATOM 4439 N N . ASN A 1 571 ? 39.995 15.277 24.390 1.00 34.41 571 ASN A N 1
ATOM 4440 C CA . ASN A 1 571 ? 41.255 14.576 24.162 1.00 34.41 571 ASN A CA 1
ATOM 4441 C C . ASN A 1 571 ? 41.253 13.222 24.888 1.00 34.41 571 ASN A C 1
ATOM 4443 O O . ASN A 1 571 ? 41.332 13.177 26.116 1.00 34.41 571 ASN A O 1
ATOM 4447 N N . VAL A 1 572 ? 41.197 12.114 24.142 1.00 36.31 572 VAL A N 1
ATOM 4448 C CA . VAL A 1 572 ? 41.295 10.750 24.696 1.00 36.31 572 VAL A CA 1
ATOM 4449 C C . VAL A 1 572 ? 42.677 10.173 24.404 1.00 36.31 572 VAL A C 1
ATOM 4451 O O . VAL A 1 572 ? 42.995 9.838 23.268 1.00 36.31 572 VAL A O 1
ATOM 4454 N N . LYS A 1 573 ? 43.516 10.029 25.435 1.00 35.00 573 LYS A N 1
ATOM 4455 C CA . LYS A 1 573 ? 44.874 9.487 25.294 1.00 35.00 573 LYS A CA 1
ATOM 4456 C C . LYS A 1 573 ? 44.910 7.994 25.639 1.00 35.00 573 LYS A C 1
ATOM 4458 O O . LYS A 1 573 ? 44.730 7.626 26.795 1.00 35.00 573 LYS A O 1
ATOM 4463 N N . PHE A 1 574 ? 45.216 7.145 24.657 1.00 35.84 574 PHE A N 1
ATOM 4464 C CA . PHE A 1 574 ? 45.397 5.698 24.845 1.00 35.84 574 PHE A CA 1
ATOM 4465 C C . PHE A 1 574 ? 46.873 5.331 24.978 1.00 35.84 574 PHE A C 1
ATOM 4467 O O . PHE A 1 574 ? 47.607 5.424 24.001 1.00 35.84 574 PHE A O 1
ATOM 4474 N N . ILE A 1 575 ? 47.311 4.860 26.147 1.00 33.72 575 ILE A N 1
ATOM 4475 C CA . ILE A 1 575 ? 48.683 4.374 26.345 1.00 33.72 575 ILE A CA 1
ATOM 4476 C C . ILE A 1 575 ? 48.664 2.847 26.433 1.00 33.72 575 ILE A C 1
ATOM 4478 O O . ILE A 1 575 ? 48.291 2.290 27.458 1.00 33.72 575 ILE A O 1
ATOM 4482 N N . ALA A 1 576 ? 49.101 2.168 25.372 1.00 34.28 576 ALA A N 1
ATOM 4483 C CA . ALA A 1 576 ? 49.291 0.718 25.368 1.00 34.28 576 ALA A CA 1
ATOM 4484 C C . ALA A 1 576 ? 50.786 0.375 25.466 1.00 34.28 576 ALA A C 1
ATOM 4486 O O . ALA A 1 576 ? 51.567 0.734 24.581 1.00 34.28 576 ALA A O 1
ATOM 4487 N N . LYS A 1 577 ? 51.197 -0.347 26.517 1.00 34.22 577 LYS A N 1
ATOM 4488 C CA . LYS A 1 577 ? 52.541 -0.940 26.598 1.00 34.22 577 LYS A CA 1
ATOM 4489 C C . LYS A 1 577 ? 52.507 -2.334 25.982 1.00 34.22 577 LYS A C 1
ATOM 4491 O O . LYS A 1 577 ? 52.048 -3.286 26.598 1.00 34.22 577 LYS A O 1
ATOM 4496 N N . LEU A 1 578 ? 53.013 -2.453 24.760 1.00 36.50 578 LEU A N 1
ATOM 4497 C CA . LEU A 1 578 ? 53.132 -3.745 24.089 1.00 36.50 578 LEU A CA 1
ATOM 4498 C C . LEU A 1 578 ? 54.349 -4.505 24.630 1.00 36.50 578 LEU A C 1
ATOM 4500 O O . LEU A 1 578 ? 55.486 -4.043 24.488 1.00 36.50 578 LEU A O 1
ATOM 4504 N N . GLY A 1 579 ? 54.097 -5.668 25.240 1.00 34.53 579 GLY A N 1
ATOM 4505 C CA . GLY A 1 579 ? 55.127 -6.658 25.557 1.00 34.53 579 GLY A CA 1
ATOM 4506 C C . GLY A 1 579 ? 55.853 -7.146 24.295 1.00 34.53 579 GLY A C 1
ATOM 4507 O O . GLY A 1 579 ? 55.362 -6.974 23.185 1.00 34.53 579 GLY A O 1
ATOM 4508 N N . ASN A 1 580 ? 57.039 -7.733 24.472 1.00 39.03 580 ASN A N 1
ATOM 4509 C CA . ASN A 1 580 ? 58.111 -7.942 23.476 1.00 39.03 580 ASN A CA 1
ATOM 4510 C C . ASN A 1 580 ? 57.811 -8.741 22.182 1.00 39.03 580 ASN A C 1
ATOM 4512 O O . ASN A 1 580 ? 58.753 -9.082 21.469 1.00 39.03 580 ASN A O 1
ATOM 4516 N N . ASN A 1 581 ? 56.560 -9.009 21.819 1.00 37.25 581 ASN A N 1
ATOM 4517 C CA . ASN A 1 581 ? 56.229 -9.712 20.581 1.00 37.25 581 ASN A CA 1
ATOM 4518 C C . ASN A 1 581 ? 55.818 -8.737 19.468 1.00 37.25 581 ASN A C 1
ATOM 4520 O O . ASN A 1 581 ? 55.248 -7.679 19.724 1.00 37.25 581 ASN A O 1
ATOM 4524 N N . GLN A 1 582 ? 56.212 -9.076 18.236 1.00 40.94 582 GLN A N 1
ATOM 4525 C CA . GLN A 1 582 ? 56.197 -8.199 17.064 1.00 40.94 582 GLN A CA 1
ATOM 4526 C C . GLN A 1 582 ? 54.853 -7.490 16.837 1.00 40.94 582 GLN A C 1
ATOM 4528 O O . GLN A 1 582 ? 53.784 -8.087 16.914 1.00 40.94 582 GLN A O 1
ATOM 4533 N N . PHE A 1 583 ? 54.963 -6.195 16.543 1.00 40.81 583 PHE A N 1
ATOM 4534 C CA . PHE A 1 583 ? 53.877 -5.260 16.275 1.00 40.81 583 PHE A CA 1
ATOM 4535 C C . PHE A 1 583 ? 53.100 -5.663 15.010 1.00 40.81 583 PHE A C 1
ATOM 4537 O O . PHE A 1 583 ? 53.690 -5.727 13.933 1.00 40.81 583 PHE A O 1
ATOM 4544 N N . ASP A 1 584 ? 51.793 -5.912 15.137 1.00 45.56 584 ASP A N 1
ATOM 4545 C CA . ASP A 1 584 ? 50.889 -6.209 14.017 1.00 45.56 584 ASP A CA 1
ATOM 4546 C C . ASP A 1 584 ? 49.896 -5.052 13.830 1.00 45.56 584 ASP A C 1
ATOM 4548 O O . ASP A 1 584 ? 48.955 -4.864 14.606 1.00 45.56 584 ASP A O 1
ATOM 4552 N N . GLU A 1 585 ? 50.140 -4.254 12.791 1.00 39.53 585 GLU A N 1
ATOM 4553 C CA . GLU A 1 585 ? 49.357 -3.069 12.428 1.00 39.53 585 GLU A CA 1
ATOM 4554 C C . GLU A 1 585 ? 47.890 -3.406 12.100 1.00 39.53 585 GLU A C 1
ATOM 4556 O O . GLU A 1 585 ? 46.998 -2.580 12.303 1.00 39.53 585 GLU A O 1
ATOM 4561 N N . THR A 1 586 ? 47.621 -4.630 11.637 1.00 44.19 586 THR A N 1
ATOM 4562 C CA . THR A 1 586 ? 46.282 -5.086 11.233 1.00 44.19 586 THR A CA 1
ATOM 4563 C C . THR A 1 586 ? 45.379 -5.240 12.449 1.00 44.19 586 THR A C 1
ATOM 4565 O O . THR A 1 586 ? 44.264 -4.723 12.469 1.00 44.19 586 THR A O 1
ATOM 4568 N N . LYS A 1 587 ? 45.902 -5.851 13.515 1.00 47.47 587 LYS A N 1
ATOM 4569 C CA . LYS A 1 587 ? 45.168 -6.041 14.773 1.00 47.47 587 LYS A CA 1
ATOM 4570 C C . LYS A 1 587 ? 44.900 -4.726 15.495 1.00 47.47 587 LYS A C 1
ATOM 4572 O O . LYS A 1 587 ? 43.861 -4.571 16.130 1.00 47.47 587 LYS A O 1
ATOM 4577 N N . LEU A 1 588 ? 45.809 -3.756 15.369 1.00 43.19 588 LEU A N 1
ATOM 4578 C CA . LEU A 1 588 ? 45.592 -2.417 15.911 1.00 43.19 588 LEU A CA 1
ATOM 4579 C C . LEU A 1 588 ? 44.460 -1.692 15.167 1.00 43.19 588 LEU A C 1
ATOM 4581 O O . LEU A 1 588 ? 43.630 -1.057 15.811 1.00 43.19 588 LEU A O 1
ATOM 4585 N N . LYS A 1 589 ? 44.394 -1.822 13.835 1.00 46.12 589 LYS A N 1
ATOM 4586 C CA . LYS A 1 589 ? 43.306 -1.267 13.012 1.00 46.12 589 LYS A CA 1
ATOM 4587 C C . LYS A 1 589 ? 41.959 -1.920 13.315 1.00 46.12 589 LYS A C 1
ATOM 4589 O O . LYS A 1 589 ? 40.961 -1.213 13.405 1.00 46.12 589 LYS A O 1
ATOM 4594 N N . GLU A 1 590 ? 41.927 -3.235 13.520 1.00 48.75 590 GLU A N 1
ATOM 4595 C CA . GLU A 1 590 ? 40.707 -3.951 13.916 1.00 48.75 590 GLU A CA 1
ATOM 4596 C C . GLU A 1 590 ? 40.204 -3.506 15.291 1.00 48.75 590 GLU A C 1
ATOM 4598 O O . GLU A 1 590 ? 39.016 -3.226 15.447 1.00 48.75 590 GLU A O 1
ATOM 4603 N N . LEU A 1 591 ? 41.104 -3.358 16.267 1.00 43.44 591 LEU A N 1
ATOM 4604 C CA . LEU A 1 591 ? 40.750 -2.876 17.601 1.00 43.44 591 LEU A CA 1
ATOM 4605 C C . LEU A 1 591 ? 40.278 -1.412 17.574 1.00 43.44 591 LEU A C 1
ATOM 4607 O O . LEU A 1 591 ? 39.303 -1.076 18.243 1.00 43.44 591 LEU A O 1
ATOM 4611 N N . LEU A 1 592 ? 40.918 -0.550 16.775 1.00 45.38 592 LEU A N 1
ATOM 4612 C CA . LEU A 1 592 ? 40.480 0.837 16.588 1.00 45.38 592 LEU A CA 1
ATOM 4613 C C . LEU A 1 592 ? 39.101 0.914 15.927 1.00 45.38 592 LEU A C 1
ATOM 4615 O O . LEU A 1 592 ? 38.256 1.663 16.404 1.00 45.38 592 LEU A O 1
ATOM 4619 N N . ASN A 1 593 ? 38.846 0.117 14.886 1.00 47.41 593 ASN A N 1
ATOM 4620 C CA . ASN A 1 593 ? 37.531 0.048 14.245 1.00 47.41 593 ASN A CA 1
ATOM 4621 C C . ASN A 1 593 ? 36.458 -0.474 15.202 1.00 47.41 593 ASN A C 1
ATOM 4623 O O . ASN A 1 593 ? 35.348 0.047 15.221 1.00 47.41 593 ASN A O 1
ATOM 4627 N N . TYR A 1 594 ? 36.788 -1.471 16.024 1.00 45.50 594 TYR A N 1
ATOM 4628 C CA . TYR A 1 594 ? 35.870 -1.981 17.035 1.00 45.50 594 TYR A CA 1
ATOM 4629 C C . TYR A 1 594 ? 35.524 -0.908 18.074 1.00 45.50 594 TYR A C 1
ATOM 4631 O O . TYR A 1 594 ? 34.357 -0.735 18.414 1.00 45.50 594 TYR A O 1
ATOM 4639 N N . ILE A 1 595 ? 36.512 -0.148 18.551 1.00 41.94 595 ILE A N 1
ATOM 4640 C CA . ILE A 1 595 ? 36.289 0.939 19.512 1.00 41.94 595 ILE A CA 1
ATOM 4641 C C . ILE A 1 595 ? 35.476 2.077 18.872 1.00 41.94 595 ILE A C 1
ATOM 4643 O O . ILE A 1 595 ? 34.525 2.551 19.484 1.00 41.94 595 ILE A O 1
ATOM 4647 N N . LEU A 1 596 ? 35.783 2.471 17.632 1.00 44.19 596 LEU A N 1
ATOM 4648 C CA . LEU A 1 596 ? 35.057 3.522 16.905 1.00 44.19 596 LEU A CA 1
ATOM 4649 C C . LEU A 1 596 ? 33.587 3.153 16.660 1.00 44.19 596 LEU A C 1
ATOM 4651 O O . LEU A 1 596 ? 32.708 3.963 16.938 1.00 44.19 596 LEU A O 1
ATOM 4655 N N . ASN A 1 597 ? 33.313 1.914 16.244 1.00 43.28 597 ASN A N 1
ATOM 4656 C CA . ASN A 1 597 ? 31.949 1.426 16.014 1.00 43.28 597 ASN A CA 1
ATOM 4657 C C . ASN A 1 597 ? 31.099 1.375 17.293 1.00 43.28 597 ASN A C 1
ATOM 4659 O O . ASN A 1 597 ? 29.875 1.406 17.215 1.00 43.28 597 ASN A O 1
ATOM 4663 N N . ASN A 1 598 ? 31.733 1.283 18.465 1.00 39.38 598 ASN A N 1
ATOM 4664 C CA . ASN A 1 598 ? 31.033 1.194 19.747 1.00 39.38 598 ASN A CA 1
ATOM 4665 C C . ASN A 1 598 ? 30.965 2.532 20.507 1.00 39.38 598 ASN A C 1
ATOM 4667 O O . ASN A 1 598 ? 30.198 2.644 21.461 1.00 39.38 598 ASN A O 1
ATOM 4671 N N . ILE A 1 599 ? 31.716 3.561 20.096 1.00 39.09 599 ILE A N 1
ATOM 4672 C CA . ILE A 1 599 ? 31.603 4.919 20.661 1.00 39.09 599 ILE A CA 1
ATOM 4673 C C . ILE A 1 599 ? 30.339 5.642 20.146 1.00 39.09 599 ILE A C 1
ATOM 4675 O O . ILE A 1 599 ? 29.767 6.452 20.876 1.00 39.09 599 ILE A O 1
ATOM 4679 N N . ASP A 1 600 ? 29.827 5.281 18.964 1.00 40.00 600 ASP A N 1
ATOM 4680 C CA . ASP A 1 600 ? 28.620 5.876 18.353 1.00 40.00 600 ASP A CA 1
ATOM 4681 C C . ASP A 1 600 ? 27.314 5.596 19.132 1.00 40.00 600 ASP A C 1
ATOM 4683 O O . ASP A 1 600 ? 26.312 6.288 18.956 1.00 40.00 600 ASP A O 1
ATOM 4687 N N . MET A 1 601 ? 27.315 4.623 20.054 1.00 36.41 601 MET A N 1
ATOM 4688 C CA . MET A 1 601 ? 26.144 4.340 20.896 1.00 36.41 601 MET A CA 1
ATOM 4689 C C . MET A 1 601 ? 25.949 5.330 22.054 1.00 36.41 601 MET A C 1
ATOM 4691 O O . MET A 1 601 ? 24.861 5.357 22.629 1.00 36.41 601 MET A O 1
ATOM 4695 N N . LEU A 1 602 ? 26.956 6.130 22.434 1.00 30.94 602 LEU A N 1
ATOM 4696 C CA . LEU A 1 602 ? 26.907 6.880 23.700 1.00 30.94 602 LEU A CA 1
ATOM 4697 C C . LEU A 1 602 ? 26.606 8.378 23.587 1.00 30.94 602 LEU A C 1
ATOM 4699 O O . LEU A 1 602 ? 26.194 8.967 24.586 1.00 30.94 602 LEU A O 1
ATOM 4703 N N . THR A 1 603 ? 26.728 9.014 22.423 1.00 33.84 603 THR A N 1
ATOM 4704 C CA . THR A 1 603 ? 26.407 10.447 22.297 1.00 33.84 603 THR A CA 1
ATOM 4705 C C . THR A 1 603 ? 25.846 10.766 20.919 1.00 33.84 603 THR A C 1
ATOM 4707 O O . THR A 1 603 ? 26.587 11.099 19.997 1.00 33.84 603 THR A O 1
ATOM 4710 N N . GLY A 1 604 ? 24.521 10.693 20.774 1.00 36.38 604 GLY A N 1
ATOM 4711 C CA . GLY A 1 604 ? 23.842 11.212 19.589 1.00 36.38 604 GLY A CA 1
ATOM 4712 C C . GLY A 1 604 ? 24.275 12.657 19.299 1.00 36.38 604 GLY A C 1
ATOM 4713 O O . GLY A 1 604 ? 24.186 13.510 20.182 1.00 36.38 604 GLY A O 1
ATOM 4714 N N . LYS A 1 605 ? 24.701 12.894 18.050 1.00 36.53 605 LYS A N 1
ATOM 4715 C CA . LYS A 1 605 ? 25.307 14.106 17.448 1.00 36.53 605 LYS A CA 1
ATOM 4716 C C . LYS A 1 605 ? 26.838 14.105 17.358 1.00 36.53 605 LYS A C 1
ATOM 4718 O O . LYS A 1 605 ? 27.520 14.830 18.079 1.00 36.53 605 LYS A O 1
ATOM 4723 N N . ILE A 1 606 ? 27.352 13.434 16.330 1.00 36.66 606 ILE A N 1
ATOM 4724 C CA . ILE A 1 606 ? 28.594 13.830 15.655 1.00 36.66 606 ILE A CA 1
ATOM 4725 C C . ILE A 1 606 ? 28.250 14.006 14.171 1.00 36.66 606 ILE A C 1
ATOM 4727 O O . ILE A 1 606 ? 27.878 13.055 13.497 1.00 36.66 606 ILE A O 1
ATOM 4731 N N . GLU A 1 607 ? 28.292 15.246 13.678 1.00 34.03 607 GLU A N 1
ATOM 4732 C CA . GLU A 1 607 ? 27.818 15.599 12.326 1.00 34.03 607 GLU A CA 1
ATOM 4733 C C . GLU A 1 607 ? 28.874 15.405 11.223 1.00 34.03 607 GLU A C 1
ATOM 4735 O O . GLU A 1 607 ? 28.519 15.474 10.054 1.00 34.03 607 GLU A O 1
ATOM 4740 N N . ASN A 1 608 ? 30.147 15.155 11.563 1.00 32.00 608 ASN A N 1
ATOM 4741 C CA . ASN A 1 608 ? 31.207 14.710 10.643 1.00 32.00 608 ASN A CA 1
ATOM 4742 C C . ASN A 1 608 ? 32.456 14.271 11.429 1.00 32.00 608 ASN A C 1
ATOM 4744 O O . ASN A 1 608 ? 32.842 14.940 12.387 1.00 32.00 608 ASN A O 1
ATOM 4748 N N . ILE A 1 609 ? 33.117 13.198 10.982 1.00 34.75 609 ILE A N 1
ATOM 4749 C CA . ILE A 1 609 ? 34.475 12.814 11.398 1.00 34.75 609 ILE A CA 1
ATOM 4750 C C . ILE A 1 609 ? 35.362 12.904 10.151 1.00 34.75 609 ILE A C 1
ATOM 4752 O O . ILE A 1 609 ? 35.189 12.121 9.217 1.00 34.75 609 ILE A O 1
ATOM 4756 N N . SER A 1 610 ? 36.291 13.865 10.114 1.00 29.89 610 SER A N 1
ATOM 4757 C CA . SER A 1 610 ? 37.329 13.956 9.076 1.00 29.89 610 SER A CA 1
ATOM 4758 C C . SER A 1 610 ? 38.669 13.506 9.653 1.00 29.89 610 SER A C 1
ATOM 4760 O O . SER A 1 610 ? 39.060 13.946 10.730 1.00 29.89 610 SER A O 1
ATOM 4762 N N . PHE A 1 611 ? 39.390 12.642 8.937 1.00 34.16 611 PHE A N 1
ATOM 4763 C CA . PHE A 1 611 ? 40.759 12.259 9.282 1.00 34.16 611 PHE A CA 1
ATOM 4764 C C . PHE A 1 611 ? 41.737 13.021 8.387 1.00 34.16 611 PHE A C 1
ATOM 4766 O O . PHE A 1 611 ? 42.069 12.546 7.303 1.00 34.16 611 PHE A O 1
ATOM 47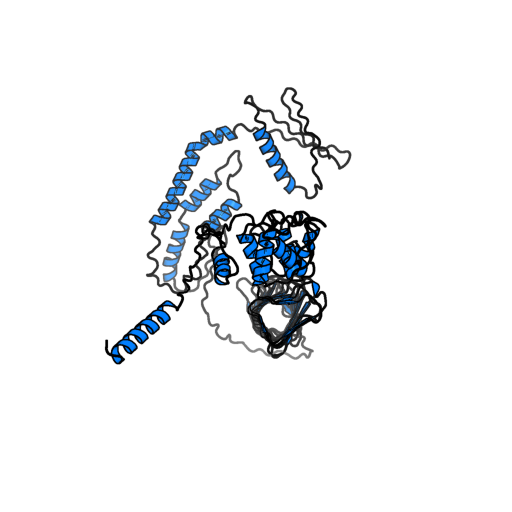73 N N . ASP A 1 612 ? 42.245 14.167 8.842 1.00 28.44 612 ASP A N 1
ATOM 4774 C CA . ASP A 1 612 ? 43.233 14.911 8.046 1.00 28.44 612 ASP A CA 1
ATOM 4775 C C . ASP A 1 612 ? 44.666 14.367 8.206 1.00 28.44 612 ASP A C 1
ATOM 4777 O O . ASP A 1 612 ? 45.479 14.507 7.287 1.00 28.44 612 ASP A O 1
ATOM 4781 N N . LYS A 1 613 ? 44.999 13.685 9.321 1.00 30.72 613 LYS A N 1
ATOM 4782 C CA . LYS A 1 613 ? 46.250 12.907 9.481 1.00 30.72 613 LYS A CA 1
ATOM 4783 C C . LYS A 1 613 ? 46.345 12.174 10.824 1.00 30.72 613 LYS A C 1
ATOM 4785 O O . LYS A 1 613 ? 46.200 12.788 11.871 1.00 30.72 613 LYS A O 1
ATOM 4790 N N . ALA A 1 614 ? 46.749 10.902 10.806 1.00 34.72 614 ALA A N 1
ATOM 4791 C CA . ALA A 1 614 ? 47.273 10.218 11.992 1.00 34.72 614 ALA A CA 1
ATOM 4792 C C . ALA A 1 614 ? 48.807 10.349 12.019 1.00 34.72 614 ALA A C 1
ATOM 4794 O O . ALA A 1 614 ? 49.487 9.831 11.131 1.00 34.72 614 ALA A O 1
ATOM 4795 N N . ILE A 1 615 ? 49.366 11.048 13.012 1.00 33.69 615 ILE A N 1
ATOM 4796 C CA . ILE A 1 615 ? 50.823 11.140 13.205 1.00 33.69 615 ILE A CA 1
ATOM 4797 C C . ILE A 1 615 ? 51.228 10.178 14.319 1.00 33.69 615 ILE A C 1
ATOM 4799 O O . ILE A 1 615 ? 50.954 10.405 15.494 1.00 33.69 615 ILE A O 1
ATOM 4803 N N . LEU A 1 616 ? 51.899 9.094 13.935 1.00 33.91 616 LEU A N 1
ATOM 4804 C CA . LEU A 1 616 ? 52.398 8.079 14.854 1.00 33.91 616 LEU A CA 1
ATOM 4805 C C . LEU A 1 616 ? 53.802 8.479 15.334 1.00 33.91 616 LEU A C 1
ATOM 4807 O O . LEU A 1 616 ? 54.779 8.297 14.612 1.00 33.91 616 LEU A O 1
ATOM 4811 N N . ASN A 1 617 ? 53.917 9.037 16.541 1.00 35.69 617 ASN A N 1
ATOM 4812 C CA . ASN A 1 617 ? 55.219 9.297 17.158 1.00 35.69 617 ASN A CA 1
ATOM 4813 C C . ASN A 1 617 ? 55.559 8.189 18.155 1.00 35.69 617 ASN A C 1
ATOM 4815 O O . ASN A 1 617 ? 54.913 8.047 19.191 1.00 35.69 617 ASN A O 1
ATOM 4819 N N . ILE A 1 618 ? 56.591 7.410 17.832 1.00 36.59 618 ILE A N 1
ATOM 4820 C CA . ILE A 1 618 ? 57.131 6.365 18.700 1.00 36.59 618 ILE A CA 1
ATOM 4821 C C . ILE A 1 618 ? 58.342 6.949 19.433 1.00 36.59 618 ILE A C 1
ATOM 4823 O O . ILE A 1 618 ? 59.383 7.178 18.823 1.00 36.59 618 ILE A O 1
ATOM 4827 N N . SER A 1 619 ? 58.230 7.159 20.743 1.00 36.28 619 SER A N 1
ATOM 4828 C CA . SER A 1 619 ? 59.387 7.360 21.620 1.00 36.28 619 SER A CA 1
ATOM 4829 C C . SER A 1 619 ? 59.314 6.414 22.820 1.00 36.28 619 SER A C 1
ATOM 4831 O O . SER A 1 619 ? 58.234 6.065 23.304 1.00 36.28 619 SER A O 1
ATOM 4833 N N . GLU A 1 620 ? 60.474 5.907 23.245 1.00 33.94 620 GLU A N 1
ATOM 4834 C CA . GLU A 1 620 ? 60.573 4.959 24.355 1.00 33.94 620 GLU A CA 1
ATOM 4835 C C . GLU A 1 620 ? 60.453 5.670 25.717 1.00 33.94 620 GLU A C 1
ATOM 4837 O O . GLU A 1 620 ? 61.054 6.730 25.896 1.00 33.94 620 GLU A O 1
ATOM 4842 N N . PRO A 1 621 ? 59.725 5.100 26.701 1.00 34.50 621 PRO A N 1
ATOM 4843 C CA . PRO A 1 621 ? 59.021 3.825 26.662 1.00 34.50 621 PRO A CA 1
ATOM 4844 C C . PRO A 1 621 ? 57.653 3.960 25.979 1.00 34.50 621 PRO A C 1
ATOM 4846 O O . PRO A 1 621 ? 56.883 4.884 26.240 1.00 34.50 621 PRO A O 1
ATOM 4849 N N . ARG A 1 622 ? 57.394 2.987 25.099 1.00 41.00 622 ARG A N 1
ATOM 4850 C CA . ARG A 1 622 ? 56.325 2.916 24.093 1.00 41.00 622 ARG A CA 1
ATOM 4851 C C . ARG A 1 622 ? 54.993 3.459 24.602 1.00 41.00 622 ARG A C 1
ATOM 4853 O O . ARG A 1 622 ? 54.244 2.769 25.288 1.00 41.00 622 ARG A O 1
ATOM 4860 N N . THR A 1 623 ? 54.735 4.706 24.235 1.00 34.53 623 THR A N 1
ATOM 4861 C CA . THR A 1 623 ? 53.487 5.413 24.490 1.00 34.53 623 THR A CA 1
ATOM 4862 C C . THR A 1 623 ? 52.883 5.728 23.133 1.00 34.53 623 THR A C 1
ATOM 4864 O O . THR A 1 623 ? 53.445 6.518 22.382 1.00 34.53 623 THR A O 1
ATOM 4867 N N . ILE A 1 624 ? 51.762 5.093 22.795 1.00 36.50 624 ILE A N 1
ATOM 4868 C CA . ILE A 1 624 ? 50.945 5.541 21.664 1.00 36.50 624 ILE A CA 1
ATOM 4869 C C . ILE A 1 624 ? 50.139 6.748 22.162 1.00 36.50 624 ILE A C 1
ATOM 4871 O O . ILE A 1 624 ? 49.808 6.854 23.340 1.00 36.50 624 ILE A O 1
ATOM 4875 N N . SER A 1 625 ? 49.929 7.749 21.320 1.00 36.12 625 SER A N 1
ATOM 4876 C CA . SER A 1 625 ? 49.066 8.888 21.631 1.00 36.12 625 SER A CA 1
ATOM 4877 C C . SER A 1 625 ? 48.246 9.171 20.392 1.00 36.12 625 SER A C 1
ATOM 4879 O O . SER A 1 625 ? 48.803 9.377 19.318 1.00 36.12 625 SER A O 1
ATOM 4881 N N . ILE A 1 626 ? 46.931 9.091 20.546 1.00 39.28 626 ILE A N 1
ATOM 4882 C CA . ILE A 1 626 ? 45.963 9.355 19.490 1.00 39.28 626 ILE A CA 1
ATOM 4883 C C . ILE A 1 626 ? 45.305 10.673 19.874 1.00 39.28 626 ILE A C 1
ATOM 4885 O O . ILE A 1 626 ? 44.739 10.775 20.959 1.00 39.28 626 ILE A O 1
ATOM 4889 N N . THR A 1 627 ? 45.436 11.678 19.016 1.00 35.78 627 THR A N 1
ATOM 4890 C CA . THR A 1 627 ? 44.769 12.971 19.174 1.00 35.78 627 THR A CA 1
ATOM 4891 C C . THR A 1 627 ? 43.686 13.043 18.112 1.00 35.78 627 THR A C 1
ATOM 4893 O O . THR A 1 627 ? 43.968 12.802 16.939 1.00 35.78 627 THR A O 1
ATOM 4896 N N . ILE A 1 628 ? 42.455 13.319 18.529 1.00 37.59 628 ILE A N 1
ATOM 4897 C CA . ILE A 1 628 ? 41.318 13.521 17.633 1.00 37.59 628 ILE A CA 1
ATOM 4898 C C . ILE A 1 628 ? 40.979 15.006 17.733 1.00 37.59 628 ILE A C 1
ATOM 4900 O O . ILE A 1 628 ? 40.574 15.466 18.796 1.00 37.59 628 ILE A O 1
ATOM 4904 N N . GLU A 1 629 ? 41.212 15.747 16.654 1.00 31.62 629 GLU A N 1
ATOM 4905 C CA . GLU A 1 629 ? 40.870 17.169 16.535 1.00 31.62 629 GLU A CA 1
ATOM 4906 C C . GLU A 1 629 ? 39.660 17.298 15.604 1.00 31.62 629 GLU A C 1
ATOM 4908 O O . GLU A 1 629 ? 39.484 16.465 14.710 1.00 31.62 629 GLU A O 1
ATOM 4913 N N . LYS A 1 630 ? 38.804 18.292 15.849 1.00 29.38 630 LYS A N 1
ATOM 4914 C CA . LYS A 1 630 ? 37.613 18.537 15.033 1.00 29.38 630 LYS A CA 1
ATOM 4915 C C . LYS A 1 630 ? 37.927 19.330 13.769 1.00 29.38 630 LYS A C 1
ATOM 4917 O O . LYS A 1 630 ? 38.682 20.322 13.879 1.00 29.38 630 LYS A O 1
#

pLDDT: mean 70.02, std 26.8, range [24.59, 98.69]